Protein AF-A0A661JI11-F1 (afdb_monomer_lite)

Radius of gyration: 37.08 Å; chains: 1; bounding box: 83×80×95 Å

Foldseek 3Di:
DVVLLVLLLVVLVVVVVVCVVVVDPDLEAFEEEAQDQLVSLLSNLVSQQVVQVVDPQHDREQAAEAQVSLVVLVVDPDPVSVVSNVVCVVVVRYDPPNDPCVCVPDDDPDRHRYYYYYYNLVVHPPNVVQPVHHYPYLVCSCCPRQVLFCLVVVVVLCVVLVAAEDPVLSVLLRLQPSLCVVVVLDGPSVVNVLSVPQPCNPHNHSLSSSLSSQLSCVVSVAARASVDDPPDPDRPNVLRVVRCCVLVVVQQPDVVSLVLQVVQQVVLPVQDDWAPPDDPQQQPPQPGSVSSSVLVNCCSPPVDPVSSVRNSHHRSCCVVVVGSVDDHDDDPDPPPQDAAEDEDAPLVQVVVQVVVLLVVLQVVCVVVVHGSQAWWAEKEKEWAEWEDAADDPDPVRSVQVSLQLQQLRCFQVQVCCQPPPDSVVSHDPPGDHHYGYHSRDNDDDPRHYYHYDDPDFIWIKMKIWIGTHPDPGIRIHIYIYTDHCLRPSNLVLLVLVLVLVLLVVVCVVDPDNFFPKDFAFPPPVQLVVQPDSSSNSVSSVVRSPDPDNGIDGPVRDPPDDPPDPLVVLVRQLRVLVSVLSVCSNRRYNNNSCVPRVVSNVVSVVSSVVD

Structure (mmCIF, N/CA/C/O backbone):
data_AF-A0A661JI11-F1
#
_entry.id   AF-A0A661JI11-F1
#
loop_
_atom_site.group_PDB
_atom_site.id
_atom_site.type_symbol
_atom_site.label_atom_id
_atom_site.label_alt_id
_atom_site.label_comp_id
_atom_site.label_asym_id
_atom_site.label_entity_id
_atom_site.label_seq_id
_atom_site.pdbx_PDB_ins_code
_atom_site.Cartn_x
_atom_site.Cartn_y
_atom_site.Cartn_z
_atom_site.occupancy
_atom_site.B_iso_or_equiv
_atom_site.auth_seq_id
_atom_site.auth_comp_id
_atom_site.auth_asym_id
_atom_site.auth_atom_id
_atom_site.pdbx_PDB_model_num
ATOM 1 N N . MET A 1 1 ? -25.850 -10.342 22.902 1.00 86.94 1 MET A N 1
ATOM 2 C CA . MET A 1 1 ? -24.800 -10.979 22.079 1.00 86.94 1 MET A CA 1
ATOM 3 C C . MET A 1 1 ? -25.428 -11.696 20.879 1.00 86.94 1 MET A C 1
ATOM 5 O O . MET A 1 1 ? -25.032 -12.805 20.527 1.00 86.94 1 MET A O 1
ATOM 9 N N . ARG A 1 2 ? -26.397 -11.037 20.236 1.00 91.19 2 ARG A N 1
ATOM 10 C CA . ARG A 1 2 ? -27.219 -11.522 19.131 1.00 91.19 2 ARG A CA 1
ATOM 11 C C . ARG A 1 2 ? -26.407 -11.771 17.870 1.00 91.19 2 ARG A C 1
ATOM 13 O O . ARG A 1 2 ? -26.616 -12.793 17.225 1.00 91.19 2 ARG A O 1
ATOM 20 N N . PHE A 1 3 ? -25.472 -10.886 17.519 1.00 93.50 3 PHE A N 1
ATOM 21 C CA . PHE A 1 3 ? -24.659 -11.057 16.306 1.00 93.50 3 PHE A CA 1
ATOM 22 C C . PHE A 1 3 ? -23.781 -12.309 16.392 1.00 93.50 3 PHE A C 1
ATOM 24 O O . PHE A 1 3 ? -23.783 -13.146 15.483 1.00 93.50 3 PHE A O 1
ATOM 31 N N . PHE A 1 4 ? -23.105 -12.494 17.529 1.00 94.00 4 PHE A N 1
ATOM 32 C CA . PHE A 1 4 ? -22.335 -13.705 17.790 1.00 94.00 4 PHE A CA 1
ATOM 33 C C . PHE A 1 4 ? -23.224 -14.957 17.805 1.00 94.00 4 PHE A C 1
ATOM 35 O O . PHE A 1 4 ? -22.948 -15.910 17.076 1.00 94.00 4 PHE A O 1
ATOM 42 N N . ALA A 1 5 ? -24.319 -14.943 18.573 1.00 93.06 5 ALA A N 1
ATOM 43 C CA . ALA A 1 5 ? -25.232 -16.080 18.678 1.00 93.06 5 ALA A CA 1
ATOM 44 C C . ALA A 1 5 ? -25.822 -16.483 17.317 1.00 93.06 5 ALA A C 1
ATOM 46 O O . ALA A 1 5 ? -25.888 -17.669 16.989 1.00 93.06 5 ALA A O 1
ATOM 47 N N . GLN A 1 6 ? -26.199 -15.501 16.494 1.00 93.81 6 GLN A N 1
ATOM 48 C CA . GLN A 1 6 ? -26.669 -15.725 15.132 1.00 93.81 6 GLN A CA 1
ATOM 49 C C . GLN A 1 6 ? -25.580 -16.354 14.260 1.00 93.81 6 GLN A C 1
ATOM 51 O O . GLN A 1 6 ? -25.870 -17.309 13.547 1.00 93.81 6 GLN A O 1
ATOM 56 N N . THR A 1 7 ? -24.341 -15.869 14.327 1.00 93.94 7 THR A N 1
ATOM 57 C CA . THR A 1 7 ? -23.227 -16.395 13.518 1.00 93.94 7 THR A CA 1
ATOM 58 C C . THR A 1 7 ? -22.913 -17.846 13.875 1.00 93.94 7 THR A C 1
ATOM 60 O O . THR A 1 7 ? -22.804 -18.696 12.991 1.00 93.94 7 THR A O 1
ATOM 63 N N . VAL A 1 8 ? -22.864 -18.169 15.171 1.00 93.38 8 VAL A N 1
ATOM 64 C CA . VAL A 1 8 ? -22.667 -19.549 15.638 1.00 93.38 8 VAL A CA 1
ATOM 65 C C . VAL A 1 8 ? -23.819 -20.451 15.199 1.00 93.38 8 VAL A C 1
ATOM 67 O O . VAL A 1 8 ? -23.590 -21.547 14.689 1.00 93.38 8 VAL A O 1
ATOM 70 N N . PHE A 1 9 ? -25.063 -19.986 15.333 1.00 94.12 9 PHE A N 1
ATOM 71 C CA . PHE A 1 9 ? -26.224 -20.726 14.844 1.00 94.12 9 PHE A CA 1
ATOM 72 C C . PHE A 1 9 ? -26.146 -20.984 13.332 1.00 94.12 9 PHE A C 1
ATOM 74 O O . PHE A 1 9 ? -26.396 -22.104 12.893 1.00 94.12 9 PHE A O 1
ATOM 81 N N . GLN A 1 10 ? -25.757 -19.986 12.534 1.00 92.25 10 GLN A N 1
ATOM 82 C CA . GLN A 1 10 ? -25.606 -20.133 11.084 1.00 92.25 10 GLN A CA 1
ATOM 83 C C . GLN A 1 10 ? -24.525 -21.150 10.711 1.00 92.25 10 GLN A C 1
ATOM 85 O O . GLN A 1 10 ? -24.734 -21.952 9.798 1.00 92.25 10 GLN A O 1
ATOM 90 N N . HIS A 1 11 ? -23.409 -21.169 11.442 1.00 91.50 11 HIS A N 1
ATOM 91 C CA . HIS A 1 11 ? -22.375 -22.186 11.279 1.00 91.50 11 HIS A CA 1
ATOM 92 C C . HIS A 1 11 ? -22.928 -23.592 11.544 1.00 91.50 11 HIS A C 1
ATOM 94 O O . HIS A 1 11 ? -22.833 -24.468 10.682 1.00 91.50 11 HIS A O 1
ATOM 100 N N . ILE A 1 12 ? -23.568 -23.796 12.702 1.00 92.00 12 ILE A N 1
ATOM 101 C CA . ILE A 1 12 ? -24.164 -25.082 13.094 1.00 92.00 12 ILE A CA 1
ATOM 102 C C . ILE A 1 12 ? -25.201 -25.530 12.056 1.00 92.00 12 ILE A C 1
ATOM 104 O O . ILE A 1 12 ? -25.150 -26.666 11.583 1.00 92.00 12 ILE A O 1
ATOM 108 N N . ARG A 1 13 ? -26.089 -24.624 11.630 1.00 92.44 13 ARG A N 1
ATOM 109 C CA . ARG A 1 13 ? -27.098 -24.881 10.594 1.00 92.44 13 ARG A CA 1
ATOM 110 C C . ARG A 1 13 ? -26.464 -25.378 9.296 1.00 92.44 13 ARG A C 1
ATOM 112 O O . ARG A 1 13 ? -26.880 -26.403 8.765 1.00 92.44 13 ARG A O 1
ATOM 119 N N . ARG A 1 14 ? -25.417 -24.702 8.816 1.00 90.75 14 ARG A N 1
ATOM 120 C CA . ARG A 1 14 ? -24.713 -25.067 7.579 1.00 90.75 14 ARG A CA 1
ATOM 121 C C . ARG A 1 14 ? -24.064 -26.450 7.670 1.00 90.75 14 ARG A C 1
ATOM 123 O O . ARG A 1 14 ? -24.072 -27.189 6.688 1.00 90.75 14 ARG A O 1
ATOM 130 N N . GLN A 1 15 ? -23.512 -26.817 8.829 1.00 89.75 15 GLN A N 1
ATOM 131 C CA . GLN A 1 15 ? -22.962 -28.162 9.037 1.00 89.75 15 GLN A CA 1
ATOM 132 C C . GLN A 1 15 ? -24.063 -29.230 9.028 1.00 89.75 15 GLN A C 1
ATOM 134 O O . GLN A 1 15 ? -23.900 -30.259 8.376 1.00 89.75 15 GLN A O 1
ATOM 139 N N . ILE A 1 16 ? -25.213 -28.959 9.657 1.00 89.94 16 ILE A N 1
ATOM 140 C CA . ILE A 1 16 ? -26.386 -29.847 9.611 1.00 89.94 16 ILE A CA 1
ATOM 141 C C . ILE A 1 16 ? -26.854 -30.061 8.165 1.00 89.94 16 ILE A C 1
ATOM 143 O O . ILE A 1 16 ? -27.028 -31.198 7.727 1.00 89.94 16 ILE A O 1
ATOM 147 N N . GLU A 1 17 ? -27.019 -28.986 7.396 1.00 90.00 17 GLU A N 1
ATOM 148 C CA . GLU A 1 17 ? -27.453 -29.056 5.996 1.00 90.00 17 GLU A CA 1
ATOM 149 C C . GLU A 1 17 ? -26.465 -29.847 5.125 1.00 90.00 17 GLU A C 1
ATOM 151 O O . GLU A 1 17 ? -26.879 -30.710 4.347 1.00 90.00 17 GLU A O 1
ATOM 156 N N . ARG A 1 18 ? -25.155 -29.614 5.287 1.00 87.50 18 ARG A N 1
ATOM 157 C CA . ARG A 1 18 ? -24.101 -30.359 4.575 1.00 87.50 18 ARG A CA 1
ATOM 158 C C . ARG A 1 18 ? -24.137 -31.849 4.895 1.00 87.50 18 ARG A C 1
ATOM 160 O O . ARG A 1 18 ? -24.021 -32.662 3.978 1.00 87.50 18 ARG A O 1
ATOM 167 N N . HIS A 1 19 ? -24.327 -32.205 6.163 1.00 86.06 19 HIS A N 1
ATOM 168 C CA . HIS A 1 19 ? -24.430 -33.595 6.611 1.00 86.06 19 HIS A CA 1
ATOM 169 C C . HIS A 1 19 ? -25.614 -34.315 5.961 1.00 86.06 19 HIS A C 1
ATOM 171 O O . HIS A 1 19 ? -25.470 -35.404 5.403 1.00 86.06 19 HIS A O 1
ATOM 177 N N . ILE A 1 20 ? -26.778 -33.656 5.948 1.00 84.62 20 ILE A N 1
ATOM 178 C CA . ILE A 1 20 ? -27.998 -34.173 5.315 1.00 84.62 20 ILE A CA 1
ATOM 179 C C . ILE A 1 20 ? -27.796 -34.352 3.803 1.00 84.62 20 ILE A C 1
ATOM 181 O O . ILE A 1 20 ? -28.211 -35.368 3.243 1.00 84.62 20 ILE A O 1
ATOM 185 N N . GLN A 1 21 ? -27.150 -33.395 3.132 1.00 83.88 21 GLN A N 1
ATOM 186 C CA . GLN A 1 21 ? -26.896 -33.458 1.687 1.00 83.88 21 GLN A CA 1
ATOM 187 C C . GLN A 1 21 ? -25.919 -34.575 1.303 1.00 83.88 21 GLN A C 1
ATOM 189 O O . GLN A 1 21 ? -26.122 -35.245 0.290 1.00 83.88 21 GLN A O 1
ATOM 194 N N . ARG A 1 22 ? -24.877 -34.805 2.109 1.00 81.44 22 ARG A N 1
ATOM 195 C CA . ARG A 1 22 ? -23.843 -35.819 1.847 1.00 81.44 22 ARG A CA 1
ATOM 196 C C . ARG A 1 22 ? -24.293 -37.255 2.118 1.00 81.44 22 ARG A C 1
ATOM 198 O O . ARG A 1 22 ? -23.566 -38.176 1.755 1.00 81.44 22 ARG A O 1
ATOM 205 N N . LYS A 1 23 ? -25.484 -37.456 2.701 1.00 71.31 23 LYS A N 1
ATOM 206 C CA . LYS A 1 23 ? -25.991 -38.769 3.146 1.00 71.31 23 LYS A CA 1
ATOM 207 C C . LYS A 1 23 ? -24.965 -39.514 4.010 1.00 71.31 23 LYS A C 1
ATOM 209 O O . LYS A 1 23 ? -24.763 -40.717 3.844 1.00 71.31 23 LYS A O 1
ATOM 214 N N . GLU A 1 24 ? -24.285 -38.791 4.896 1.00 68.75 24 GLU A N 1
ATOM 215 C CA . GLU A 1 24 ? -23.331 -39.407 5.814 1.00 68.75 24 GLU A CA 1
ATOM 216 C C . GLU A 1 24 ? -24.044 -40.410 6.735 1.00 68.75 24 GLU A C 1
ATOM 218 O O . GLU A 1 24 ? -25.177 -40.198 7.159 1.00 68.75 24 GLU A O 1
ATOM 223 N N . ILE A 1 25 ? -23.376 -41.532 7.021 1.00 62.72 25 ILE A N 1
ATOM 224 C CA . ILE A 1 25 ? -23.967 -42.698 7.707 1.00 62.72 25 ILE A CA 1
ATOM 225 C C . ILE A 1 25 ? -24.258 -42.400 9.194 1.00 62.72 25 ILE A C 1
ATOM 227 O O . ILE A 1 25 ? -25.054 -43.092 9.826 1.00 62.72 25 ILE A O 1
ATOM 231 N N . SER A 1 26 ? -23.625 -41.373 9.771 1.00 73.62 26 SER A N 1
ATOM 232 C CA . SER A 1 26 ? -23.834 -41.001 11.173 1.00 73.62 26 SER A CA 1
ATOM 233 C C . SER A 1 26 ? -25.189 -40.318 11.373 1.00 73.62 26 SER A C 1
ATOM 235 O O . SER A 1 26 ? -25.428 -39.237 10.844 1.00 73.62 26 SER A O 1
ATOM 237 N N . ASN A 1 27 ? -26.041 -40.873 12.236 1.00 82.69 27 ASN A N 1
ATOM 238 C CA . ASN A 1 27 ? -27.285 -40.227 12.686 1.00 82.69 27 ASN A CA 1
ATOM 239 C C . ASN A 1 27 ? -27.051 -39.193 13.805 1.00 82.69 27 ASN A C 1
ATOM 241 O O . ASN A 1 27 ? -27.968 -38.859 14.556 1.00 82.69 27 ASN A O 1
ATOM 245 N N . LYS A 1 28 ? -25.818 -38.695 13.960 1.00 86.69 28 LYS A N 1
ATOM 246 C CA . LYS A 1 28 ? -25.446 -37.755 15.018 1.00 86.69 28 LYS A CA 1
ATOM 247 C C . LYS A 1 28 ? -24.407 -36.743 14.544 1.00 86.69 28 LYS A C 1
ATOM 249 O O . LYS A 1 28 ? -23.411 -37.129 13.933 1.00 86.69 28 LYS A O 1
ATOM 254 N N . LEU A 1 29 ? -24.621 -35.482 14.910 1.00 88.19 29 LEU A N 1
ATOM 255 C CA . LEU A 1 29 ? -23.663 -34.386 14.782 1.00 88.19 29 LEU A CA 1
ATOM 256 C C . LEU A 1 29 ? -23.322 -33.824 16.157 1.00 88.19 29 LEU A C 1
ATOM 258 O O . LEU A 1 29 ? -24.190 -33.683 17.019 1.00 88.19 29 LEU A O 1
ATOM 262 N N . LEU A 1 30 ? -22.048 -33.507 16.346 1.00 87.62 30 LEU A N 1
ATOM 263 C CA . LEU A 1 30 ? -21.478 -33.141 17.631 1.00 87.62 30 LEU A CA 1
ATOM 264 C C . LEU A 1 30 ? -20.785 -31.777 17.511 1.00 87.62 30 LEU A C 1
ATOM 266 O O . LEU A 1 30 ? -19.880 -31.621 16.693 1.00 87.62 30 LEU A O 1
ATOM 270 N N . PHE A 1 31 ? -21.195 -30.807 18.327 1.00 89.44 31 PHE A N 1
ATOM 271 C CA . PHE A 1 31 ? -20.658 -29.444 18.348 1.00 89.44 31 PHE A CA 1
ATOM 272 C C . PHE A 1 31 ? -20.126 -29.088 19.732 1.00 89.44 31 PHE A C 1
ATOM 274 O O . PHE A 1 31 ? -20.737 -29.435 20.747 1.00 89.44 31 PHE A O 1
ATOM 281 N N . MET A 1 32 ? -19.018 -28.350 19.771 1.00 88.81 32 MET A N 1
ATOM 282 C CA . MET A 1 32 ? -18.430 -27.841 21.008 1.00 88.81 32 MET A CA 1
ATOM 283 C C . MET A 1 32 ? -18.267 -26.336 20.969 1.00 88.81 32 MET A C 1
ATOM 285 O O . MET A 1 32 ? -17.710 -25.794 20.017 1.00 88.81 32 MET A O 1
ATOM 289 N N . LEU A 1 33 ? -18.684 -25.682 22.047 1.00 89.69 33 LEU A N 1
ATOM 290 C CA . LEU A 1 33 ? -18.448 -24.271 22.289 1.00 89.69 33 LEU A CA 1
ATOM 291 C C . LEU A 1 33 ? -17.600 -24.099 23.555 1.00 89.69 33 LEU A C 1
ATOM 293 O O . LEU A 1 33 ? -17.806 -24.827 24.537 1.00 89.69 33 LEU A O 1
ATOM 297 N N . PRO A 1 34 ? -16.680 -23.120 23.567 1.00 90.25 34 PRO A N 1
ATOM 298 C CA . PRO A 1 34 ? -15.966 -22.743 24.777 1.00 90.25 34 PRO A CA 1
ATOM 299 C C . PRO A 1 34 ? -16.927 -22.092 25.781 1.00 90.25 34 PRO A C 1
ATOM 301 O O . PRO A 1 34 ? -18.133 -21.958 25.547 1.00 90.25 34 PRO A O 1
ATOM 304 N N . SER A 1 35 ? -16.384 -21.663 26.909 1.00 90.44 35 SER A N 1
ATOM 305 C CA . SER A 1 35 ? -17.087 -20.832 27.870 1.00 90.44 35 SER A CA 1
ATOM 306 C C . SER A 1 35 ? -17.490 -19.518 27.221 1.00 90.44 35 SER A C 1
ATOM 308 O O . SER A 1 35 ? -16.653 -18.727 26.791 1.00 90.44 35 SER A O 1
ATOM 310 N N . ILE A 1 36 ? -18.798 -19.297 27.149 1.00 91.44 36 ILE A N 1
ATOM 311 C CA . ILE A 1 36 ? -19.408 -18.078 26.624 1.00 91.44 36 ILE A CA 1
ATOM 312 C C . ILE A 1 36 ? -20.373 -17.497 27.662 1.00 91.44 36 ILE A C 1
ATOM 314 O O . ILE A 1 36 ? -20.770 -18.199 28.593 1.00 91.44 36 ILE A O 1
ATOM 318 N N . PRO A 1 37 ? -20.774 -16.225 27.540 1.00 90.44 37 PRO A N 1
ATOM 319 C CA . PRO A 1 37 ? -21.754 -15.632 28.441 1.00 90.44 37 PRO A CA 1
ATOM 320 C C . PRO A 1 37 ? -23.125 -16.314 28.354 1.00 90.44 37 PRO A C 1
ATOM 322 O O . PRO A 1 37 ? -23.547 -16.759 27.283 1.00 90.44 37 PRO A O 1
ATOM 325 N N . VAL A 1 38 ? -23.847 -16.336 29.479 1.00 91.12 38 VAL A N 1
ATOM 326 C CA . VAL A 1 38 ? -25.182 -16.950 29.616 1.00 91.12 38 VAL A CA 1
ATOM 327 C C . VAL A 1 38 ? -26.180 -16.457 28.560 1.00 91.12 38 VAL A C 1
ATOM 329 O O . VAL A 1 38 ? -26.949 -17.248 28.017 1.00 91.12 38 VAL A O 1
ATOM 332 N N . THR A 1 39 ? -26.105 -15.172 28.199 1.00 89.50 39 THR A N 1
ATOM 333 C CA . THR A 1 39 ? -26.949 -14.543 27.174 1.00 89.50 39 THR A CA 1
ATOM 334 C C . THR A 1 39 ? -26.749 -15.191 25.805 1.00 89.50 39 THR A C 1
ATOM 336 O O . THR A 1 39 ? -27.721 -15.559 25.148 1.00 89.50 39 THR A O 1
ATOM 339 N N . ALA A 1 40 ? -25.493 -15.383 25.395 1.00 90.75 40 ALA A N 1
ATOM 340 C CA . ALA A 1 40 ? -25.144 -16.038 24.141 1.00 90.75 40 ALA A CA 1
ATOM 341 C C . ALA A 1 40 ? -25.520 -17.527 24.165 1.00 90.75 40 ALA A C 1
ATOM 343 O O . ALA A 1 40 ? -26.085 -18.028 23.196 1.00 90.75 40 ALA A O 1
ATOM 344 N N . ALA A 1 41 ? -25.259 -18.223 25.277 1.00 92.56 41 ALA A N 1
ATOM 345 C CA . ALA A 1 41 ? -25.608 -19.634 25.437 1.00 92.56 41 ALA A CA 1
ATOM 346 C C . ALA A 1 41 ? -27.121 -19.877 25.300 1.00 92.56 41 ALA A C 1
ATOM 348 O O . ALA A 1 41 ? -27.538 -20.757 24.543 1.00 92.56 41 ALA A O 1
ATOM 349 N N . ALA A 1 42 ? -27.937 -19.070 25.986 1.00 92.12 42 ALA A N 1
ATOM 350 C CA . ALA A 1 42 ? -29.391 -19.162 25.927 1.00 92.12 42 ALA A CA 1
ATOM 351 C C . ALA A 1 42 ? -29.922 -18.899 24.509 1.00 92.12 42 ALA A C 1
ATOM 353 O O . ALA A 1 42 ? -30.735 -19.664 23.987 1.00 92.12 42 ALA A O 1
ATOM 354 N N . GLU A 1 43 ? -29.421 -17.850 23.851 1.00 92.69 43 GLU A N 1
ATOM 355 C CA . GLU A 1 43 ? -29.852 -17.475 22.505 1.00 92.69 43 GLU A CA 1
ATOM 356 C C . GLU A 1 43 ? -29.478 -18.527 21.447 1.00 92.69 43 GLU A C 1
ATOM 358 O O . GLU A 1 43 ? -30.318 -18.893 20.621 1.00 92.69 43 GLU A O 1
ATOM 363 N N . ILE A 1 44 ? -28.252 -19.062 21.498 1.00 94.00 44 ILE A N 1
ATOM 364 C CA . ILE A 1 44 ? -27.806 -20.150 20.615 1.00 94.00 44 ILE A CA 1
ATOM 365 C C . ILE A 1 44 ? -28.692 -21.380 20.818 1.00 94.00 44 ILE A C 1
ATOM 367 O O . ILE A 1 44 ? -29.222 -21.921 19.846 1.00 94.00 44 ILE A O 1
ATOM 371 N N . GLY A 1 45 ? -28.904 -21.797 22.070 1.00 93.56 45 GLY A N 1
ATOM 372 C CA . GLY A 1 45 ? -29.727 -22.964 22.377 1.00 93.56 45 GLY A CA 1
ATOM 373 C C . GLY A 1 45 ? -31.160 -22.820 21.863 1.00 93.56 45 GLY A C 1
ATOM 374 O O . GLY A 1 45 ? -31.692 -23.739 21.240 1.00 93.56 45 GLY A O 1
ATOM 375 N N . ASN A 1 46 ? -31.757 -21.638 22.025 1.00 94.19 46 ASN A N 1
ATOM 376 C CA . ASN A 1 46 ? -33.107 -21.342 21.548 1.00 94.19 46 ASN A CA 1
ATOM 377 C C . ASN A 1 46 ? -33.235 -21.423 20.029 1.00 94.19 46 ASN A C 1
ATOM 379 O O . ASN A 1 46 ? -34.180 -22.033 19.528 1.00 94.19 46 ASN A O 1
ATOM 383 N N . LYS A 1 47 ? -32.272 -20.862 19.292 1.00 94.75 47 LYS A N 1
ATOM 384 C CA . LYS A 1 47 ? -32.260 -20.929 17.824 1.00 94.75 47 LYS A CA 1
ATOM 385 C C . LYS A 1 47 ? -32.108 -22.366 17.324 1.00 94.75 47 LYS A C 1
ATOM 387 O O . LYS A 1 47 ? -32.786 -22.750 16.375 1.00 94.75 47 LYS A O 1
ATOM 392 N N . ILE A 1 48 ? -31.273 -23.176 17.980 1.00 94.31 48 ILE A N 1
ATOM 393 C CA . ILE A 1 48 ? -31.077 -24.589 17.619 1.00 94.31 48 ILE A CA 1
ATOM 394 C C . ILE A 1 48 ? -32.342 -25.408 17.896 1.00 94.31 48 ILE A C 1
ATOM 396 O O . ILE A 1 48 ? -32.753 -26.183 17.034 1.00 94.31 48 ILE A O 1
ATOM 400 N N . VAL A 1 49 ? -32.983 -25.225 19.057 1.00 94.06 49 VAL A N 1
ATOM 401 C CA . VAL A 1 49 ? -34.257 -25.894 19.382 1.00 94.06 49 VAL A CA 1
ATOM 402 C C . VAL A 1 49 ? -35.342 -25.525 18.377 1.00 94.06 49 VAL A C 1
ATOM 404 O O . VAL A 1 49 ? -35.980 -26.427 17.837 1.00 94.06 49 VAL A O 1
ATOM 407 N N . GLY A 1 50 ? -35.510 -24.230 18.085 1.00 93.44 50 GLY A N 1
ATOM 408 C CA . GLY A 1 50 ? -36.472 -23.755 17.090 1.00 93.44 50 GLY A CA 1
ATOM 409 C C . GLY A 1 50 ? -36.238 -24.403 15.726 1.00 93.44 50 GLY A C 1
ATOM 410 O O . GLY A 1 50 ? -37.127 -25.062 15.194 1.00 93.44 50 GLY A O 1
ATOM 411 N N . TYR A 1 51 ? -35.002 -24.341 15.226 1.00 93.62 51 TYR A N 1
ATOM 412 C CA . TYR A 1 51 ? -34.636 -24.938 13.943 1.00 93.62 51 TYR A CA 1
ATOM 413 C C . TYR A 1 51 ? -34.900 -26.450 13.881 1.00 93.62 51 TYR A C 1
ATOM 415 O O . TYR A 1 51 ? -35.462 -26.932 12.901 1.00 93.62 51 TYR A O 1
ATOM 423 N N . CYS A 1 52 ? -34.544 -27.206 14.925 1.00 91.06 52 CYS A N 1
ATOM 424 C CA . CYS A 1 52 ? -34.795 -28.649 14.956 1.00 91.06 52 CYS A CA 1
ATOM 425 C C . CYS A 1 52 ? -36.294 -28.973 15.011 1.00 91.06 52 CYS A C 1
ATOM 427 O O . CYS A 1 52 ? -36.721 -29.941 14.393 1.00 91.06 52 CYS A O 1
ATOM 429 N N . SER A 1 53 ? -37.100 -28.159 15.702 1.00 90.25 53 SER A N 1
ATOM 430 C CA . SER A 1 53 ? -38.552 -28.371 15.790 1.00 90.25 53 SER A CA 1
ATOM 431 C C . SER A 1 53 ? -39.296 -28.129 14.472 1.00 90.25 53 SER A C 1
ATOM 433 O O . SER A 1 53 ? -40.349 -28.718 14.249 1.00 90.25 53 SER A O 1
ATOM 435 N N . GLU A 1 54 ? -38.734 -27.311 13.579 1.00 90.69 54 GLU A N 1
ATOM 436 C CA . GLU A 1 54 ? -39.308 -27.005 12.262 1.00 90.69 54 GLU A CA 1
ATOM 437 C C . GLU A 1 54 ? -38.967 -28.053 11.183 1.00 90.69 54 GLU A C 1
ATOM 439 O O . GLU A 1 54 ? -39.519 -28.003 10.084 1.00 90.69 54 GLU A O 1
ATOM 444 N N . HIS A 1 55 ? -38.074 -29.013 11.464 1.00 86.69 55 HIS A N 1
ATOM 445 C CA . HIS A 1 55 ? -37.565 -29.965 10.471 1.00 86.69 55 HIS A CA 1
ATOM 446 C C . HIS A 1 55 ? -37.828 -31.421 10.871 1.00 86.69 55 HIS A C 1
ATOM 448 O O . HIS A 1 55 ? -37.157 -31.967 11.739 1.00 86.69 55 HIS A O 1
ATOM 454 N N . GLU A 1 56 ? -38.707 -32.110 10.136 1.00 82.31 56 GLU A N 1
ATOM 455 C CA . GLU A 1 56 ? -39.132 -33.496 10.428 1.00 82.31 56 GLU A CA 1
ATOM 456 C C . GLU A 1 56 ? -37.993 -34.535 10.485 1.00 82.31 56 GLU A C 1
ATOM 458 O O . GLU A 1 56 ? -38.151 -35.604 11.070 1.00 82.31 56 GLU A O 1
ATOM 463 N N . ARG A 1 57 ? -36.840 -34.254 9.863 1.00 83.56 57 ARG A N 1
ATOM 464 C CA . ARG A 1 57 ? -35.670 -35.155 9.849 1.00 83.56 57 ARG A CA 1
ATOM 465 C C . ARG A 1 57 ? -34.741 -34.979 11.054 1.00 83.56 57 ARG A C 1
ATOM 467 O O . ARG A 1 57 ? -33.811 -35.775 11.211 1.00 83.56 57 ARG A O 1
ATOM 474 N N . LEU A 1 58 ? -34.940 -33.931 11.851 1.00 88.50 58 LEU A N 1
ATOM 475 C CA . LEU A 1 58 ? -34.112 -33.605 13.007 1.00 88.50 58 LEU A CA 1
ATOM 476 C C . LEU A 1 58 ? -34.809 -34.055 14.289 1.00 88.50 58 LEU A C 1
ATOM 478 O O . LEU A 1 58 ? -36.000 -33.834 14.486 1.00 88.50 58 LEU A O 1
ATOM 482 N N . LEU A 1 59 ? -34.046 -34.690 15.172 1.00 88.44 59 LEU A N 1
ATOM 483 C CA . LEU A 1 59 ? -34.509 -34.996 16.520 1.00 88.44 59 LEU A CA 1
ATOM 484 C C . LEU A 1 59 ? -34.362 -33.754 17.415 1.00 88.44 59 LEU A C 1
ATOM 486 O O . LEU A 1 59 ? -33.532 -32.886 17.117 1.00 88.44 59 LEU A O 1
ATOM 490 N N . PRO A 1 60 ? -35.108 -33.663 18.534 1.00 89.38 60 PRO A N 1
ATOM 491 C CA . PRO A 1 60 ? -34.878 -32.625 19.533 1.00 89.38 60 PRO A CA 1
ATOM 492 C C . PRO A 1 60 ? -33.395 -32.580 19.940 1.00 89.38 60 PRO A C 1
ATOM 494 O O . PRO A 1 60 ? -32.816 -33.630 20.239 1.00 89.38 60 PRO A O 1
ATOM 497 N N . PRO A 1 61 ? -32.756 -31.398 19.936 1.00 92.31 61 PRO A N 1
ATOM 498 C CA . PRO A 1 61 ? -31.320 -31.301 20.135 1.00 92.31 61 PRO A CA 1
ATOM 499 C C . PRO A 1 61 ? -30.952 -31.591 21.591 1.00 92.31 61 PRO A C 1
ATOM 501 O O . PRO A 1 61 ? -31.665 -31.221 22.526 1.00 92.31 61 PRO A O 1
ATOM 504 N N . LEU A 1 62 ? -29.790 -32.208 21.790 1.00 92.00 62 LEU A N 1
ATOM 505 C CA . LEU A 1 62 ? -29.215 -32.447 23.107 1.00 92.00 62 LEU A CA 1
ATOM 506 C C . LEU A 1 62 ? -28.216 -31.336 23.437 1.00 92.00 62 LEU A C 1
ATOM 508 O O . LEU A 1 62 ? -27.072 -31.366 22.990 1.00 92.00 62 LEU A O 1
ATOM 512 N N . ILE A 1 63 ? -28.643 -30.366 24.240 1.00 93.44 63 ILE A N 1
ATOM 513 C CA . ILE A 1 63 ? -27.799 -29.247 24.678 1.00 93.44 63 ILE A CA 1
ATOM 514 C C . ILE A 1 63 ? -27.329 -29.511 26.110 1.00 93.44 63 ILE A C 1
ATOM 516 O O . ILE A 1 63 ? -28.151 -29.793 26.989 1.00 93.44 63 ILE A O 1
ATOM 520 N N . ARG A 1 64 ? -26.015 -29.454 26.353 1.00 93.25 64 ARG A N 1
ATOM 521 C CA . ARG A 1 64 ? -25.415 -29.670 27.678 1.00 93.25 64 ARG A CA 1
ATOM 522 C C . ARG A 1 64 ? -24.372 -28.611 28.007 1.00 93.25 64 ARG A C 1
ATOM 524 O O . ARG A 1 64 ? -23.414 -28.417 27.266 1.00 93.25 64 ARG A O 1
ATOM 531 N N . ILE A 1 65 ? -24.562 -27.955 29.144 1.00 91.94 65 ILE A N 1
ATOM 532 C CA . ILE A 1 65 ? -23.702 -26.891 29.663 1.00 91.94 65 ILE A CA 1
ATOM 533 C C . ILE A 1 65 ? -22.912 -27.437 30.850 1.00 91.94 65 ILE A C 1
ATOM 535 O O . ILE A 1 65 ? -23.510 -27.997 31.772 1.00 91.94 65 ILE A O 1
ATOM 539 N N . ALA A 1 66 ? -21.588 -27.257 30.838 1.00 90.50 66 ALA A N 1
ATOM 540 C CA . ALA A 1 66 ? -20.710 -27.665 31.930 1.00 90.50 66 ALA A CA 1
ATOM 541 C C . ALA A 1 66 ? -21.211 -27.133 33.284 1.00 90.50 66 ALA A C 1
ATOM 543 O O . ALA A 1 66 ? -21.528 -25.950 33.425 1.00 90.50 66 ALA A O 1
ATOM 544 N N . SER A 1 67 ? -21.246 -28.001 34.300 1.00 88.38 67 SER A N 1
ATOM 545 C CA . SER A 1 67 ? -21.681 -27.612 35.649 1.00 88.38 67 SER A CA 1
ATOM 546 C C . SER A 1 67 ? -20.809 -26.503 36.257 1.00 88.38 67 SER A C 1
ATOM 548 O O . SER A 1 67 ? -21.336 -25.656 36.975 1.00 88.38 67 SER A O 1
ATOM 550 N N . GLU A 1 68 ? -19.510 -26.470 35.937 1.00 87.50 68 GLU A N 1
ATOM 551 C CA . GLU A 1 68 ? -18.588 -25.411 36.374 1.00 87.50 68 GLU A CA 1
ATOM 552 C C . GLU A 1 68 ? -18.949 -24.049 35.768 1.00 87.50 68 GLU A C 1
ATOM 554 O O . GLU A 1 68 ? -19.119 -23.076 36.498 1.00 87.50 68 GLU A O 1
ATOM 559 N N . LEU A 1 69 ? -19.180 -23.995 34.451 1.00 88.94 69 LEU A N 1
ATOM 560 C CA . LEU A 1 69 ? -19.607 -22.776 33.758 1.00 88.94 69 LEU A CA 1
ATOM 561 C C . LEU A 1 69 ? -20.954 -22.259 34.291 1.00 88.94 69 LEU A C 1
ATOM 563 O O . LEU A 1 69 ? -21.137 -21.061 34.498 1.00 88.94 69 LEU A O 1
ATOM 567 N N . PHE A 1 70 ? -21.892 -23.167 34.568 1.00 88.12 70 PHE A N 1
ATOM 568 C CA . PHE A 1 70 ? -23.176 -22.804 35.164 1.00 88.12 70 PHE A CA 1
ATOM 569 C C . PHE A 1 70 ? -23.018 -22.214 36.579 1.00 88.12 70 PHE A C 1
ATOM 571 O O . PHE A 1 70 ? -23.743 -21.287 36.946 1.00 88.12 70 PHE A O 1
ATOM 578 N N . ALA A 1 71 ? -22.079 -22.731 37.380 1.00 87.19 71 ALA A N 1
ATOM 579 C CA . ALA A 1 71 ? -21.779 -22.193 38.705 1.00 87.19 71 ALA A CA 1
ATOM 580 C C . ALA A 1 71 ? -21.169 -20.782 38.625 1.00 87.19 71 ALA A C 1
ATOM 582 O O . ALA A 1 71 ? -21.619 -19.897 39.350 1.00 87.19 71 ALA A O 1
ATOM 583 N N . GLU A 1 72 ? -20.241 -20.544 37.690 1.00 87.12 72 GLU A N 1
ATOM 584 C CA . GLU A 1 72 ? -19.655 -19.215 37.444 1.00 87.12 72 GLU A CA 1
ATOM 585 C C . GLU A 1 72 ? -20.728 -18.166 37.107 1.00 87.12 72 GLU A C 1
ATOM 587 O O . GLU A 1 72 ? -20.723 -17.053 37.641 1.00 87.12 72 GLU A O 1
ATOM 592 N N . TRP A 1 73 ? -21.703 -18.520 36.264 1.00 89.75 73 TRP A N 1
ATOM 593 C CA . TRP A 1 73 ? -22.811 -17.616 35.951 1.00 89.75 73 TRP A CA 1
ATOM 594 C C . TRP A 1 73 ? -23.691 -17.321 37.168 1.00 89.75 73 TRP A C 1
ATOM 596 O O . TRP A 1 73 ? -24.138 -16.190 37.332 1.00 89.75 73 TRP A O 1
ATOM 606 N N . LYS A 1 74 ? -23.923 -18.308 38.040 1.00 84.00 74 LYS A N 1
ATOM 607 C CA . LYS A 1 74 ? -24.742 -18.136 39.249 1.00 84.00 74 LYS A CA 1
ATOM 608 C C . LYS A 1 74 ? -24.112 -17.173 40.258 1.00 84.00 74 LYS A C 1
ATOM 610 O O . LYS A 1 74 ? -24.834 -16.462 40.954 1.00 84.00 74 LYS A O 1
ATOM 615 N N . ASP A 1 75 ? -22.786 -17.134 40.325 1.00 81.88 75 ASP A N 1
ATOM 616 C CA . ASP A 1 75 ? -22.060 -16.216 41.205 1.00 81.88 75 ASP A CA 1
ATOM 617 C C . ASP A 1 75 ? -22.085 -14.761 40.691 1.00 81.88 75 ASP A C 1
ATOM 619 O O . ASP A 1 75 ? -21.791 -13.818 41.436 1.00 81.88 75 ASP A O 1
ATOM 623 N N . THR A 1 76 ? -22.507 -14.553 39.440 1.00 77.56 76 THR A N 1
ATOM 624 C CA . THR A 1 76 ? -22.659 -13.229 38.832 1.00 77.56 76 THR A CA 1
ATOM 625 C C . THR A 1 76 ? -23.961 -12.570 39.309 1.00 77.56 76 THR A C 1
ATOM 627 O O . THR A 1 76 ? -25.060 -13.044 39.039 1.00 77.56 76 THR A O 1
ATOM 630 N N . ARG A 1 77 ? -23.858 -11.444 40.031 1.00 62.50 77 ARG A N 1
ATOM 631 C CA . ARG A 1 77 ? -25.002 -10.738 40.653 1.00 62.50 77 ARG A CA 1
ATOM 632 C C . ARG A 1 77 ? -25.764 -9.818 39.689 1.00 62.50 77 ARG A C 1
ATOM 634 O O . ARG A 1 77 ? -25.952 -8.640 39.988 1.00 62.50 77 ARG A O 1
ATOM 641 N N . ASP A 1 78 ? -26.197 -10.339 38.548 1.00 73.12 78 ASP A N 1
ATOM 642 C CA . ASP A 1 78 ? -26.989 -9.595 37.563 1.00 73.12 78 ASP A CA 1
ATOM 643 C C . ASP A 1 78 ? -28.409 -10.178 37.406 1.00 73.12 78 ASP A C 1
ATOM 645 O O . ASP A 1 78 ? -28.607 -11.388 37.330 1.00 73.12 78 ASP A O 1
ATOM 649 N N . ILE A 1 79 ? -29.418 -9.304 37.358 1.00 66.62 79 ILE A N 1
ATOM 650 C CA . ILE A 1 79 ? -30.840 -9.678 37.292 1.00 66.62 79 ILE A CA 1
ATOM 651 C C . ILE A 1 79 ? -31.184 -10.295 35.928 1.00 66.62 79 ILE A C 1
ATOM 653 O O . ILE A 1 79 ? -31.959 -11.252 35.869 1.00 66.62 79 ILE A O 1
ATOM 657 N N . ALA A 1 80 ? -30.610 -9.780 34.834 1.00 68.62 80 ALA A N 1
ATOM 658 C CA . ALA A 1 80 ? -30.858 -10.314 33.493 1.00 68.62 80 ALA A CA 1
ATOM 659 C C . ALA A 1 80 ? -30.274 -11.728 33.339 1.00 68.62 80 ALA A C 1
ATOM 661 O O . ALA A 1 80 ? -30.929 -12.620 32.793 1.00 68.62 80 ALA A O 1
ATOM 662 N N . THR A 1 81 ? -29.091 -11.942 33.918 1.00 77.25 81 THR A N 1
ATOM 663 C CA . THR A 1 81 ? -28.443 -13.252 34.051 1.00 77.25 81 THR A CA 1
ATOM 664 C C . THR A 1 81 ? -29.328 -14.256 34.804 1.00 77.25 81 THR A C 1
ATOM 666 O O . THR A 1 81 ? -29.493 -15.384 34.343 1.00 77.25 81 THR A O 1
ATOM 669 N N . SER A 1 82 ? -29.989 -13.850 35.895 1.00 78.75 82 SER A N 1
ATOM 670 C CA . SER A 1 82 ? -30.874 -14.734 36.676 1.00 78.75 82 SER A CA 1
ATOM 671 C C . SER A 1 82 ? -32.049 -15.301 35.872 1.00 78.75 82 SER A C 1
ATOM 673 O O . SER A 1 82 ? -32.309 -16.500 35.943 1.00 78.75 82 SER A O 1
ATOM 675 N N . LYS A 1 83 ? -32.724 -14.481 35.053 1.00 84.62 83 LYS A N 1
ATOM 676 C CA . LYS A 1 83 ? -33.856 -14.946 34.229 1.00 84.62 83 LYS A CA 1
ATOM 677 C C . LYS A 1 83 ? -33.424 -15.991 33.193 1.00 84.62 83 LYS A C 1
ATOM 679 O O . LYS A 1 83 ? -34.131 -16.963 32.949 1.00 84.62 83 LYS A O 1
ATOM 684 N N . GLN A 1 84 ? -32.258 -15.797 32.582 1.00 86.12 84 GLN A N 1
ATOM 685 C CA . GLN A 1 84 ? -31.719 -16.735 31.593 1.00 86.12 84 GLN A CA 1
ATOM 686 C C . GLN A 1 84 ? -31.217 -18.028 32.243 1.00 86.12 84 GLN A C 1
ATOM 688 O O . GLN A 1 84 ? -31.337 -19.099 31.653 1.00 86.12 84 GLN A O 1
ATOM 693 N N . LEU A 1 85 ? -30.699 -17.954 33.472 1.00 87.06 85 LEU A N 1
ATOM 694 C CA . LEU A 1 85 ? -30.342 -19.139 34.252 1.00 87.06 85 LEU A CA 1
ATOM 695 C C . LEU A 1 85 ? -31.566 -19.991 34.600 1.00 87.06 85 LEU A C 1
ATOM 697 O O . LEU A 1 85 ? -31.490 -21.216 34.499 1.00 87.06 85 LEU A O 1
ATOM 701 N N . GLU A 1 86 ? -32.685 -19.365 34.973 1.00 86.69 86 GLU A N 1
ATOM 702 C CA . GLU A 1 86 ? -33.959 -20.063 35.194 1.00 86.69 86 GLU A CA 1
ATOM 703 C C . GLU A 1 86 ? -34.431 -20.767 33.916 1.00 86.69 86 GLU A C 1
ATOM 705 O O . GLU A 1 86 ? -34.715 -21.962 33.947 1.00 86.69 86 GLU A O 1
ATOM 710 N N . GLU A 1 87 ? -34.396 -20.079 32.772 1.00 89.06 87 GLU A N 1
ATOM 711 C CA . GLU A 1 87 ? -34.752 -20.660 31.471 1.00 89.06 87 GLU A CA 1
ATOM 712 C C . GLU A 1 87 ? -33.882 -21.882 31.110 1.00 89.06 87 GLU A C 1
ATOM 714 O O . GLU A 1 87 ? -34.386 -22.905 30.640 1.00 89.06 87 GLU A O 1
ATOM 719 N N . ILE A 1 88 ? -32.570 -21.805 31.353 1.00 89.81 88 ILE A N 1
ATOM 720 C CA . ILE A 1 88 ? -31.627 -22.911 31.121 1.00 89.81 88 ILE A CA 1
ATOM 721 C C . ILE A 1 88 ? -31.956 -24.127 32.004 1.00 89.81 88 ILE A C 1
ATOM 723 O O . ILE A 1 88 ? -31.817 -25.272 31.556 1.00 89.81 88 ILE A O 1
ATOM 727 N N . LEU A 1 89 ? -32.385 -23.896 33.250 1.00 88.75 89 LEU A N 1
ATOM 728 C CA . LEU A 1 89 ? -32.801 -24.954 34.174 1.00 88.75 89 LEU A CA 1
ATOM 729 C C . LEU A 1 89 ? -34.126 -25.588 33.749 1.00 88.75 89 LEU A C 1
ATOM 731 O O . LEU A 1 89 ? -34.207 -26.813 33.695 1.00 88.75 89 LEU A O 1
ATOM 735 N N . GLU A 1 90 ? -35.130 -24.782 33.396 1.00 90.19 90 GLU A N 1
ATOM 736 C CA . GLU A 1 90 ? -36.431 -25.265 32.908 1.00 90.19 90 GLU A CA 1
ATOM 737 C C . GLU A 1 90 ? -36.285 -26.148 31.662 1.00 90.19 90 GLU A C 1
ATOM 739 O O . GLU A 1 90 ? -36.996 -27.140 31.506 1.00 90.19 90 GLU A O 1
ATOM 744 N N . LYS A 1 91 ? -35.317 -25.829 30.796 1.00 89.94 91 LYS A N 1
ATOM 745 C CA . LYS A 1 91 ? -35.017 -26.593 29.576 1.00 89.94 91 LYS A CA 1
ATOM 746 C C . LYS A 1 91 ? -34.122 -27.811 29.801 1.00 89.94 91 LYS A C 1
ATOM 748 O O . LYS A 1 91 ? -33.861 -28.555 28.854 1.00 89.94 91 LYS A O 1
ATOM 753 N N . GLY A 1 92 ? -33.640 -28.031 31.025 1.00 90.06 92 GLY A N 1
ATOM 754 C CA . GLY A 1 92 ? -32.793 -29.176 31.366 1.00 90.06 92 GLY A CA 1
ATOM 755 C C . GLY A 1 92 ? -31.460 -29.195 30.609 1.00 90.06 92 GLY A C 1
ATOM 756 O O . GLY A 1 92 ? -30.979 -30.264 30.223 1.00 90.06 92 GLY A O 1
ATOM 757 N N . TRP A 1 93 ? -30.880 -28.022 30.330 1.00 93.50 93 TRP A N 1
ATOM 758 C CA . TRP A 1 93 ? -29.616 -27.907 29.588 1.00 93.50 93 TRP A CA 1
ATOM 759 C C . TRP A 1 93 ? -28.373 -27.996 30.474 1.00 93.50 93 TRP A C 1
ATOM 761 O O . TRP A 1 93 ? -27.271 -28.200 29.968 1.00 93.50 93 TRP A O 1
ATOM 771 N N . ARG A 1 94 ? -28.515 -27.864 31.794 1.00 89.88 94 ARG A N 1
ATOM 772 C CA . ARG A 1 94 ? -27.405 -28.060 32.732 1.00 89.88 94 ARG A CA 1
ATOM 773 C C . ARG A 1 94 ? -26.931 -29.516 32.703 1.00 89.88 94 ARG A C 1
ATOM 775 O O . ARG A 1 94 ? -27.741 -30.437 32.763 1.00 89.88 94 ARG A O 1
ATOM 782 N N . ASP A 1 95 ? -25.618 -29.729 32.660 1.00 87.56 95 ASP A N 1
ATOM 783 C CA . ASP A 1 95 ? -25.060 -31.062 32.863 1.00 87.56 95 ASP A CA 1
ATOM 784 C C . ASP A 1 95 ? -25.128 -31.473 34.339 1.00 87.56 95 ASP A C 1
ATOM 786 O O . ASP A 1 95 ? -24.506 -30.853 35.201 1.00 87.56 95 ASP A O 1
ATOM 790 N N . GLU A 1 96 ? -25.855 -32.551 34.616 1.00 80.12 96 GLU A N 1
ATOM 791 C CA . GLU A 1 96 ? -25.970 -33.154 35.948 1.00 80.12 96 GLU A CA 1
ATOM 792 C C . GLU A 1 96 ? -24.950 -34.280 36.187 1.00 80.12 96 GLU A C 1
ATOM 794 O O . GLU A 1 96 ? -24.760 -34.707 37.324 1.00 80.12 96 GLU A O 1
ATOM 799 N N . ARG A 1 97 ? -24.289 -34.778 35.130 1.00 75.44 97 ARG A N 1
ATOM 800 C CA . ARG A 1 97 ? -23.384 -35.939 35.205 1.00 75.44 97 ARG A CA 1
ATOM 801 C C . ARG A 1 97 ? -21.948 -35.569 35.568 1.00 75.44 97 ARG A C 1
ATOM 803 O O . ARG A 1 97 ? -21.182 -36.455 35.939 1.00 75.44 97 ARG A O 1
ATOM 810 N N . GLY A 1 98 ? -21.579 -34.295 35.439 1.00 70.94 98 GLY A N 1
ATOM 811 C CA . GLY A 1 98 ? -20.229 -33.795 35.702 1.00 70.94 98 GLY A CA 1
ATOM 812 C C . GLY A 1 98 ? -19.197 -34.222 34.654 1.00 70.94 98 GLY A C 1
ATOM 813 O O . GLY A 1 98 ? -18.006 -34.035 34.872 1.00 70.94 98 GLY A O 1
ATOM 814 N N . ASN A 1 99 ? -19.631 -34.808 33.532 1.00 76.62 99 ASN A N 1
ATOM 815 C CA . ASN A 1 99 ? -18.753 -35.222 32.441 1.00 76.62 99 ASN A CA 1
ATOM 816 C C . ASN A 1 99 ? -19.447 -35.052 31.081 1.00 76.62 99 ASN A C 1
ATOM 818 O O . ASN A 1 99 ? -20.248 -35.895 30.656 1.00 76.62 99 ASN A O 1
ATOM 822 N N . LEU A 1 100 ? -19.066 -33.990 30.365 1.00 78.19 100 LEU A N 1
ATOM 823 C CA . LEU A 1 100 ? -19.580 -33.675 29.031 1.00 78.19 100 LEU A CA 1
ATOM 824 C C . LEU A 1 100 ? -19.204 -34.727 27.971 1.00 78.19 100 LEU A C 1
ATOM 826 O O . LEU A 1 100 ? -19.967 -34.950 27.032 1.00 78.19 100 LEU A O 1
ATOM 830 N N . THR A 1 101 ? -18.082 -35.436 28.131 1.00 71.06 101 THR A N 1
ATOM 831 C CA . THR A 1 101 ? -17.641 -36.461 27.166 1.00 71.06 101 THR A CA 1
ATOM 832 C C . THR A 1 101 ? -18.555 -37.687 27.162 1.00 71.06 101 THR A C 1
ATOM 834 O O . THR A 1 101 ? -18.673 -38.373 26.147 1.00 71.06 101 THR A O 1
ATOM 837 N N . SER A 1 102 ? -19.295 -37.926 28.253 1.00 76.88 102 SER A N 1
ATOM 838 C CA . SER A 1 102 ? -20.247 -39.040 28.349 1.00 76.88 102 SER A CA 1
ATOM 839 C C . SER A 1 102 ? -21.366 -38.961 27.302 1.00 76.88 102 SER A C 1
ATOM 841 O O . SER A 1 102 ? -21.855 -39.994 26.838 1.00 76.88 102 SER A O 1
ATOM 843 N N . TYR A 1 103 ? -21.721 -37.751 26.855 1.00 79.19 103 TYR A N 1
ATOM 844 C CA . TYR A 1 103 ? -22.740 -37.534 25.827 1.00 79.19 103 TYR A CA 1
ATOM 845 C C . TYR A 1 103 ? -22.269 -37.915 24.418 1.00 79.19 103 TYR A C 1
ATOM 847 O O . TYR A 1 103 ? -23.108 -38.117 23.533 1.00 79.19 103 TYR A O 1
ATOM 855 N N . ARG A 1 104 ? -20.960 -38.129 24.213 1.00 72.25 104 ARG A N 1
ATOM 856 C CA . ARG A 1 104 ? -20.408 -38.699 22.975 1.00 72.25 104 ARG A CA 1
ATOM 857 C C . ARG A 1 104 ? -21.004 -40.068 22.673 1.00 72.25 104 ARG A C 1
ATOM 859 O O . ARG A 1 104 ? -21.308 -40.350 21.521 1.00 72.25 104 ARG A O 1
ATOM 866 N N . ASN A 1 105 ? -21.247 -40.886 23.694 1.00 72.69 105 ASN A N 1
ATOM 867 C CA . ASN A 1 105 ? -21.747 -42.255 23.537 1.00 72.69 105 ASN A CA 1
ATOM 868 C C . ASN A 1 105 ? -23.279 -42.353 23.509 1.00 72.69 105 ASN A C 1
ATOM 870 O O . ASN A 1 105 ? -23.821 -43.451 23.582 1.00 72.69 105 ASN A O 1
ATOM 874 N N . THR A 1 106 ? -23.987 -41.226 23.386 1.00 77.50 106 THR A N 1
ATOM 875 C CA . THR A 1 106 ? -25.448 -41.239 23.245 1.00 77.50 106 THR A CA 1
ATOM 876 C C . THR A 1 106 ? -25.828 -41.982 21.961 1.00 77.50 106 THR A C 1
ATOM 878 O O . THR A 1 106 ? -25.404 -41.587 20.864 1.00 77.50 106 THR A O 1
ATOM 881 N N . THR A 1 107 ? -26.578 -43.075 22.111 1.00 70.06 107 THR A N 1
ATOM 882 C CA . THR A 1 107 ? -27.138 -43.874 21.017 1.00 70.06 107 THR A CA 1
ATOM 883 C C . THR A 1 107 ? -28.425 -43.234 20.511 1.00 70.06 107 THR A C 1
ATOM 885 O O . THR A 1 107 ? -29.209 -42.686 21.286 1.00 70.06 107 THR A O 1
ATOM 888 N N . VAL A 1 108 ? -28.619 -43.265 19.193 1.00 74.38 108 VAL A N 1
ATOM 889 C CA . VAL A 1 108 ? -29.818 -42.735 18.538 1.00 74.38 108 VAL A CA 1
ATOM 890 C C . VAL A 1 108 ? -30.656 -43.927 18.088 1.00 74.38 108 VAL A C 1
ATOM 892 O O . VAL A 1 108 ? -30.348 -44.548 17.076 1.00 74.38 108 VAL A O 1
ATOM 895 N N . ASP A 1 109 ? -31.696 -44.250 18.855 1.00 64.25 109 ASP A N 1
ATOM 896 C CA . ASP A 1 109 ? -32.585 -45.393 18.580 1.00 64.25 109 ASP A CA 1
ATOM 897 C C . ASP A 1 109 ? -33.720 -45.039 17.592 1.00 64.25 109 ASP A C 1
ATOM 899 O O . ASP A 1 109 ? -34.542 -45.882 17.238 1.00 64.25 109 ASP A O 1
ATOM 903 N N . GLN A 1 110 ? -33.785 -43.778 17.149 1.00 68.00 110 GLN A N 1
ATOM 904 C CA . GLN A 1 110 ? -34.835 -43.233 16.284 1.00 68.00 110 GLN A CA 1
ATOM 905 C C . GLN A 1 110 ? -34.312 -42.939 14.869 1.00 68.00 110 GLN A C 1
ATOM 907 O O . GLN A 1 110 ? -33.145 -42.599 14.680 1.00 68.00 110 GLN A O 1
ATOM 912 N N . ASN A 1 111 ? -35.196 -43.014 13.866 1.00 72.19 111 ASN A N 1
ATOM 913 C CA . ASN A 1 111 ? -34.897 -42.559 12.505 1.00 72.19 111 ASN A CA 1
ATOM 914 C C . ASN A 1 111 ? -34.880 -41.023 12.467 1.00 72.19 111 ASN A C 1
ATOM 916 O O . ASN A 1 111 ? -35.915 -40.393 12.268 1.00 72.19 111 ASN A O 1
ATOM 920 N N . GLY A 1 112 ? -33.708 -40.427 12.661 1.00 79.62 112 GLY A N 1
ATOM 921 C CA . GLY A 1 112 ? -33.507 -38.983 12.588 1.00 79.62 112 GLY A CA 1
ATOM 922 C C . GLY A 1 112 ? -32.082 -38.590 12.963 1.00 79.62 112 GLY A C 1
ATOM 923 O O . GLY A 1 112 ? -31.340 -39.382 13.542 1.00 79.62 112 GLY A O 1
ATOM 924 N N . LEU A 1 113 ? -31.692 -37.367 12.616 1.00 86.75 113 LEU A N 1
ATOM 925 C CA . LEU A 1 113 ? -30.381 -36.821 12.957 1.00 86.75 113 LEU A CA 1
ATOM 926 C C . LEU A 1 113 ? -30.441 -36.132 14.327 1.00 86.75 113 LEU A C 1
ATOM 928 O O . LEU A 1 113 ? -31.202 -35.181 14.506 1.00 86.75 113 LEU A O 1
ATOM 932 N N . LEU A 1 114 ? -29.626 -36.588 15.283 1.00 89.31 114 LEU A N 1
ATOM 933 C CA . LEU A 1 114 ? -29.463 -35.944 16.589 1.00 89.31 114 LEU A CA 1
ATOM 934 C C . LEU A 1 114 ? -28.348 -34.894 16.545 1.00 89.31 114 LEU A C 1
ATOM 936 O O . LEU A 1 114 ? -27.200 -35.208 16.229 1.00 89.31 114 LEU A O 1
ATOM 940 N N . VAL A 1 115 ? -28.668 -33.662 16.937 1.00 90.94 115 VAL A N 1
ATOM 941 C CA . VAL A 1 115 ? -27.689 -32.583 17.121 1.00 90.94 115 VAL A CA 1
ATOM 942 C C . VAL A 1 115 ? -27.324 -32.492 18.600 1.00 90.94 115 VAL A C 1
ATOM 944 O O . VAL A 1 115 ? -28.195 -32.258 19.436 1.00 90.94 115 VAL A O 1
ATOM 947 N N . VAL A 1 116 ? -26.046 -32.674 18.931 1.00 90.56 116 VAL A N 1
ATOM 948 C CA . VAL A 1 116 ? -25.522 -32.543 20.297 1.00 90.56 116 VAL A CA 1
ATOM 949 C C . VAL A 1 116 ? -24.637 -31.308 20.382 1.00 90.56 116 VAL A C 1
ATOM 951 O O . VAL A 1 116 ? -23.708 -31.159 19.591 1.00 90.56 116 VAL A O 1
ATOM 954 N N . VAL A 1 117 ? -24.903 -30.442 21.355 1.00 91.38 117 VAL A N 1
ATOM 955 C CA . VAL A 1 117 ? -24.167 -29.193 21.575 1.00 91.38 117 VAL A CA 1
ATOM 956 C C . VAL A 1 117 ? -23.648 -29.178 23.004 1.00 91.38 117 VAL A C 1
ATOM 958 O O . VAL A 1 117 ? -24.432 -29.199 23.955 1.00 91.38 117 VAL A O 1
ATOM 961 N N . LEU A 1 118 ? -22.328 -29.140 23.152 1.00 90.69 118 LEU A N 1
ATOM 962 C CA . LEU A 1 118 ? -21.646 -29.092 24.441 1.00 90.69 118 LEU A CA 1
ATOM 963 C C . LEU A 1 118 ? -21.048 -27.697 24.648 1.00 90.69 118 LEU A C 1
ATOM 965 O O . LEU A 1 118 ? -20.292 -27.225 23.802 1.00 90.69 118 LEU A O 1
ATOM 969 N N . LEU A 1 119 ? -21.378 -27.039 25.759 1.00 90.25 119 LEU A N 1
ATOM 970 C CA . LEU A 1 119 ? -20.898 -25.695 26.095 1.00 90.25 119 LEU A CA 1
ATOM 971 C C . LEU A 1 119 ? -20.004 -25.720 27.337 1.00 90.25 119 LEU A C 1
ATOM 973 O O . LEU A 1 119 ? -20.327 -26.390 28.321 1.00 90.25 119 LEU A O 1
ATOM 977 N N . GLY A 1 120 ? -18.924 -24.935 27.312 1.00 86.81 120 GLY A N 1
ATOM 978 C CA . GLY A 1 120 ? -17.958 -24.852 28.412 1.00 86.81 120 GLY A CA 1
ATOM 979 C C . GLY A 1 120 ? -16.962 -26.008 28.428 1.00 86.81 120 GLY A C 1
ATOM 980 O O . GLY A 1 120 ? -16.560 -26.464 29.495 1.00 86.81 120 GLY A O 1
ATOM 981 N N . VAL A 1 121 ? -16.594 -26.529 27.253 1.00 83.81 121 VAL A N 1
ATOM 982 C CA . VAL A 1 121 ? -15.672 -27.677 27.141 1.00 83.81 121 VAL A CA 1
ATOM 983 C C . VAL A 1 121 ? -14.260 -27.373 27.653 1.00 83.81 121 VAL A C 1
ATOM 985 O O . VAL A 1 121 ? -13.549 -28.278 28.072 1.00 83.81 121 VAL A O 1
ATOM 988 N N . ASP A 1 122 ? -13.874 -26.100 27.668 1.00 83.31 122 ASP A N 1
ATOM 989 C CA . ASP A 1 122 ? -12.626 -25.570 28.225 1.00 83.31 122 ASP A CA 1
ATOM 990 C C . ASP A 1 122 ? -12.583 -25.587 29.764 1.00 83.31 122 ASP A C 1
ATOM 992 O O . ASP A 1 122 ? -11.519 -25.402 30.350 1.00 83.31 122 ASP A O 1
ATOM 996 N N . LYS A 1 123 ? -13.723 -25.839 30.418 1.00 80.38 123 LYS A N 1
ATOM 997 C CA . LYS A 1 123 ? -13.855 -25.972 31.878 1.00 80.38 123 LYS A CA 1
ATOM 998 C C . LYS A 1 123 ? -13.884 -27.425 32.340 1.00 80.38 123 LYS A C 1
ATOM 1000 O O . LYS A 1 123 ? -14.168 -27.696 33.493 1.00 80.38 123 LYS A O 1
ATOM 1005 N N . VAL A 1 124 ? -13.651 -28.390 31.451 1.00 74.50 124 VAL A N 1
ATOM 1006 C CA . VAL A 1 124 ? -13.696 -29.814 31.803 1.00 74.50 124 VAL A CA 1
ATOM 1007 C C . VAL A 1 124 ? -12.353 -30.461 31.476 1.00 74.50 124 VAL A C 1
ATOM 1009 O O . VAL A 1 124 ? -11.783 -30.249 30.409 1.00 74.50 124 VAL A O 1
ATOM 1012 N N . THR A 1 125 ? -11.836 -31.271 32.399 1.00 58.59 125 THR A N 1
ATOM 1013 C CA . THR A 1 125 ? -10.491 -31.873 32.344 1.00 58.59 125 THR A CA 1
ATOM 1014 C C . THR A 1 125 ? -10.289 -32.916 31.232 1.00 58.59 125 THR A C 1
ATOM 1016 O O . THR A 1 125 ? -9.146 -33.192 30.873 1.00 58.59 125 THR A O 1
ATOM 1019 N N . ASP A 1 126 ? -11.363 -33.445 30.632 1.00 59.84 126 ASP A N 1
ATOM 1020 C CA . ASP A 1 126 ? -11.337 -34.521 29.617 1.00 59.84 126 ASP A CA 1
ATOM 1021 C C . ASP A 1 126 ? -11.396 -34.025 28.145 1.00 59.84 126 ASP A C 1
ATOM 1023 O O . ASP A 1 126 ? -11.741 -34.783 27.227 1.00 59.84 126 ASP A O 1
ATOM 1027 N N . ALA A 1 127 ? -11.053 -32.757 27.883 1.00 54.78 127 ALA A N 1
ATOM 1028 C CA . ALA A 1 127 ? -11.180 -32.124 26.559 1.00 54.78 127 ALA A CA 1
ATOM 1029 C C . ALA A 1 127 ? -10.337 -32.778 25.438 1.00 54.78 127 ALA A C 1
ATOM 1031 O O . ALA A 1 127 ? -10.671 -32.669 24.258 1.00 54.78 127 ALA A O 1
ATOM 1032 N N . SER A 1 128 ? -9.267 -33.503 25.782 1.00 51.84 128 SER A N 1
ATOM 1033 C CA . SER A 1 128 ? -8.362 -34.170 24.830 1.00 51.84 128 SER A CA 1
ATOM 1034 C C . SER A 1 128 ? -8.993 -35.349 24.071 1.00 51.84 128 SER A C 1
ATOM 1036 O O . SER A 1 128 ? -8.442 -35.795 23.066 1.00 51.84 128 SER A O 1
ATOM 1038 N N . SER A 1 129 ? -10.159 -35.841 24.507 1.00 55.34 129 SER A N 1
ATOM 1039 C CA . SER A 1 129 ? -10.873 -36.978 23.902 1.00 55.34 129 SER A CA 1
ATOM 1040 C C . SER A 1 129 ? -11.913 -36.599 22.828 1.00 55.34 129 SER A C 1
ATOM 1042 O O . SER A 1 129 ? -12.616 -37.484 22.331 1.00 55.34 129 SER A O 1
ATOM 1044 N N . LEU A 1 130 ? -12.007 -35.311 22.464 1.00 58.31 130 LEU A N 1
ATOM 1045 C CA . LEU A 1 130 ? -13.109 -34.716 21.689 1.00 58.31 130 LEU A CA 1
ATOM 1046 C C . LEU A 1 130 ? -12.728 -34.270 20.257 1.00 58.31 130 LEU A C 1
ATOM 1048 O O . LEU A 1 130 ? -13.379 -33.406 19.679 1.00 58.31 130 LEU A O 1
ATOM 1052 N N . ALA A 1 131 ? -11.678 -34.847 19.667 1.00 57.00 131 ALA A N 1
ATOM 1053 C CA . ALA A 1 131 ? -11.171 -34.450 18.343 1.00 57.00 131 ALA A CA 1
ATOM 1054 C C . ALA A 1 131 ? -12.136 -34.722 17.163 1.00 57.00 131 ALA A C 1
ATOM 1056 O O . ALA A 1 131 ? -11.919 -34.223 16.063 1.00 57.00 131 ALA A O 1
ATOM 1057 N N . ASP A 1 132 ? -13.180 -35.529 17.367 1.00 64.50 132 ASP A N 1
ATOM 1058 C CA . ASP A 1 132 ? -14.216 -35.862 16.380 1.00 64.50 132 ASP A CA 1
ATOM 1059 C C . ASP A 1 132 ? -15.404 -34.879 16.363 1.00 64.50 132 ASP A C 1
ATOM 1061 O O . ASP A 1 132 ? -16.372 -35.094 15.634 1.00 64.50 132 ASP A O 1
ATOM 1065 N N . PHE A 1 133 ? -15.350 -33.805 17.152 1.00 71.69 133 PHE A N 1
ATOM 1066 C CA . PHE A 1 133 ? -16.406 -32.798 17.245 1.00 71.69 133 PHE A CA 1
ATOM 1067 C C . PHE A 1 133 ? -16.138 -31.617 16.306 1.00 71.69 133 PHE A C 1
ATOM 1069 O O . PHE A 1 133 ? -14.999 -31.216 16.071 1.00 71.69 133 PHE A O 1
ATOM 1076 N N . HIS A 1 134 ? -17.207 -30.981 15.830 1.00 77.12 134 HIS A N 1
ATOM 1077 C CA . HIS A 1 134 ? -17.095 -29.669 15.206 1.00 77.12 134 HIS A CA 1
ATOM 1078 C C . HIS A 1 134 ? -16.781 -28.621 16.280 1.00 77.12 134 HIS A C 1
ATOM 1080 O O . HIS A 1 134 ? -17.588 -28.367 17.180 1.00 77.12 134 HIS A O 1
ATOM 1086 N N . HIS A 1 135 ? -15.598 -28.017 16.183 1.00 78.56 135 HIS A N 1
ATOM 1087 C CA . HIS A 1 135 ? -15.167 -26.941 17.067 1.00 78.56 135 HIS A CA 1
ATOM 1088 C C . HIS A 1 135 ? -15.814 -25.619 16.638 1.00 78.56 135 HIS A C 1
ATOM 1090 O O . HIS A 1 135 ? -15.570 -25.123 15.541 1.00 78.56 135 HIS A O 1
ATOM 1096 N N . CYS A 1 136 ? -16.633 -25.039 17.511 1.00 83.19 136 CYS A N 1
ATOM 1097 C CA . CYS A 1 136 ? -17.222 -23.711 17.356 1.00 83.19 136 CYS A CA 1
ATOM 1098 C C . CYS A 1 136 ? -16.569 -22.744 18.355 1.00 83.19 136 CYS A C 1
ATOM 1100 O O . CYS A 1 136 ? -17.245 -22.127 19.180 1.00 83.19 136 CYS A O 1
ATOM 1102 N N . ASP A 1 137 ? -15.236 -22.658 18.323 1.00 83.12 137 ASP A N 1
ATOM 1103 C CA . ASP A 1 137 ? -14.486 -21.706 19.142 1.00 83.12 137 ASP A CA 1
ATOM 1104 C C . ASP A 1 137 ? -14.466 -20.298 18.528 1.00 83.12 137 ASP A C 1
ATOM 1106 O O . ASP A 1 137 ? -14.804 -20.087 17.360 1.00 83.12 137 ASP A O 1
ATOM 1110 N N . LEU A 1 138 ? -14.087 -19.303 19.339 1.00 86.25 138 LEU A N 1
ATOM 1111 C CA . LEU A 1 138 ? -14.087 -17.899 18.914 1.00 86.25 138 LEU A CA 1
ATOM 1112 C C . LEU A 1 138 ? -13.180 -17.669 17.697 1.00 86.25 138 LEU A C 1
ATOM 1114 O O . LEU A 1 138 ? -13.495 -16.849 16.837 1.00 86.25 138 LEU A O 1
ATOM 1118 N N . ARG A 1 139 ? -12.079 -18.422 17.605 1.00 86.00 139 ARG A N 1
ATOM 1119 C CA . ARG A 1 139 ? -11.130 -18.337 16.497 1.00 86.00 139 ARG A CA 1
ATOM 1120 C C . ARG A 1 139 ? -11.747 -18.845 15.197 1.00 86.00 139 ARG A C 1
ATOM 1122 O O . ARG A 1 139 ? -11.681 -18.153 14.190 1.00 86.00 139 ARG A O 1
ATOM 1129 N N . THR A 1 140 ? -12.396 -20.002 15.229 1.00 85.94 140 THR A N 1
ATOM 1130 C CA . THR A 1 140 ? -13.081 -20.606 14.082 1.00 85.94 140 THR A CA 1
ATOM 1131 C C . THR A 1 140 ? -14.175 -19.680 13.570 1.00 85.94 140 THR A C 1
ATOM 1133 O O . THR A 1 140 ? -14.278 -19.460 12.366 1.00 85.94 140 THR A O 1
ATOM 1136 N N . ILE A 1 141 ? -14.953 -19.072 14.469 1.00 89.31 141 ILE A N 1
ATOM 1137 C CA . ILE A 1 141 ? -15.977 -18.097 14.081 1.00 89.31 141 ILE A CA 1
ATOM 1138 C C . ILE A 1 141 ? -15.345 -16.857 13.430 1.00 89.31 141 ILE A C 1
ATOM 1140 O O . ILE A 1 141 ? -15.818 -16.422 12.382 1.00 89.31 141 ILE A O 1
ATOM 1144 N N . TRP A 1 142 ? -14.260 -16.321 13.992 1.00 91.12 142 TRP A N 1
ATOM 1145 C CA . TRP A 1 142 ? -13.567 -15.154 13.434 1.00 91.12 142 TRP A CA 1
ATOM 1146 C C . TRP A 1 142 ? -12.925 -15.417 12.063 1.00 91.12 142 TRP A C 1
ATOM 1148 O O . TRP A 1 142 ? -13.118 -14.646 11.124 1.00 91.12 142 TRP A O 1
ATOM 1158 N N . GLU A 1 143 ? -12.182 -16.515 11.934 1.00 89.56 143 GLU A N 1
ATOM 1159 C CA . GLU A 1 143 ? -11.418 -16.846 10.726 1.00 89.56 143 GLU A CA 1
ATOM 1160 C C . GLU A 1 143 ? -12.316 -17.420 9.622 1.00 89.56 143 GLU A C 1
ATOM 1162 O O . GLU A 1 143 ? -12.207 -17.030 8.463 1.00 89.56 143 GLU A O 1
ATOM 1167 N N . THR A 1 144 ? -13.216 -18.348 9.966 1.00 85.25 144 THR A N 1
ATOM 1168 C CA . THR A 1 144 ? -13.963 -19.139 8.971 1.00 85.25 144 THR A CA 1
ATOM 1169 C C . THR A 1 144 ? -15.318 -18.537 8.626 1.00 85.25 144 THR A C 1
ATOM 1171 O O . THR A 1 144 ? -15.721 -18.581 7.466 1.00 85.25 144 THR A O 1
ATOM 1174 N N . GLU A 1 145 ? -16.051 -18.010 9.610 1.00 88.12 145 GLU A N 1
ATOM 1175 C CA . GLU A 1 145 ? -17.415 -17.511 9.376 1.00 88.12 145 GLU A CA 1
ATOM 1176 C C . GLU A 1 145 ? -17.458 -16.009 9.117 1.00 88.12 145 GLU A C 1
ATOM 1178 O O . GLU A 1 145 ? -18.233 -15.566 8.274 1.00 88.12 145 GLU A O 1
ATOM 1183 N N . LEU A 1 146 ? -16.614 -15.236 9.801 1.00 89.94 146 LEU A N 1
ATOM 1184 C CA . LEU A 1 146 ? -16.518 -13.788 9.615 1.00 89.94 146 LEU A CA 1
ATOM 1185 C C . LEU A 1 146 ? -15.453 -13.382 8.591 1.00 89.94 146 LEU A C 1
ATOM 1187 O O . LEU A 1 146 ? -15.460 -12.244 8.133 1.00 89.94 146 LEU A O 1
ATOM 1191 N N . GLY A 1 147 ? -14.538 -14.284 8.217 1.00 90.75 147 GLY A N 1
ATOM 1192 C CA . GLY A 1 147 ? -13.498 -13.993 7.227 1.00 90.75 147 GLY A CA 1
ATOM 1193 C C . GLY A 1 147 ? -12.626 -12.794 7.609 1.00 90.75 147 GLY A C 1
ATOM 1194 O O . GLY A 1 147 ? -12.259 -12.009 6.739 1.00 90.75 147 GLY A O 1
ATOM 1195 N N . HIS A 1 148 ? -12.340 -12.624 8.904 1.00 91.81 148 HIS A N 1
ATOM 1196 C CA . HIS A 1 148 ? -11.647 -11.454 9.459 1.00 91.81 148 HIS A CA 1
ATOM 1197 C C . HIS A 1 148 ? -12.355 -10.103 9.238 1.00 91.81 148 HIS A C 1
ATOM 1199 O O . HIS A 1 148 ? -11.710 -9.053 9.208 1.00 91.81 148 HIS A O 1
ATOM 1205 N N . SER A 1 149 ? -13.682 -10.110 9.094 1.00 94.94 149 SER A N 1
ATOM 1206 C CA . SER A 1 149 ? -14.473 -8.915 8.818 1.00 94.94 149 SER A CA 1
ATOM 1207 C C . SER A 1 149 ? -15.751 -8.851 9.654 1.00 94.94 149 SER A C 1
ATOM 1209 O O . SER A 1 149 ? -16.446 -9.845 9.856 1.00 94.94 149 SER A O 1
ATOM 1211 N N . PHE A 1 150 ? -16.091 -7.653 10.126 1.00 96.44 150 PHE A N 1
ATOM 1212 C CA . PHE A 1 150 ? -17.348 -7.375 10.826 1.00 96.44 150 PHE A CA 1
ATOM 1213 C C . PHE A 1 150 ? -18.424 -6.761 9.928 1.00 96.44 150 PHE A C 1
ATOM 1215 O O . PHE A 1 150 ? -19.496 -6.420 10.422 1.00 96.44 150 PHE A O 1
ATOM 1222 N N . GLU A 1 151 ? -18.177 -6.625 8.625 1.00 96.38 151 GLU A N 1
ATOM 1223 C CA . GLU A 1 151 ? -19.076 -5.923 7.698 1.00 96.38 151 GLU A CA 1
ATOM 1224 C C . GLU A 1 151 ? -20.513 -6.460 7.736 1.00 96.38 151 GLU A C 1
ATOM 1226 O O . GLU A 1 151 ? -21.460 -5.678 7.780 1.00 96.38 151 GLU A O 1
ATOM 1231 N N . GLU A 1 152 ? -20.691 -7.780 7.811 1.00 93.94 152 GLU A N 1
ATOM 1232 C CA . GLU A 1 152 ? -22.024 -8.392 7.885 1.00 93.94 152 GLU A CA 1
ATOM 1233 C C . GLU A 1 152 ? -22.771 -8.001 9.169 1.00 93.94 152 GLU A C 1
ATOM 1235 O O . GLU A 1 152 ? -23.963 -7.695 9.147 1.00 93.94 152 GLU A O 1
ATOM 1240 N N . TRP A 1 153 ? -22.067 -7.952 10.303 1.00 96.56 153 TRP A N 1
ATOM 1241 C CA . TRP A 1 153 ? -22.664 -7.521 11.568 1.00 96.56 153 TRP A CA 1
ATOM 1242 C C . TRP A 1 153 ? -23.022 -6.040 11.535 1.00 96.56 153 TRP A C 1
ATOM 1244 O O . TRP A 1 153 ? -24.081 -5.654 12.025 1.00 96.56 153 TRP A O 1
ATOM 1254 N N . VAL A 1 154 ? -22.168 -5.221 10.923 1.00 96.50 154 VAL A N 1
ATOM 1255 C CA . VAL A 1 154 ? -22.385 -3.780 10.772 1.00 96.50 154 VAL A CA 1
ATOM 1256 C C . VAL A 1 154 ? -23.608 -3.501 9.903 1.00 96.50 154 VAL A C 1
ATOM 1258 O O . VAL A 1 154 ? -24.456 -2.707 10.302 1.00 96.50 154 VAL A O 1
ATOM 1261 N N . ARG A 1 155 ? -23.761 -4.191 8.764 1.00 95.75 155 ARG A N 1
ATOM 1262 C CA . ARG A 1 155 ? -24.947 -4.056 7.899 1.00 95.75 155 ARG A CA 1
ATOM 1263 C C . ARG A 1 155 ? -26.229 -4.332 8.663 1.00 95.75 155 ARG A C 1
ATOM 1265 O O . ARG A 1 155 ? -27.168 -3.543 8.585 1.00 95.75 155 ARG A O 1
ATOM 1272 N N . VAL A 1 156 ? -26.262 -5.431 9.415 1.00 94.62 156 VAL A N 1
ATOM 1273 C CA . VAL A 1 156 ? -27.434 -5.796 10.217 1.00 94.62 156 VAL A CA 1
ATOM 1274 C C . VAL A 1 156 ? -27.672 -4.767 11.324 1.00 94.62 156 VAL A C 1
ATOM 1276 O O . VAL A 1 156 ? -28.810 -4.359 11.512 1.00 94.62 156 VAL A O 1
ATOM 1279 N N . ALA A 1 157 ? -26.628 -4.289 12.008 1.00 94.88 157 ALA A N 1
ATOM 1280 C CA . ALA A 1 157 ? -26.757 -3.277 13.059 1.00 94.88 157 ALA A CA 1
ATOM 1281 C C . ALA A 1 157 ? -27.335 -1.950 12.537 1.00 94.88 157 ALA A C 1
ATOM 1283 O O . ALA A 1 157 ? -28.272 -1.415 13.126 1.00 94.88 157 ALA A O 1
ATOM 1284 N N . LEU A 1 158 ? -26.817 -1.443 11.414 1.00 94.31 158 LEU A N 1
ATOM 1285 C CA . LEU A 1 158 ? -27.292 -0.203 10.794 1.00 94.31 158 LEU A CA 1
ATOM 1286 C C . LEU A 1 158 ? -28.716 -0.356 10.239 1.00 94.31 158 LEU A C 1
ATOM 1288 O O . LEU A 1 158 ? -29.542 0.540 10.402 1.00 94.31 158 LEU A O 1
ATOM 1292 N N . THR A 1 159 ? -29.025 -1.512 9.641 1.00 93.44 159 THR A N 1
ATOM 1293 C CA . THR A 1 159 ? -30.365 -1.816 9.114 1.00 93.44 159 THR A CA 1
ATOM 1294 C C . THR A 1 159 ? -31.399 -1.928 10.234 1.00 93.44 159 THR A C 1
ATOM 1296 O O . THR A 1 159 ? -32.461 -1.317 10.141 1.00 93.44 159 THR A O 1
ATOM 1299 N N . ASP A 1 160 ? -31.091 -2.655 11.314 1.00 92.69 160 ASP A N 1
ATOM 1300 C CA . ASP A 1 160 ? -31.975 -2.796 12.480 1.00 92.69 160 ASP A CA 1
ATOM 1301 C C . ASP A 1 160 ? -32.226 -1.433 13.154 1.00 92.69 160 ASP A C 1
ATOM 1303 O O . ASP A 1 160 ? -33.323 -1.182 13.657 1.00 92.69 160 ASP A O 1
ATOM 1307 N N . ALA A 1 161 ? -31.243 -0.528 13.116 1.00 91.25 161 ALA A N 1
ATOM 1308 C CA . ALA A 1 161 ? -31.366 0.846 13.601 1.00 91.25 161 ALA A CA 1
ATOM 1309 C C . ALA A 1 161 ? -32.057 1.807 12.611 1.00 91.25 161 ALA A C 1
ATOM 1311 O O . ALA A 1 161 ? -32.290 2.961 12.958 1.00 91.25 161 ALA A O 1
ATOM 1312 N N . SER A 1 162 ? -32.426 1.349 11.407 1.00 91.88 162 SER A N 1
ATOM 1313 C CA . SER A 1 162 ? -33.014 2.174 10.335 1.00 91.88 162 SER A CA 1
ATOM 1314 C C . SER A 1 162 ? -32.143 3.364 9.898 1.00 91.88 162 SER A C 1
ATOM 1316 O O . SER A 1 162 ? -32.667 4.396 9.482 1.00 91.88 162 SER A O 1
ATOM 1318 N N . VAL A 1 163 ? -30.816 3.218 9.960 1.00 92.44 163 VAL A N 1
ATOM 1319 C CA . VAL A 1 163 ? -29.850 4.238 9.523 1.00 92.44 163 VAL A CA 1
ATOM 1320 C C . VAL A 1 163 ? -29.592 4.097 8.021 1.00 92.44 163 VAL A C 1
ATOM 1322 O O . VAL A 1 163 ? -29.334 2.997 7.533 1.00 92.44 163 VAL A O 1
ATOM 1325 N N . GLY A 1 164 ? -29.633 5.202 7.271 1.00 88.94 164 GLY A N 1
ATOM 1326 C CA . GLY A 1 164 ? -29.219 5.214 5.864 1.00 88.94 164 GLY A CA 1
ATOM 1327 C C . GLY A 1 164 ? -27.694 5.222 5.739 1.00 88.94 164 GLY A C 1
ATOM 1328 O O . GLY A 1 164 ? -27.051 6.132 6.257 1.00 88.94 164 GLY A O 1
ATOM 1329 N N . PHE A 1 165 ? -27.106 4.238 5.053 1.00 92.06 165 PHE A N 1
ATOM 1330 C CA . PHE A 1 165 ? -25.650 4.110 4.916 1.00 92.06 165 PHE A CA 1
ATOM 1331 C C . PHE A 1 165 ? -25.204 3.781 3.485 1.00 92.06 165 PHE A C 1
ATOM 1333 O O . PHE A 1 165 ? -25.961 3.222 2.691 1.00 92.06 165 PHE A O 1
ATOM 1340 N N . GLU A 1 166 ? -23.951 4.124 3.181 1.00 92.56 166 GLU A N 1
ATOM 1341 C CA . GLU A 1 166 ? -23.244 3.740 1.956 1.00 92.56 166 GLU A CA 1
ATOM 1342 C C . GLU A 1 166 ? -22.288 2.569 2.240 1.00 92.56 166 GLU A C 1
ATOM 1344 O O . GLU A 1 166 ? -21.956 2.281 3.390 1.00 92.56 166 GLU A O 1
ATOM 1349 N N . GLU A 1 167 ? -21.811 1.895 1.193 1.00 92.38 167 GLU A N 1
ATOM 1350 C CA . GLU A 1 167 ? -20.856 0.783 1.331 1.00 92.38 167 GLU A CA 1
ATOM 1351 C C . GLU A 1 167 ? -19.558 1.197 2.041 1.00 92.38 167 GLU A C 1
ATOM 1353 O O . GLU A 1 167 ? -19.053 0.461 2.891 1.00 92.38 167 GLU A O 1
ATOM 1358 N N . ASP A 1 168 ? -19.077 2.415 1.778 1.00 92.56 168 ASP A N 1
ATOM 1359 C CA . ASP A 1 168 ? -17.894 2.977 2.434 1.00 92.56 168 ASP A CA 1
ATOM 1360 C C . ASP A 1 168 ? -18.065 3.043 3.963 1.00 92.56 168 ASP A C 1
ATOM 1362 O O . ASP A 1 168 ? -17.115 2.781 4.698 1.00 92.56 168 ASP A O 1
ATOM 1366 N N . THR A 1 169 ? -19.278 3.307 4.468 1.00 94.25 169 THR A N 1
ATOM 1367 C CA . THR A 1 169 ? -19.564 3.327 5.915 1.00 94.25 169 THR A CA 1
ATOM 1368 C C . THR A 1 169 ? -19.345 1.959 6.552 1.00 94.25 169 THR A C 1
ATOM 1370 O O . THR A 1 169 ? -18.783 1.846 7.644 1.00 94.25 169 THR A O 1
ATOM 1373 N N . VAL A 1 170 ? -19.749 0.893 5.864 1.00 95.81 170 VAL A N 1
ATOM 1374 C CA . VAL A 1 170 ? -19.560 -0.479 6.343 1.00 95.81 170 VAL A CA 1
ATOM 1375 C C . VAL A 1 170 ? -18.067 -0.823 6.381 1.00 95.81 170 VAL A C 1
ATOM 1377 O O . VAL A 1 170 ? -17.579 -1.362 7.381 1.00 95.81 170 VAL A O 1
ATOM 1380 N N . GLU A 1 171 ? -17.317 -0.427 5.348 1.00 94.75 171 GLU A N 1
ATOM 1381 C CA . GLU A 1 171 ? -15.860 -0.579 5.312 1.00 94.75 171 GLU A CA 1
ATOM 1382 C C . GLU A 1 171 ? -15.178 0.218 6.441 1.00 94.75 171 GLU A C 1
ATOM 1384 O O . GLU A 1 171 ? -14.265 -0.275 7.107 1.00 94.75 171 GLU A O 1
ATOM 1389 N N . HIS A 1 172 ? -15.628 1.444 6.706 1.00 95.19 172 HIS A N 1
ATOM 1390 C CA . HIS A 1 172 ? -15.109 2.308 7.764 1.00 95.19 172 HIS A CA 1
ATOM 1391 C C . HIS A 1 172 ? -15.287 1.713 9.162 1.00 95.19 172 HIS A C 1
ATOM 1393 O O . HIS A 1 172 ? -14.328 1.687 9.941 1.00 95.19 172 HIS A O 1
ATOM 1399 N N . PHE A 1 173 ? -16.468 1.172 9.469 1.00 96.38 173 PHE A N 1
ATOM 1400 C CA . PHE A 1 173 ? -16.694 0.430 10.710 1.00 96.38 173 PHE A CA 1
ATOM 1401 C C . PHE A 1 173 ? -15.729 -0.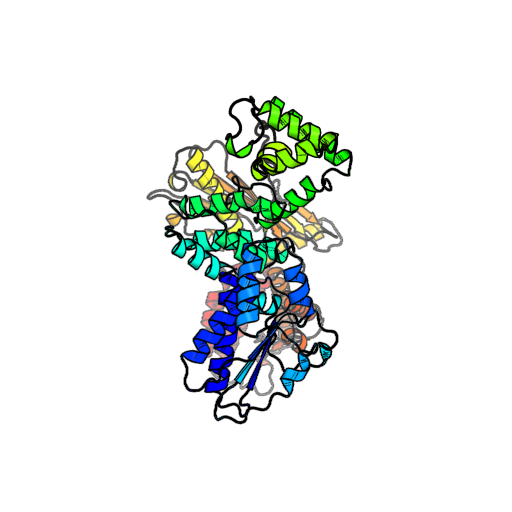751 10.824 1.00 96.38 173 PHE A C 1
ATOM 1403 O O . PHE A 1 173 ? -15.074 -0.921 11.854 1.00 96.38 173 PHE A O 1
ATOM 1410 N N . ASN A 1 174 ? -15.588 -1.543 9.760 1.00 95.81 174 ASN A N 1
ATOM 1411 C CA . ASN A 1 174 ? -14.691 -2.695 9.746 1.00 95.81 174 ASN A CA 1
ATOM 1412 C C . ASN A 1 174 ? -13.223 -2.282 9.987 1.00 95.81 174 ASN A C 1
ATOM 1414 O O . ASN A 1 174 ? -12.532 -2.870 10.821 1.00 95.81 174 ASN A O 1
ATOM 1418 N N . ARG A 1 175 ? -12.772 -1.187 9.357 1.00 94.44 175 ARG A N 1
ATOM 1419 C CA . ARG A 1 175 ? -11.440 -0.583 9.559 1.00 94.44 175 ARG A CA 1
ATOM 1420 C C . ARG A 1 175 ? -11.187 -0.114 10.998 1.00 94.44 175 ARG A C 1
ATOM 1422 O O . ARG A 1 175 ? -10.023 0.020 11.379 1.00 94.44 175 ARG A O 1
ATOM 1429 N N . ILE A 1 176 ? -12.232 0.146 11.786 1.00 95.69 176 ILE A N 1
ATOM 1430 C CA . ILE A 1 176 ? -12.131 0.482 13.215 1.00 95.69 176 ILE A CA 1
ATOM 1431 C C . ILE A 1 176 ? -12.153 -0.778 14.083 1.00 95.69 176 ILE A C 1
ATOM 1433 O O . ILE A 1 176 ? -11.320 -0.906 14.980 1.00 95.69 176 ILE A O 1
ATOM 1437 N N . LEU A 1 177 ? -13.090 -1.696 13.829 1.00 96.12 177 LEU A N 1
ATOM 1438 C CA . LEU A 1 177 ? -13.366 -2.849 14.690 1.00 96.12 177 LEU A CA 1
ATOM 1439 C C . LEU A 1 177 ? -12.315 -3.960 14.563 1.00 96.12 177 LEU A C 1
ATOM 1441 O O . LEU A 1 177 ? -11.871 -4.483 15.586 1.00 96.12 177 LEU A O 1
ATOM 1445 N N . SER A 1 178 ? -11.874 -4.301 13.348 1.00 94.19 178 SER A N 1
ATOM 1446 C CA . SER A 1 178 ? -10.911 -5.394 13.131 1.00 94.19 178 SER A CA 1
ATOM 1447 C C . SER A 1 178 ? -9.578 -5.173 13.856 1.00 94.19 178 SER A C 1
ATOM 1449 O O . SER A 1 178 ? -9.146 -6.083 14.572 1.00 94.19 178 SER A O 1
ATOM 1451 N N . PRO A 1 179 ? -8.968 -3.966 13.830 1.00 93.19 179 PRO A N 1
ATOM 1452 C CA . PRO A 1 179 ? -7.759 -3.698 14.606 1.00 93.19 179 PRO A CA 1
ATOM 1453 C C . PRO A 1 179 ? -7.905 -3.915 16.116 1.00 93.19 179 PRO A C 1
ATOM 1455 O O . PRO A 1 179 ? -6.907 -4.189 16.777 1.00 93.19 179 PRO A O 1
ATOM 1458 N N . LEU A 1 180 ? -9.108 -3.787 16.691 1.00 94.19 180 LEU A N 1
ATOM 1459 C CA . LEU A 1 180 ? -9.312 -4.027 18.124 1.00 94.19 180 LEU A CA 1
ATOM 1460 C C . LEU A 1 180 ? -9.109 -5.505 18.468 1.00 94.19 180 LEU A C 1
ATOM 1462 O O . LEU A 1 180 ? -8.480 -5.817 19.479 1.00 94.19 180 LEU A O 1
ATOM 1466 N N . VAL A 1 181 ? -9.592 -6.404 17.609 1.00 92.56 181 VAL A N 1
ATOM 1467 C CA . VAL A 1 181 ? -9.454 -7.855 17.795 1.00 92.56 181 VAL A CA 1
ATOM 1468 C C . VAL A 1 181 ? -8.045 -8.323 17.461 1.00 92.56 181 VAL A C 1
ATOM 1470 O O . VAL A 1 181 ? -7.427 -9.029 18.253 1.00 92.56 181 VAL A O 1
ATOM 1473 N N . GLU A 1 182 ? -7.488 -7.866 16.339 1.00 89.19 182 GLU A N 1
ATOM 1474 C CA . GLU A 1 182 ? -6.129 -8.224 15.902 1.00 89.19 182 GLU A CA 1
ATOM 1475 C C . GLU A 1 182 ? -5.050 -7.860 16.930 1.00 89.19 182 GLU A C 1
ATOM 1477 O O . GLU A 1 182 ? -4.001 -8.499 16.998 1.00 89.19 182 GLU A O 1
ATOM 1482 N N . ARG A 1 183 ? -5.307 -6.836 17.748 1.00 87.25 183 ARG A N 1
ATOM 1483 C CA . ARG A 1 183 ? -4.383 -6.338 18.777 1.00 87.25 183 ARG A CA 1
ATOM 1484 C C . ARG A 1 183 ? -4.703 -6.838 20.180 1.00 87.25 183 ARG A C 1
ATOM 1486 O O . ARG A 1 183 ? -4.056 -6.404 21.130 1.00 87.25 183 ARG A O 1
ATOM 1493 N N . GLY A 1 184 ? -5.701 -7.709 20.321 1.00 88.75 184 GLY A N 1
ATOM 1494 C CA . GLY A 1 184 ? -6.114 -8.271 21.606 1.00 88.75 184 GLY A CA 1
ATOM 1495 C C . GLY A 1 184 ? -6.749 -7.261 22.568 1.00 88.75 184 GLY A C 1
ATOM 1496 O O . GLY A 1 184 ? -6.728 -7.486 23.774 1.00 88.75 184 GLY A O 1
ATOM 1497 N N . LEU A 1 185 ? -7.288 -6.145 22.063 1.00 90.25 185 LEU A N 1
ATOM 1498 C CA . LEU A 1 185 ? -8.023 -5.159 22.870 1.00 90.25 185 LEU A CA 1
ATOM 1499 C C . LEU A 1 185 ? -9.488 -5.541 23.063 1.00 90.25 185 LEU A C 1
ATOM 1501 O O . LEU A 1 185 ? -10.115 -5.110 24.029 1.00 90.25 185 LEU A O 1
ATOM 1505 N N . ALA A 1 186 ? -10.027 -6.315 22.124 1.00 92.50 186 ALA A N 1
ATOM 1506 C CA . ALA A 1 186 ? -11.376 -6.837 22.169 1.00 92.50 186 ALA A CA 1
ATOM 1507 C C . ALA A 1 186 ? -11.413 -8.287 21.675 1.00 92.50 186 ALA A C 1
ATOM 1509 O O . ALA A 1 186 ? -10.575 -8.700 20.876 1.00 92.50 186 ALA A O 1
ATOM 1510 N N . ASP A 1 187 ? -12.424 -9.037 22.093 1.00 91.50 187 ASP A N 1
ATOM 1511 C CA . ASP A 1 187 ? -12.831 -10.280 21.437 1.00 91.50 187 ASP A CA 1
ATOM 1512 C C . ASP A 1 187 ? -14.136 -10.091 20.636 1.00 91.50 187 ASP A C 1
ATOM 1514 O O . ASP A 1 187 ? -14.829 -9.073 20.743 1.00 91.50 187 ASP A O 1
ATOM 1518 N N . ILE A 1 188 ? -14.502 -11.089 19.825 1.00 93.50 188 ILE A N 1
ATOM 1519 C CA . ILE A 1 188 ? -15.717 -11.039 18.995 1.00 93.50 188 ILE A CA 1
ATOM 1520 C C . ILE A 1 188 ? -17.017 -10.941 19.816 1.00 93.50 188 ILE A C 1
ATOM 1522 O O . ILE A 1 188 ? -18.015 -10.414 19.321 1.00 93.50 188 ILE A O 1
ATOM 1526 N N . LEU A 1 189 ? -17.030 -11.399 21.074 1.00 92.38 189 LEU A N 1
ATOM 1527 C CA . LEU A 1 189 ? -18.187 -11.270 21.967 1.00 92.38 189 LEU A CA 1
ATOM 1528 C C . LEU A 1 189 ? -18.349 -9.813 22.407 1.00 92.38 189 LEU A C 1
ATOM 1530 O O . LEU A 1 189 ? -19.464 -9.281 22.429 1.00 92.38 189 LEU A O 1
ATOM 1534 N N . GLN A 1 190 ? -17.242 -9.143 22.717 1.00 93.25 190 GLN A N 1
ATOM 1535 C CA . GLN A 1 190 ? -17.227 -7.734 23.075 1.00 93.25 190 GLN A CA 1
ATOM 1536 C C . GLN A 1 190 ? -17.589 -6.845 21.881 1.00 93.25 190 GLN A C 1
ATOM 1538 O O . GLN A 1 190 ? -18.308 -5.867 22.085 1.00 93.25 190 GLN A O 1
ATOM 1543 N N . ILE A 1 191 ? -17.187 -7.201 20.652 1.00 95.25 191 ILE A N 1
ATOM 1544 C CA . ILE A 1 191 ? -17.639 -6.504 19.434 1.00 95.25 191 ILE A CA 1
ATOM 1545 C C . ILE A 1 191 ? -19.142 -6.708 19.194 1.00 95.25 191 ILE A C 1
ATOM 1547 O O . ILE A 1 191 ? -19.852 -5.729 18.969 1.00 95.25 191 ILE A O 1
ATOM 1551 N N . SER A 1 192 ? -19.666 -7.935 19.327 1.00 94.75 192 SER A N 1
ATOM 1552 C CA . SER A 1 192 ? -21.120 -8.181 19.251 1.00 94.75 192 SER A CA 1
ATOM 1553 C C . SER A 1 192 ? -21.871 -7.342 20.283 1.00 94.75 192 SER A C 1
ATOM 1555 O O . SER A 1 192 ? -22.887 -6.732 19.970 1.00 94.75 192 SER A O 1
ATOM 1557 N N . THR A 1 193 ? -21.357 -7.283 21.513 1.00 93.62 193 THR A N 1
ATOM 1558 C CA . THR A 1 193 ? -21.965 -6.485 22.583 1.00 93.62 193 THR A CA 1
ATOM 1559 C C . THR A 1 193 ? -21.879 -4.993 22.281 1.00 93.62 193 THR A C 1
ATOM 1561 O O . THR A 1 193 ? -22.822 -4.269 22.574 1.00 93.62 193 THR A O 1
ATOM 1564 N N . LEU A 1 194 ? -20.777 -4.516 21.694 1.00 94.81 194 LEU A N 1
ATOM 1565 C CA . LEU A 1 194 ? -20.653 -3.131 21.252 1.00 94.81 194 LEU A CA 1
ATOM 1566 C C . LEU A 1 194 ? -21.765 -2.765 20.287 1.00 94.81 194 LEU A C 1
ATOM 1568 O O . LEU A 1 194 ? -22.537 -1.873 20.620 1.00 94.81 194 LEU A O 1
ATOM 1572 N N . LEU A 1 195 ? -21.884 -3.483 19.173 1.00 94.81 195 LEU A N 1
ATOM 1573 C CA . LEU A 1 195 ? -22.864 -3.181 18.129 1.00 94.81 195 LEU A CA 1
ATOM 1574 C C . LEU A 1 195 ? -24.311 -3.178 18.645 1.00 94.81 195 LEU A C 1
ATOM 1576 O O . LEU A 1 195 ? -25.123 -2.410 18.152 1.00 94.81 195 LEU A O 1
ATOM 1580 N N . GLU A 1 196 ? -24.630 -3.982 19.662 1.00 91.62 196 GLU A N 1
ATOM 1581 C CA . GLU A 1 196 ? -25.963 -3.999 20.291 1.00 91.62 196 GLU A CA 1
ATOM 1582 C C . GLU A 1 196 ? -26.227 -2.834 21.244 1.00 91.62 196 GLU A C 1
ATOM 1584 O O . GLU A 1 196 ? -27.377 -2.491 21.498 1.00 91.62 196 GLU A O 1
ATOM 1589 N N . THR A 1 197 ? -25.170 -2.275 21.826 1.00 91.31 197 THR A N 1
ATOM 1590 C CA . THR A 1 197 ? -25.265 -1.191 22.818 1.00 91.31 197 THR A CA 1
ATOM 1591 C C . THR A 1 197 ? -24.971 0.184 22.231 1.00 91.31 197 THR A C 1
ATOM 1593 O O . THR A 1 197 ? -25.121 1.176 22.940 1.00 91.31 197 THR A O 1
ATOM 1596 N N . LEU A 1 198 ? -24.522 0.250 20.973 1.00 92.44 198 LEU A N 1
ATOM 1597 C CA . LEU A 1 198 ? -24.381 1.512 20.262 1.00 92.44 198 LEU A CA 1
ATOM 1598 C C . LEU A 1 198 ? -25.761 2.152 20.134 1.00 92.44 198 LEU A C 1
ATOM 1600 O O . LEU A 1 198 ? -26.693 1.541 19.611 1.00 92.44 198 LEU A O 1
ATOM 1604 N N . ASP A 1 199 ? -25.873 3.395 20.585 1.00 89.81 199 ASP A N 1
ATOM 1605 C CA . ASP A 1 199 ? -27.084 4.182 20.400 1.00 89.81 199 ASP A CA 1
ATOM 1606 C C . ASP A 1 199 ? -27.138 4.707 18.961 1.00 89.81 199 ASP A C 1
ATOM 1608 O O . ASP A 1 199 ? -26.846 5.862 18.682 1.00 89.81 199 ASP A O 1
ATOM 1612 N N . LEU A 1 200 ? -27.436 3.819 18.014 1.00 91.44 200 LEU A N 1
ATOM 1613 C CA . LEU A 1 200 ? -27.560 4.167 16.596 1.00 91.44 200 LEU A CA 1
ATOM 1614 C C . LEU A 1 200 ? -28.906 4.830 16.277 1.00 91.44 200 LEU A C 1
ATOM 1616 O O . LEU A 1 200 ? -29.078 5.344 15.179 1.00 91.44 200 LEU A O 1
ATOM 1620 N N . GLN A 1 201 ? -29.855 4.852 17.220 1.00 86.12 201 GLN A N 1
ATOM 1621 C CA . GLN A 1 201 ? -31.174 5.458 17.007 1.00 86.12 201 GLN A CA 1
ATOM 1622 C C . GLN A 1 201 ? -31.105 6.980 16.852 1.00 86.12 201 GLN A C 1
ATOM 1624 O O . GLN A 1 201 ? -32.010 7.579 16.274 1.00 86.12 201 GLN A O 1
ATOM 1629 N N . VAL A 1 202 ? -30.043 7.604 17.368 1.00 87.00 202 VAL A N 1
ATOM 1630 C CA . VAL A 1 202 ? -29.796 9.043 17.218 1.00 87.00 202 VAL A CA 1
ATOM 1631 C C . VAL A 1 202 ? -29.051 9.400 15.926 1.00 87.00 202 VAL A C 1
ATOM 1633 O O . VAL A 1 202 ? -28.938 10.585 15.619 1.00 87.00 202 VAL A O 1
ATOM 1636 N N . ALA A 1 203 ? -28.559 8.414 15.165 1.00 90.19 203 ALA A N 1
ATOM 1637 C CA . ALA A 1 203 ? -27.848 8.644 13.910 1.00 90.19 203 ALA A CA 1
ATOM 1638 C C . ALA A 1 203 ? -28.830 8.933 12.766 1.00 90.19 203 ALA A C 1
ATOM 1640 O O . ALA A 1 203 ? -29.770 8.167 12.547 1.00 90.19 203 ALA A O 1
ATOM 1641 N N . GLN A 1 204 ? -28.608 10.009 12.005 1.00 85.44 204 GLN A N 1
ATOM 1642 C CA . GLN A 1 204 ? -29.412 10.299 10.813 1.00 85.44 204 GLN A CA 1
ATOM 1643 C C . GLN A 1 204 ? -28.868 9.582 9.576 1.00 85.44 204 GLN A C 1
ATOM 1645 O O . GLN A 1 204 ? -29.641 9.154 8.716 1.00 85.44 204 GLN A O 1
ATOM 1650 N N . ASP A 1 205 ? -27.547 9.440 9.492 1.00 89.69 205 ASP A N 1
ATOM 1651 C CA . ASP A 1 205 ? -26.852 8.809 8.378 1.00 89.69 205 ASP A CA 1
ATOM 1652 C C . ASP A 1 205 ? -25.629 7.986 8.830 1.00 89.69 205 ASP A C 1
ATOM 1654 O O . ASP A 1 205 ? -25.301 7.875 10.016 1.00 89.69 205 ASP A O 1
ATOM 1658 N N . GLY A 1 206 ? -24.946 7.374 7.859 1.00 90.50 206 GLY A N 1
ATOM 1659 C CA . GLY A 1 206 ? -23.745 6.580 8.100 1.00 90.50 206 GLY A CA 1
ATOM 1660 C C . GLY A 1 206 ? -22.589 7.355 8.744 1.00 90.50 206 GLY A C 1
ATOM 1661 O O . GLY A 1 206 ? -21.814 6.760 9.490 1.00 90.50 206 GLY A O 1
ATOM 1662 N N . ARG A 1 207 ? -22.477 8.672 8.524 1.00 90.62 207 ARG A N 1
ATOM 1663 C CA . ARG A 1 207 ? -21.408 9.492 9.121 1.00 90.62 207 ARG A CA 1
ATOM 1664 C C . ARG A 1 207 ? -21.668 9.741 10.597 1.00 90.62 207 ARG A C 1
ATOM 1666 O O . ARG A 1 207 ? -20.736 9.650 11.395 1.00 90.62 207 ARG A O 1
ATOM 1673 N N . ASP A 1 208 ? -22.920 9.992 10.966 1.00 91.62 208 ASP A N 1
ATOM 1674 C CA . ASP A 1 208 ? -23.312 10.077 12.373 1.00 91.62 208 ASP A CA 1
ATOM 1675 C C . ASP A 1 208 ? -23.020 8.752 13.091 1.00 91.62 208 ASP A C 1
ATOM 1677 O O . ASP A 1 208 ? -22.465 8.736 14.191 1.00 91.62 208 ASP A O 1
ATOM 1681 N N . ALA A 1 209 ? -23.317 7.621 12.443 1.00 93.94 209 ALA A N 1
ATOM 1682 C CA . ALA A 1 209 ? -23.020 6.298 12.985 1.00 93.94 209 ALA A CA 1
ATOM 1683 C C . ALA A 1 209 ? -21.506 6.060 13.179 1.00 93.94 209 ALA A C 1
ATOM 1685 O O . ALA A 1 209 ? -21.096 5.499 14.200 1.00 93.94 209 ALA A O 1
ATOM 1686 N N . GLU A 1 210 ? -20.664 6.504 12.238 1.00 94.50 210 GLU A N 1
ATOM 1687 C CA . GLU A 1 210 ? -19.198 6.443 12.356 1.00 94.50 210 GLU A CA 1
ATOM 1688 C C . GLU A 1 210 ? -18.681 7.257 13.555 1.00 94.50 210 GLU A C 1
ATOM 1690 O O . GLU A 1 210 ? -17.836 6.774 14.315 1.00 94.50 210 GLU A O 1
ATOM 1695 N N . ASP A 1 211 ? -19.198 8.470 13.761 1.00 92.56 211 ASP A N 1
ATOM 1696 C CA . ASP A 1 211 ? -18.828 9.330 14.892 1.00 92.56 211 ASP A CA 1
ATOM 1697 C C . ASP A 1 211 ? -19.261 8.718 16.236 1.00 92.56 211 ASP A C 1
ATOM 1699 O O . ASP A 1 211 ? -18.471 8.663 17.186 1.00 92.56 211 ASP A O 1
ATOM 1703 N N . ILE A 1 212 ? -20.468 8.147 16.304 1.00 94.06 212 ILE A N 1
ATOM 1704 C CA . ILE A 1 212 ? -20.956 7.412 17.481 1.00 94.06 212 ILE A CA 1
ATOM 1705 C C . ILE A 1 212 ? -20.035 6.229 17.807 1.00 94.06 212 ILE A C 1
ATOM 1707 O O . ILE A 1 212 ? -19.671 6.030 18.973 1.00 94.06 212 ILE A O 1
ATOM 1711 N N . LEU A 1 213 ? -19.603 5.462 16.800 1.00 95.50 213 LEU A N 1
ATOM 1712 C CA . LEU A 1 213 ? -18.649 4.369 16.992 1.00 95.50 213 LEU A CA 1
ATOM 1713 C C . LEU A 1 213 ? -17.317 4.881 17.557 1.00 95.50 213 LEU A C 1
ATOM 1715 O O . LEU A 1 213 ? -16.846 4.351 18.566 1.00 95.50 213 LEU A O 1
ATOM 1719 N N . LEU A 1 214 ? -16.721 5.908 16.943 1.00 94.50 214 LEU A N 1
ATOM 1720 C CA . LEU A 1 214 ? -15.421 6.470 17.339 1.00 94.50 214 LEU A CA 1
ATOM 1721 C C . LEU A 1 214 ? -15.413 7.012 18.777 1.00 94.50 214 LEU A C 1
ATOM 1723 O O . LEU A 1 214 ? -14.375 6.972 19.444 1.00 94.50 214 LEU A O 1
ATOM 1727 N N . ARG A 1 215 ? -16.562 7.477 19.276 1.00 92.06 215 ARG A N 1
ATOM 1728 C CA . ARG A 1 215 ? -16.748 7.936 20.665 1.00 92.06 215 ARG A CA 1
ATOM 1729 C C . ARG A 1 215 ? -16.989 6.793 21.653 1.00 92.06 215 ARG A C 1
ATOM 1731 O O . ARG A 1 215 ? -16.665 6.913 22.833 1.00 92.06 215 ARG A O 1
ATOM 1738 N N . SER A 1 216 ? -17.508 5.662 21.185 1.00 92.69 216 SER A N 1
ATOM 1739 C CA . SER A 1 216 ? -17.921 4.531 22.030 1.00 92.69 216 SER A CA 1
ATOM 1740 C C . SER A 1 216 ? -16.790 3.552 22.382 1.00 92.69 216 SER A C 1
ATOM 1742 O O . SER A 1 216 ? -17.000 2.577 23.110 1.00 92.69 216 SER A O 1
ATOM 1744 N N . LEU A 1 217 ? -15.563 3.807 21.915 1.00 93.62 217 LEU A N 1
ATOM 1745 C CA . LEU A 1 217 ? -14.400 2.932 22.124 1.00 93.62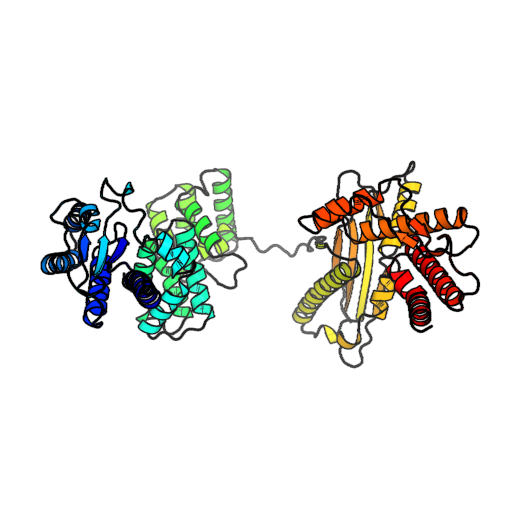 217 LEU A CA 1
ATOM 1746 C C . LEU A 1 217 ? -13.866 2.938 23.568 1.00 93.62 217 LEU A C 1
ATOM 1748 O O . LEU A 1 217 ? -13.080 2.061 23.936 1.00 93.62 217 LEU A O 1
ATOM 1752 N N . GLY A 1 218 ? -14.364 3.848 24.415 1.00 90.31 218 GLY A N 1
ATOM 1753 C CA . GLY A 1 218 ? -14.077 3.920 25.854 1.00 90.31 218 GLY A CA 1
ATOM 1754 C C . GLY A 1 218 ? -14.235 2.598 26.602 1.00 90.31 218 GLY A C 1
ATOM 1755 O O . GLY A 1 218 ? -13.470 2.300 27.520 1.00 90.31 218 GLY A O 1
ATOM 1756 N N . ARG A 1 219 ? -15.169 1.748 26.164 1.00 89.19 219 ARG A N 1
ATOM 1757 C CA . ARG A 1 219 ? -15.401 0.416 26.746 1.00 89.19 219 ARG A CA 1
ATOM 1758 C C . ARG A 1 219 ? -14.199 -0.533 26.655 1.00 89.19 219 ARG A C 1
ATOM 1760 O O . ARG A 1 219 ? -14.131 -1.482 27.427 1.00 89.19 219 ARG A O 1
ATOM 1767 N N . PHE A 1 220 ? -13.273 -0.284 25.727 1.00 91.31 220 PHE A N 1
ATOM 1768 C CA . PHE A 1 220 ? -12.036 -1.054 25.552 1.00 91.31 220 PHE A CA 1
ATOM 1769 C C . PHE A 1 220 ? -10.833 -0.378 26.229 1.00 91.31 220 PHE A C 1
ATOM 1771 O O . PHE A 1 220 ? -9.685 -0.721 25.959 1.00 91.31 220 PHE A O 1
ATOM 1778 N N . GLY A 1 221 ? -11.073 0.626 27.080 1.00 89.19 221 GLY A N 1
ATOM 1779 C CA . GLY A 1 221 ? -10.018 1.413 27.721 1.00 89.19 221 GLY A CA 1
ATOM 1780 C C . GLY A 1 221 ? -9.313 2.400 26.784 1.00 89.19 221 GLY A C 1
ATOM 1781 O O . GLY A 1 221 ? -8.243 2.906 27.134 1.00 89.19 221 GLY A O 1
ATOM 1782 N N . LEU A 1 222 ? -9.896 2.668 25.613 1.00 93.69 222 LEU A N 1
ATOM 1783 C CA . LEU A 1 222 ? -9.392 3.606 24.612 1.00 93.69 222 LEU A CA 1
ATOM 1784 C C . LEU A 1 222 ? -10.022 5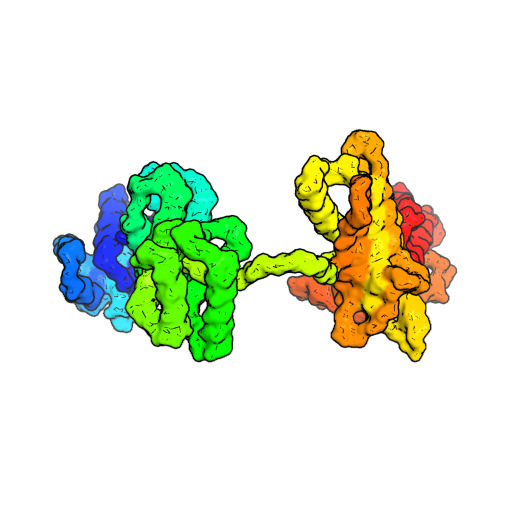.002 24.769 1.00 93.69 222 LEU A C 1
ATOM 1786 O O . LEU A 1 222 ? -11.093 5.121 25.356 1.00 93.69 222 LEU A O 1
ATOM 1790 N N . PRO A 1 223 ? -9.377 6.069 24.269 1.00 94.50 223 PRO A N 1
ATOM 1791 C CA . PRO A 1 223 ? -9.970 7.401 24.259 1.00 94.50 223 PRO A CA 1
ATOM 1792 C C . PRO A 1 223 ? -11.038 7.567 23.166 1.00 94.50 223 PRO A C 1
ATOM 1794 O O . PRO A 1 223 ? -11.231 6.677 22.336 1.00 94.50 223 PRO A O 1
ATOM 1797 N N . SER A 1 224 ? -11.685 8.735 23.129 1.00 93.88 224 SER A N 1
ATOM 1798 C CA . SER A 1 224 ? -12.479 9.154 21.968 1.00 93.88 224 SER A CA 1
ATOM 1799 C C . SER A 1 224 ? -11.572 9.421 20.759 1.00 93.88 224 SER A C 1
ATOM 1801 O O . SER A 1 224 ? -10.455 9.929 20.903 1.00 93.88 224 SER A O 1
ATOM 1803 N N . PHE A 1 225 ? -12.055 9.088 19.560 1.00 94.69 225 PHE A N 1
ATOM 1804 C CA . PHE A 1 225 ? -11.384 9.375 18.286 1.00 94.69 225 PHE A CA 1
ATOM 1805 C C . PHE A 1 225 ? -12.287 10.147 17.313 1.00 94.69 225 PHE A C 1
ATOM 1807 O O . PHE A 1 225 ? -12.147 9.992 16.101 1.00 94.69 225 PHE A O 1
ATOM 1814 N N . ALA A 1 226 ? -13.215 10.962 17.819 1.00 91.00 226 ALA A N 1
ATOM 1815 C CA . ALA A 1 226 ? -14.154 11.745 17.008 1.00 91.00 226 ALA A CA 1
ATOM 1816 C C . ALA A 1 226 ? -13.469 12.607 15.922 1.00 91.00 226 ALA A C 1
ATOM 1818 O O . ALA A 1 226 ? -14.025 12.833 14.853 1.00 91.00 226 ALA A O 1
ATOM 1819 N N . GLY A 1 227 ? -12.225 13.048 16.145 1.00 89.38 227 GLY A N 1
ATOM 1820 C CA . GLY A 1 227 ? -11.445 13.800 15.160 1.00 89.38 227 GLY A CA 1
ATOM 1821 C C . GLY A 1 227 ? -10.831 12.951 14.036 1.00 89.38 227 GLY A C 1
ATOM 1822 O O . GLY A 1 227 ? -10.157 13.498 13.154 1.00 89.38 227 GLY A O 1
ATOM 1823 N N . TYR A 1 228 ? -10.992 11.622 14.060 1.00 93.00 228 TYR A N 1
ATOM 1824 C CA . TYR A 1 228 ? -10.415 10.719 13.065 1.00 93.00 228 TYR A CA 1
ATOM 1825 C C . TYR A 1 228 ? -11.081 10.904 11.702 1.00 93.00 228 TYR A C 1
ATOM 1827 O O . TYR A 1 228 ? -12.294 11.017 11.579 1.00 93.00 228 TYR A O 1
ATOM 1835 N N . ARG A 1 229 ? -10.264 10.914 10.645 1.00 89.69 229 ARG A N 1
ATOM 1836 C CA . ARG A 1 229 ? -10.740 11.021 9.263 1.00 89.69 229 ARG A CA 1
ATOM 1837 C C . ARG A 1 229 ? -10.271 9.821 8.461 1.00 89.69 229 ARG A C 1
ATOM 1839 O O . ARG A 1 229 ? -9.063 9.609 8.335 1.00 89.69 229 ARG A O 1
ATOM 1846 N N . PHE A 1 230 ? -11.207 9.113 7.835 1.00 85.88 230 PHE A N 1
ATOM 1847 C CA . PHE A 1 230 ? -10.923 7.940 7.000 1.00 85.88 230 PHE A CA 1
ATOM 1848 C C . PHE A 1 230 ? -10.106 8.260 5.736 1.00 85.88 230 PHE A C 1
ATOM 1850 O O . PHE A 1 230 ? -9.454 7.381 5.184 1.00 85.88 230 PHE A O 1
ATOM 1857 N N . SER A 1 231 ? -10.037 9.533 5.326 1.00 79.75 231 SER A N 1
ATOM 1858 C CA . SER A 1 231 ? -9.146 10.008 4.256 1.00 79.75 231 SER A CA 1
ATOM 1859 C C . SER A 1 231 ? -7.678 10.176 4.691 1.00 79.75 231 SER A C 1
ATOM 1861 O O . SER A 1 231 ? -6.836 10.620 3.903 1.00 79.75 231 SER A O 1
ATOM 1863 N N . SER A 1 232 ? -7.352 9.929 5.964 1.00 73.75 232 SER A N 1
ATOM 1864 C CA . SER A 1 232 ? -5.989 10.042 6.481 1.00 73.75 232 SER A CA 1
ATOM 1865 C C . SER A 1 232 ? -5.080 8.980 5.864 1.00 73.75 232 SER A C 1
ATOM 1867 O O . SER A 1 232 ? -5.458 7.829 5.688 1.00 73.75 232 SER A O 1
ATOM 1869 N N . ARG A 1 233 ? -3.814 9.336 5.608 1.00 72.00 233 ARG A N 1
ATOM 1870 C CA . ARG A 1 233 ? -2.792 8.368 5.161 1.00 72.00 233 ARG A CA 1
ATOM 1871 C C . ARG A 1 233 ? -2.468 7.298 6.211 1.00 72.00 233 ARG A C 1
ATOM 1873 O O . ARG A 1 233 ? -1.738 6.363 5.902 1.00 72.00 233 ARG A O 1
ATOM 1880 N N . ARG A 1 234 ? -2.893 7.488 7.463 1.00 80.88 234 ARG A N 1
ATOM 1881 C CA . ARG A 1 234 ? -2.590 6.588 8.580 1.00 80.88 234 ARG A CA 1
ATOM 1882 C C . ARG A 1 234 ? -3.787 5.692 8.866 1.00 80.88 234 ARG A C 1
ATOM 1884 O O . ARG A 1 234 ? -4.904 6.187 9.017 1.00 80.88 234 ARG A O 1
ATOM 1891 N N . SER A 1 235 ? -3.520 4.398 9.022 1.00 89.75 235 SER A N 1
ATOM 1892 C CA . SER A 1 235 ? -4.523 3.437 9.472 1.00 89.75 235 SER A CA 1
ATOM 1893 C C . SER A 1 235 ? -4.991 3.760 10.891 1.00 89.75 235 SER A C 1
ATOM 1895 O O . SER A 1 235 ? -4.225 4.281 11.712 1.00 89.75 235 SER A O 1
ATOM 1897 N N . PHE A 1 236 ? -6.250 3.431 11.184 1.00 93.38 236 PHE A N 1
ATOM 1898 C CA . PHE A 1 236 ? -6.834 3.599 12.513 1.00 93.38 236 PHE A CA 1
ATOM 1899 C C . PHE A 1 236 ? -6.020 2.864 13.587 1.00 93.38 236 PHE A C 1
ATOM 1901 O O . PHE A 1 236 ? -5.731 3.426 14.642 1.00 93.38 236 PHE A O 1
ATOM 1908 N N . GLY A 1 237 ? -5.512 1.668 13.269 1.00 92.38 237 GLY A N 1
ATOM 1909 C CA . GLY A 1 237 ? -4.596 0.936 14.140 1.00 92.38 237 GLY A CA 1
ATOM 1910 C C . GLY A 1 237 ? -3.431 1.800 14.649 1.00 92.38 237 GLY A C 1
ATOM 1911 O O . GLY A 1 237 ? -3.176 1.861 15.848 1.00 92.38 237 GLY A O 1
ATOM 1912 N N . GLN A 1 238 ? -2.765 2.591 13.808 1.00 92.19 238 GLN A N 1
ATOM 1913 C CA . GLN A 1 238 ? -1.656 3.417 14.303 1.00 92.19 238 GLN A CA 1
ATOM 1914 C C . GLN A 1 238 ? -2.092 4.480 15.335 1.00 92.19 238 GLN A C 1
ATOM 1916 O O . GLN A 1 238 ? -1.278 4.943 16.129 1.00 92.19 238 GLN A O 1
ATOM 1921 N N . TYR A 1 239 ? -3.354 4.913 15.327 1.00 94.62 239 TYR A N 1
ATOM 1922 C CA . TYR A 1 239 ? -3.892 5.782 16.379 1.00 94.62 239 TYR A CA 1
ATOM 1923 C C . TYR A 1 239 ? -4.135 5.014 17.681 1.00 94.62 239 TYR A C 1
ATOM 1925 O O . TYR A 1 239 ? -3.820 5.538 18.745 1.00 94.62 239 TYR A O 1
ATOM 1933 N N . VAL A 1 240 ? -4.623 3.775 17.596 1.00 94.12 240 VAL A N 1
ATOM 1934 C CA . VAL A 1 240 ? -4.833 2.889 18.751 1.00 94.12 240 VAL A CA 1
ATOM 1935 C C . VAL A 1 240 ? -3.516 2.590 19.478 1.00 94.12 240 VAL A C 1
ATOM 1937 O O . VAL A 1 240 ? -3.445 2.701 20.696 1.00 94.12 240 VAL A O 1
ATOM 1940 N N . GLU A 1 241 ? -2.454 2.269 18.737 1.00 93.62 241 GLU A N 1
ATOM 1941 C CA . GLU A 1 241 ? -1.106 2.025 19.288 1.00 93.62 241 GLU A CA 1
ATOM 1942 C C . GLU A 1 241 ? -0.561 3.249 20.032 1.00 93.62 241 GLU A C 1
ATOM 1944 O O . GLU A 1 241 ? -0.131 3.151 21.182 1.00 93.62 241 GLU A O 1
ATOM 1949 N N . ASP A 1 242 ? -0.624 4.416 19.385 1.00 94.12 242 ASP A N 1
ATOM 1950 C CA . ASP A 1 242 ? -0.160 5.667 19.976 1.00 94.12 242 ASP A CA 1
ATOM 1951 C C . ASP A 1 242 ? -0.985 6.032 21.219 1.00 94.12 242 ASP A C 1
ATOM 1953 O O . ASP A 1 242 ? -0.422 6.535 22.190 1.00 94.12 242 ASP A O 1
ATOM 1957 N N . ALA A 1 243 ? -2.296 5.762 21.218 1.00 95.19 243 ALA A N 1
ATOM 1958 C CA . ALA A 1 243 ? -3.162 5.988 22.372 1.00 95.19 243 ALA A CA 1
ATOM 1959 C C . ALA A 1 243 ? -2.778 5.080 23.544 1.00 95.19 243 ALA A C 1
ATOM 1961 O O . ALA A 1 243 ? -2.619 5.567 24.662 1.00 95.19 243 ALA A O 1
ATOM 1962 N N . ILE A 1 244 ? -2.568 3.784 23.300 1.00 93.69 244 ILE A N 1
ATOM 1963 C CA . ILE A 1 244 ? -2.131 2.839 24.337 1.00 93.69 244 ILE A CA 1
ATOM 1964 C C . ILE A 1 244 ? -0.807 3.299 24.937 1.00 93.69 244 ILE A C 1
ATOM 1966 O O . ILE A 1 244 ? -0.732 3.464 26.150 1.00 93.69 244 ILE A O 1
ATOM 1970 N N . SER A 1 245 ? 0.193 3.582 24.096 1.00 94.38 245 SER A N 1
ATOM 1971 C CA . SER A 1 245 ? 1.516 4.040 24.537 1.00 94.38 245 SER A CA 1
ATOM 1972 C C . SER A 1 245 ? 1.460 5.367 25.301 1.00 94.38 245 SER A C 1
ATOM 1974 O O . SER A 1 245 ? 2.199 5.568 26.267 1.00 94.38 245 SER A O 1
ATOM 1976 N N . PHE A 1 246 ? 0.569 6.276 24.894 1.00 95.69 246 PHE A N 1
ATOM 1977 C CA . PHE A 1 246 ? 0.336 7.533 25.592 1.00 95.69 246 PHE A CA 1
ATOM 1978 C C . PHE A 1 246 ? -0.265 7.283 26.979 1.00 95.69 246 PHE A C 1
ATOM 1980 O O . PHE A 1 246 ? 0.326 7.710 27.964 1.00 95.69 246 PHE A O 1
ATOM 1987 N N . PHE A 1 247 ? -1.384 6.553 27.078 1.00 93.88 247 PHE A N 1
ATOM 1988 C CA . PHE A 1 247 ? -2.132 6.367 28.328 1.00 93.88 247 PHE A CA 1
ATOM 1989 C C . PHE A 1 247 ? -1.501 5.357 29.306 1.00 93.88 247 PHE A C 1
ATOM 1991 O O . PHE A 1 247 ? -1.712 5.475 30.520 1.00 93.88 247 PHE A O 1
ATOM 1998 N N . SER A 1 248 ? -0.705 4.393 28.828 1.00 91.75 248 SER A N 1
ATOM 1999 C CA . SER A 1 248 ? 0.139 3.528 29.673 1.00 91.75 248 SER A CA 1
ATOM 2000 C C . SER A 1 248 ? 1.324 4.286 30.285 1.00 91.75 248 SER A C 1
ATOM 2002 O O . SER A 1 248 ? 1.874 3.857 31.306 1.00 91.75 248 SER A O 1
ATOM 2004 N N . TYR A 1 249 ? 1.628 5.467 29.730 1.00 93.06 249 TYR A N 1
ATOM 2005 C CA . TYR A 1 249 ? 2.786 6.313 30.011 1.00 93.06 249 TYR A CA 1
ATOM 2006 C C . TYR A 1 249 ? 4.107 5.816 29.402 1.00 93.06 249 TYR A C 1
ATOM 2008 O O . TYR A 1 249 ? 5.157 6.409 29.654 1.00 93.06 249 TYR A O 1
ATOM 2016 N N . ASP A 1 250 ? 4.074 4.779 28.558 1.00 91.50 250 ASP A N 1
ATOM 2017 C CA . ASP A 1 250 ? 5.270 4.233 27.900 1.00 91.50 250 ASP A CA 1
ATOM 2018 C C . ASP A 1 250 ? 5.960 5.279 27.014 1.00 91.50 250 ASP A C 1
ATOM 2020 O O . ASP A 1 250 ? 7.189 5.374 26.996 1.00 91.50 250 ASP A O 1
ATOM 2024 N N . ALA A 1 251 ? 5.178 6.141 26.352 1.00 89.19 251 ALA A N 1
ATOM 2025 C CA . ALA A 1 251 ? 5.678 7.234 25.514 1.00 89.19 251 ALA A CA 1
ATOM 2026 C C . ALA A 1 251 ? 6.530 8.274 26.277 1.00 89.19 251 ALA A C 1
ATOM 2028 O O . ALA A 1 251 ? 7.256 9.057 25.658 1.00 89.19 251 ALA A O 1
ATOM 2029 N N . PHE A 1 252 ? 6.441 8.297 27.611 1.00 93.12 252 PHE A N 1
ATOM 2030 C CA . PHE A 1 252 ? 7.011 9.327 28.484 1.00 93.12 252 PHE A CA 1
ATOM 2031 C C . PHE A 1 252 ? 7.919 8.764 29.586 1.00 93.12 252 PHE A C 1
ATOM 2033 O O . PHE A 1 252 ? 8.304 9.493 30.505 1.00 93.12 252 PHE A O 1
ATOM 2040 N N . LEU A 1 253 ? 8.311 7.489 29.498 1.00 89.88 253 LEU A N 1
ATOM 2041 C CA . LEU A 1 253 ? 9.283 6.897 30.425 1.00 89.88 253 LEU A CA 1
ATOM 2042 C C . LEU A 1 253 ? 10.641 7.610 30.340 1.00 89.88 253 LEU A C 1
ATOM 2044 O O . LEU A 1 253 ? 11.247 7.926 31.368 1.00 89.88 253 LEU A O 1
ATOM 2048 N N . GLU A 1 254 ? 11.085 7.940 29.125 1.00 90.69 254 GLU A N 1
ATOM 2049 C CA . GLU A 1 254 ? 12.320 8.688 28.891 1.00 90.69 254 GLU A CA 1
ATOM 2050 C C . GLU A 1 254 ? 12.150 10.193 29.144 1.00 90.69 254 GLU A C 1
ATOM 2052 O O . GLU A 1 254 ? 11.300 10.857 28.542 1.00 90.69 254 GLU A O 1
ATOM 2057 N N . ASP A 1 255 ? 13.046 10.779 29.945 1.00 90.06 255 ASP A N 1
ATOM 2058 C CA . ASP A 1 255 ? 13.019 12.218 30.251 1.00 90.06 255 ASP A CA 1
ATOM 2059 C C . ASP A 1 255 ? 13.138 13.096 28.996 1.00 90.06 255 ASP A C 1
ATOM 2061 O O . ASP A 1 255 ? 12.452 14.106 28.841 1.00 90.06 255 ASP A O 1
ATOM 2065 N N . ARG A 1 256 ? 13.943 12.653 28.024 1.00 91.44 256 ARG A N 1
ATOM 2066 C CA . ARG A 1 256 ? 14.089 13.331 26.732 1.00 91.44 256 ARG A CA 1
ATOM 2067 C C . ARG A 1 256 ? 12.763 13.415 25.971 1.00 91.44 256 ARG A C 1
ATOM 2069 O O . ARG A 1 256 ? 12.503 14.433 25.323 1.00 91.44 256 ARG A O 1
ATOM 2076 N N . ALA A 1 257 ? 11.950 12.360 26.018 1.00 90.50 257 ALA A N 1
ATOM 2077 C CA . ALA A 1 257 ? 10.652 12.320 25.357 1.00 90.50 257 ALA A CA 1
ATOM 2078 C C . ALA A 1 257 ? 9.658 13.267 26.045 1.00 90.50 257 ALA A C 1
ATOM 2080 O O . ALA A 1 257 ? 9.027 14.073 25.354 1.00 90.50 257 ALA A O 1
ATOM 2081 N N . ARG A 1 258 ? 9.617 13.274 27.387 1.00 92.81 258 ARG A N 1
ATOM 2082 C CA . ARG A 1 258 ? 8.819 14.227 28.185 1.00 92.81 258 ARG A CA 1
ATOM 2083 C C . ARG A 1 258 ? 9.160 15.672 27.863 1.00 92.81 258 ARG A C 1
ATOM 2085 O O . ARG A 1 258 ? 8.302 16.432 27.422 1.00 92.81 258 ARG A O 1
ATOM 2092 N N . GLN A 1 259 ? 10.437 16.039 27.974 1.00 93.31 259 GLN A N 1
ATOM 2093 C CA . GLN A 1 259 ? 10.884 17.404 27.692 1.00 93.31 259 GLN A CA 1
ATOM 2094 C C . GLN A 1 259 ? 10.558 17.837 26.258 1.00 93.31 259 GLN A C 1
ATOM 2096 O O . GLN A 1 259 ? 10.252 19.004 26.008 1.00 93.31 259 GLN A O 1
ATOM 2101 N N . LYS A 1 260 ? 10.625 16.917 25.288 1.00 93.69 260 LYS A N 1
ATOM 2102 C CA 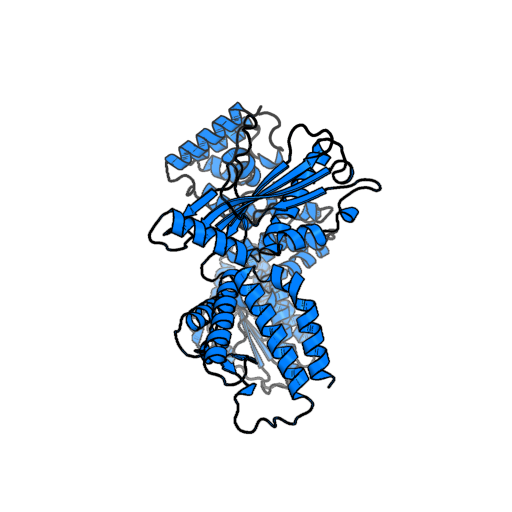. LYS A 1 260 ? 10.257 17.202 23.897 1.00 93.69 260 LYS A CA 1
ATOM 2103 C C . LYS A 1 260 ? 8.757 17.467 23.751 1.00 93.69 260 LYS A C 1
ATOM 2105 O O . LYS A 1 260 ? 8.394 18.397 23.029 1.00 93.69 260 LYS A O 1
ATOM 2110 N N . ALA A 1 261 ? 7.908 16.680 24.407 1.00 93.69 261 ALA A N 1
ATOM 2111 C CA . ALA A 1 261 ? 6.463 16.874 24.388 1.00 93.69 261 ALA A CA 1
ATOM 2112 C C . ALA A 1 261 ? 6.075 18.215 25.028 1.00 93.69 261 ALA A C 1
ATOM 2114 O O . ALA A 1 261 ? 5.414 19.022 24.378 1.00 93.69 261 ALA A O 1
ATOM 2115 N N . LEU A 1 262 ? 6.609 18.527 26.212 1.00 95.12 262 LEU A N 1
ATOM 2116 C CA . LEU A 1 262 ? 6.365 19.798 26.908 1.00 95.12 262 LEU A CA 1
ATOM 2117 C C . LEU A 1 262 ? 6.833 21.009 26.095 1.00 95.12 262 LEU A C 1
ATOM 2119 O O . LEU A 1 262 ? 6.095 21.978 25.941 1.00 95.12 262 LEU A O 1
ATOM 2123 N N . LYS A 1 263 ? 8.014 20.930 25.464 1.00 94.44 263 LYS A N 1
ATOM 2124 C CA . LYS A 1 263 ? 8.484 21.964 24.522 1.00 94.44 263 LYS A CA 1
ATOM 2125 C C . LYS A 1 263 ? 7.570 22.123 23.310 1.00 94.44 263 LYS A C 1
ATOM 2127 O O . LYS A 1 263 ? 7.503 23.208 22.742 1.00 94.44 263 LYS A O 1
ATOM 2132 N N . THR A 1 264 ? 6.920 21.051 22.867 1.00 94.38 264 THR A N 1
ATOM 2133 C CA . THR A 1 264 ? 5.988 21.111 21.735 1.00 94.38 264 THR A CA 1
ATOM 2134 C C . THR A 1 264 ? 4.679 21.774 22.152 1.00 94.38 264 THR A C 1
ATOM 2136 O O . THR A 1 264 ? 4.201 22.642 21.428 1.00 94.38 264 THR A O 1
ATOM 2139 N N . ILE A 1 265 ? 4.170 21.462 23.348 1.00 94.38 265 ILE A N 1
ATOM 2140 C CA . ILE A 1 265 ? 3.001 22.131 23.933 1.00 94.38 265 ILE A CA 1
ATOM 2141 C C . ILE A 1 265 ? 3.285 23.621 24.167 1.00 94.38 265 ILE A C 1
ATOM 2143 O O . ILE A 1 265 ? 2.471 24.456 23.794 1.00 94.38 265 ILE A O 1
ATOM 2147 N N . ALA A 1 266 ? 4.452 23.981 24.710 1.00 92.88 266 ALA A N 1
ATOM 2148 C CA . ALA A 1 266 ? 4.833 25.384 24.891 1.00 92.88 266 ALA A CA 1
ATOM 2149 C C . ALA A 1 266 ? 4.814 26.155 23.560 1.00 92.88 266 ALA A C 1
ATOM 2151 O O . ALA A 1 266 ? 4.191 27.207 23.463 1.00 92.88 266 ALA A O 1
ATOM 2152 N N . LYS A 1 267 ? 5.392 25.576 22.498 1.00 92.00 267 LYS A N 1
ATOM 2153 C CA . LYS A 1 267 ? 5.346 26.165 21.150 1.00 92.00 267 LYS A CA 1
ATOM 2154 C C . LYS A 1 267 ? 3.934 26.285 20.592 1.00 92.00 267 LYS A C 1
ATOM 2156 O O . LYS A 1 267 ? 3.667 27.235 19.867 1.00 92.00 267 LYS A O 1
ATOM 2161 N N . PHE A 1 268 ? 3.071 25.311 20.871 1.00 92.06 268 PHE A N 1
ATOM 2162 C CA . PHE A 1 268 ? 1.670 25.351 20.461 1.00 92.06 268 PHE A CA 1
ATOM 2163 C C . PHE A 1 268 ? 0.957 26.558 21.081 1.00 92.06 268 PHE A C 1
ATOM 2165 O O . PHE A 1 268 ? 0.343 27.325 20.346 1.00 92.06 268 PHE A O 1
ATOM 2172 N N . ILE A 1 269 ? 1.129 26.775 22.390 1.00 91.00 269 ILE A N 1
ATOM 2173 C CA . ILE A 1 269 ? 0.553 27.915 23.125 1.00 91.00 269 ILE A CA 1
ATOM 2174 C C . ILE A 1 269 ? 1.110 29.249 22.613 1.00 91.00 269 ILE A C 1
ATOM 2176 O O . ILE A 1 269 ? 0.360 30.193 22.423 1.00 91.00 269 ILE A O 1
ATOM 2180 N N . GLU A 1 270 ? 2.415 29.333 22.337 1.00 90.19 270 GLU A N 1
ATOM 2181 C CA . GLU A 1 270 ? 3.041 30.558 21.808 1.00 90.19 270 GLU A CA 1
ATOM 2182 C C . GLU A 1 270 ? 2.470 31.008 20.450 1.00 90.19 270 GLU A C 1
ATOM 2184 O O . GLU A 1 270 ? 2.566 32.183 20.111 1.00 90.19 270 GLU A O 1
ATOM 2189 N N . HIS A 1 271 ? 1.927 30.082 19.654 1.00 87.00 271 HIS A N 1
ATOM 2190 C CA . HIS A 1 271 ? 1.487 30.337 18.276 1.00 87.00 271 HIS A CA 1
ATOM 2191 C C . HIS A 1 271 ? -0.029 30.194 18.083 1.00 87.00 271 HIS A C 1
ATOM 2193 O O . HIS A 1 271 ? -0.496 30.287 16.947 1.00 87.00 271 HIS A O 1
ATOM 2199 N N . THR A 1 272 ? -0.784 29.931 19.151 1.00 85.19 272 THR A N 1
ATOM 2200 C CA . THR A 1 272 ? -2.227 29.680 19.084 1.00 85.19 272 THR A CA 1
ATOM 2201 C C . THR A 1 272 ? -2.922 30.425 20.215 1.00 85.19 272 THR A C 1
ATOM 2203 O O . THR A 1 272 ? -2.640 30.169 21.382 1.00 85.19 272 THR A O 1
ATOM 2206 N N . GLU A 1 273 ? -3.840 31.328 19.874 1.00 83.69 273 GLU A N 1
ATOM 2207 C CA . GLU A 1 273 ? -4.708 31.982 20.857 1.00 83.69 273 GLU A CA 1
ATOM 2208 C C . GLU A 1 273 ? -5.728 30.960 21.376 1.00 83.69 273 GLU A C 1
ATOM 2210 O O . GLU A 1 273 ? -6.554 30.465 20.612 1.00 83.69 273 GLU A O 1
ATOM 2215 N N . LEU A 1 274 ? -5.615 30.594 22.656 1.00 81.75 274 LEU A N 1
ATOM 2216 C CA . LEU A 1 274 ? -6.535 29.668 23.322 1.00 81.75 274 LEU A CA 1
ATOM 2217 C C . LEU A 1 274 ? -7.873 30.383 23.599 1.00 81.75 274 LEU A C 1
ATOM 2219 O O . LEU A 1 274 ? -7.873 31.562 23.957 1.00 81.75 274 LEU A O 1
ATOM 2223 N N . GLY A 1 275 ? -8.999 29.698 23.362 1.00 71.94 275 GLY A N 1
ATOM 2224 C CA . GLY A 1 275 ? -10.345 30.241 23.584 1.00 71.94 275 GLY A CA 1
ATOM 2225 C C . GLY A 1 275 ? -11.428 29.578 22.726 1.00 71.94 275 GLY A C 1
ATOM 2226 O O . GLY A 1 275 ? -12.493 29.248 23.239 1.00 71.94 275 GLY A O 1
ATOM 2227 N N . GLU A 1 276 ? -11.138 29.339 21.443 1.00 76.38 276 GLU A N 1
ATOM 2228 C CA . GLU A 1 276 ? -12.023 28.643 20.485 1.00 76.38 276 GLU A CA 1
ATOM 2229 C C . GLU A 1 276 ? -11.221 27.720 19.540 1.00 76.38 276 GLU A C 1
ATOM 2231 O O . GLU A 1 276 ? -11.483 27.605 18.342 1.00 76.38 276 GLU A O 1
ATOM 2236 N N . VAL A 1 277 ? -10.166 27.081 20.048 1.00 84.00 277 VAL A N 1
ATOM 2237 C CA . VAL A 1 277 ? -9.256 26.257 19.233 1.00 84.00 277 VAL A CA 1
ATOM 2238 C C . VAL A 1 277 ? -9.816 24.857 19.004 1.00 84.00 277 VAL A C 1
ATOM 2240 O O . VAL A 1 277 ? -9.558 24.242 17.953 1.00 84.00 277 VAL A O 1
ATOM 2243 N N . PHE A 1 278 ? -10.533 24.336 19.997 1.00 87.25 278 PHE A N 1
ATOM 2244 C CA . PHE A 1 278 ? -11.089 22.991 20.015 1.00 87.25 278 PHE A CA 1
ATOM 2245 C C . PHE A 1 278 ? -12.607 23.044 20.165 1.00 87.25 278 PHE A C 1
ATOM 2247 O O . PHE A 1 278 ? -13.127 23.790 20.993 1.00 87.25 278 PHE A O 1
ATOM 2254 N N . ASP A 1 279 ? -13.304 22.199 19.405 1.00 85.56 279 ASP A N 1
ATOM 2255 C CA . ASP A 1 279 ? -14.725 21.957 19.640 1.00 85.56 279 ASP A CA 1
ATOM 2256 C C . ASP A 1 279 ? -14.914 21.407 21.062 1.00 85.56 279 ASP A C 1
ATOM 2258 O O . ASP A 1 279 ? -14.104 20.603 21.536 1.00 85.56 279 ASP A O 1
ATOM 2262 N N . GLU A 1 280 ? -15.986 21.821 21.741 1.00 85.06 280 GLU A N 1
ATOM 2263 C CA . GLU A 1 280 ? -16.261 21.449 23.137 1.00 85.06 280 GLU A CA 1
ATOM 2264 C C . GLU A 1 280 ? -16.206 19.926 23.336 1.00 85.06 280 GLU A C 1
ATOM 2266 O O . GLU A 1 280 ? -15.462 19.430 24.185 1.00 85.06 280 GLU A O 1
ATOM 2271 N N . ASN A 1 281 ? -16.842 19.182 22.428 1.00 84.50 281 ASN A N 1
ATOM 2272 C CA . ASN A 1 281 ? -16.869 17.717 22.404 1.00 84.50 281 ASN A CA 1
ATOM 2273 C C . ASN A 1 281 ? -15.479 17.051 22.338 1.00 84.50 281 ASN A C 1
ATOM 2275 O O . ASN A 1 281 ? -15.343 15.882 22.692 1.00 84.50 281 ASN A O 1
ATOM 2279 N N . TYR A 1 282 ? -14.437 17.745 21.869 1.00 89.50 282 TYR A N 1
ATOM 2280 C CA . TYR A 1 282 ? -13.075 17.197 21.805 1.00 89.50 282 TYR A CA 1
ATOM 2281 C C . TYR A 1 282 ? -12.293 17.389 23.098 1.00 89.50 282 TYR A C 1
ATOM 2283 O O . TYR A 1 282 ? -11.334 16.651 23.334 1.00 89.50 282 TYR A O 1
ATOM 2291 N N . ARG A 1 283 ? -12.682 18.364 23.924 1.00 90.62 283 ARG A N 1
ATOM 2292 C CA . ARG A 1 283 ? -11.995 18.706 25.174 1.00 90.62 283 ARG A CA 1
ATOM 2293 C C . ARG A 1 283 ? -12.797 18.388 26.428 1.00 90.62 283 ARG A C 1
ATOM 2295 O O . ARG A 1 283 ? -12.251 18.512 27.519 1.00 90.62 283 ARG A O 1
ATOM 2302 N N . GLU A 1 284 ? -14.050 17.955 26.328 1.00 87.06 284 GLU A N 1
ATOM 2303 C CA . GLU A 1 284 ? -14.787 17.476 27.499 1.00 87.06 284 GLU A CA 1
ATOM 2304 C C . GLU A 1 284 ? -14.008 16.357 28.225 1.00 87.06 284 GLU A C 1
ATOM 2306 O O . GLU A 1 284 ? -13.465 15.452 27.583 1.00 87.06 284 GLU A O 1
ATOM 2311 N N . PRO A 1 285 ? -13.901 16.402 29.570 1.00 91.12 285 PRO A N 1
ATOM 2312 C CA . PRO A 1 285 ? -14.687 17.203 30.515 1.00 91.12 285 PRO A CA 1
ATOM 2313 C C . PRO A 1 285 ? -14.020 18.521 30.969 1.00 91.12 285 PRO A C 1
ATOM 2315 O O . PRO A 1 285 ? -14.365 19.032 32.034 1.00 91.12 285 PRO A O 1
ATOM 2318 N N . PHE A 1 286 ? -13.016 19.037 30.257 1.00 92.75 286 PHE A N 1
ATOM 2319 C CA . PHE A 1 286 ? -12.361 20.303 30.610 1.00 92.75 286 PHE A CA 1
ATOM 2320 C C . PHE A 1 286 ? -13.230 21.495 30.200 1.00 92.75 286 PHE A C 1
ATOM 2322 O O . PHE A 1 286 ? -13.776 21.504 29.097 1.00 92.75 286 PHE A O 1
ATOM 2329 N N . ALA A 1 287 ? -13.344 22.508 31.064 1.00 89.56 287 ALA A N 1
ATOM 2330 C CA . ALA A 1 287 ? -14.251 23.638 30.866 1.00 89.56 287 ALA A CA 1
ATOM 2331 C C . ALA A 1 287 ? -13.739 24.658 29.837 1.00 89.56 287 ALA A C 1
ATOM 2333 O O . ALA A 1 287 ? -14.552 25.327 29.198 1.00 89.56 287 ALA A O 1
ATOM 2334 N N . SER A 1 288 ? -12.420 24.745 29.629 1.00 91.69 288 SER A N 1
ATOM 2335 C CA . SER A 1 288 ? -11.802 25.623 28.629 1.00 91.69 288 SER A CA 1
ATOM 2336 C C . SER A 1 288 ? -10.594 24.984 27.936 1.00 91.69 288 SER A C 1
ATOM 2338 O O . SER A 1 288 ? -10.061 23.966 28.391 1.00 91.69 288 SER A O 1
ATOM 2340 N N . ASP A 1 289 ? -10.148 25.598 26.836 1.00 91.44 289 ASP A N 1
ATOM 2341 C CA . ASP A 1 289 ? -8.943 25.194 26.102 1.00 91.44 289 ASP A CA 1
ATOM 2342 C C . ASP A 1 289 ? -7.688 25.271 26.988 1.00 91.44 289 ASP A C 1
ATOM 2344 O O . ASP A 1 289 ? -6.817 24.403 26.924 1.00 91.44 289 ASP A O 1
ATOM 2348 N N . GLU A 1 290 ? -7.601 26.280 27.856 1.00 92.38 290 GLU A N 1
ATOM 2349 C CA . GLU A 1 290 ? -6.496 26.450 28.801 1.00 92.38 290 GLU A CA 1
ATOM 2350 C C . GLU A 1 290 ? -6.473 25.327 29.836 1.00 92.38 290 GLU A C 1
ATOM 2352 O O . GLU A 1 290 ? -5.411 24.754 30.083 1.00 92.38 290 GLU A O 1
ATOM 2357 N N . GLU A 1 291 ? -7.629 24.975 30.415 1.00 93.75 291 GLU A N 1
ATOM 2358 C CA . GLU A 1 291 ? -7.720 23.882 31.391 1.00 93.75 291 GLU A CA 1
ATOM 2359 C C . GLU A 1 291 ? -7.331 22.543 30.749 1.00 93.75 291 GLU A C 1
ATOM 2361 O O . GLU A 1 291 ? -6.616 21.743 31.357 1.00 93.75 291 GLU A O 1
ATOM 2366 N N . PHE A 1 292 ? -7.747 22.320 29.500 1.00 95.19 292 PHE A N 1
ATOM 2367 C CA . PHE A 1 292 ? -7.403 21.125 28.736 1.00 95.19 292 PHE A CA 1
ATOM 2368 C C . PHE A 1 292 ? -5.896 21.013 28.472 1.00 95.19 292 PHE A C 1
ATOM 2370 O O . PHE A 1 292 ? -5.286 19.976 28.751 1.00 95.19 292 PHE A O 1
ATOM 2377 N N . ILE A 1 293 ? -5.270 22.083 27.974 1.00 94.81 293 ILE A N 1
ATOM 2378 C CA . ILE A 1 293 ? -3.831 22.103 27.682 1.00 94.81 293 ILE A CA 1
ATOM 2379 C C . ILE A 1 293 ? -2.999 21.993 28.963 1.00 94.81 293 ILE A C 1
ATOM 2381 O O . ILE A 1 293 ? -1.982 21.294 28.977 1.00 94.81 293 ILE A O 1
ATOM 2385 N N . GLU A 1 294 ? -3.422 22.639 30.047 1.00 93.69 294 GLU A N 1
ATOM 2386 C CA . GLU A 1 294 ? -2.740 22.544 31.337 1.00 93.69 294 GLU A CA 1
ATOM 2387 C C . GLU A 1 294 ? -2.883 21.146 31.953 1.00 93.69 294 GLU A C 1
ATOM 2389 O O . GLU A 1 294 ? -1.906 20.581 32.449 1.00 93.69 294 GLU A O 1
ATOM 2394 N N . GLY A 1 295 ? -4.058 20.523 31.826 1.00 93.75 295 GLY A N 1
ATOM 2395 C CA . GLY A 1 295 ? -4.254 19.112 32.151 1.00 93.75 295 GLY A CA 1
ATOM 2396 C C . GLY A 1 295 ? -3.289 18.216 31.370 1.00 93.75 295 GLY A C 1
ATOM 2397 O O . GLY A 1 295 ? -2.578 17.400 31.954 1.00 93.75 295 GLY A O 1
ATOM 2398 N N . LEU A 1 296 ? -3.179 18.408 30.054 1.00 95.50 296 LEU A N 1
ATOM 2399 C CA . LEU A 1 296 ? -2.257 17.632 29.224 1.00 95.50 296 LEU A CA 1
ATOM 2400 C C . LEU A 1 296 ? -0.793 17.759 29.683 1.00 95.50 296 LEU A C 1
ATOM 2402 O O . LEU A 1 296 ? -0.087 16.750 29.736 1.00 95.50 296 LEU A O 1
ATOM 2406 N N . LYS A 1 297 ? -0.336 18.963 30.049 1.00 95.06 297 LYS A N 1
ATOM 2407 C CA . LYS A 1 297 ? 1.016 19.164 30.601 1.00 95.06 297 LYS A CA 1
ATOM 2408 C C . LYS A 1 297 ? 1.211 18.419 31.914 1.00 95.06 297 LYS A C 1
ATOM 2410 O O . LYS A 1 297 ? 2.153 17.639 32.018 1.00 95.06 297 LYS A O 1
ATOM 2415 N N . ARG A 1 298 ? 0.292 18.595 32.870 1.00 93.38 298 ARG A N 1
ATOM 2416 C CA . ARG A 1 298 ? 0.345 17.927 34.179 1.00 93.38 298 ARG A CA 1
ATOM 2417 C C . ARG A 1 298 ? 0.382 16.411 34.057 1.00 93.38 298 ARG A C 1
ATOM 2419 O O . ARG A 1 298 ? 1.107 15.749 34.791 1.00 93.38 298 ARG A O 1
ATOM 2426 N N . TYR A 1 299 ? -0.363 15.846 33.107 1.00 95.62 299 TYR A N 1
ATOM 2427 C CA . TYR A 1 299 ? -0.298 14.414 32.840 1.00 95.62 299 TYR A CA 1
ATOM 2428 C C . TYR A 1 299 ? 1.105 13.970 32.403 1.00 95.62 299 TYR A C 1
ATOM 2430 O O . TYR A 1 299 ? 1.605 12.973 32.915 1.00 95.62 299 TYR A O 1
ATOM 2438 N N . ILE A 1 300 ? 1.740 14.711 31.489 1.00 94.50 300 ILE A N 1
ATOM 2439 C CA . ILE A 1 300 ? 3.071 14.403 30.934 1.00 94.50 300 ILE A CA 1
ATOM 2440 C C . ILE A 1 300 ? 4.206 14.664 31.939 1.00 94.50 300 ILE A C 1
ATOM 2442 O O . ILE A 1 300 ? 5.262 14.041 31.833 1.00 94.50 300 ILE A O 1
ATOM 2446 N N . GLU A 1 301 ? 4.021 15.588 32.881 1.00 92.81 301 GLU A N 1
ATOM 2447 C CA . GLU A 1 301 ? 4.999 15.890 33.933 1.00 92.81 301 GLU A CA 1
ATOM 2448 C C . GLU A 1 301 ? 4.898 14.906 35.101 1.00 92.81 301 GLU A C 1
ATOM 2450 O O . GLU A 1 301 ? 5.880 14.237 35.431 1.00 92.81 301 GLU A O 1
ATOM 2455 N N . ASP A 1 302 ? 3.702 14.763 35.675 1.00 88.94 302 ASP A N 1
ATOM 2456 C CA . ASP A 1 302 ? 3.512 14.145 36.991 1.00 88.94 302 ASP A CA 1
ATOM 2457 C C . ASP A 1 302 ? 2.877 12.749 36.939 1.00 88.94 302 ASP A C 1
ATOM 2459 O O . ASP A 1 302 ? 2.699 12.107 37.977 1.00 88.94 302 ASP A O 1
ATOM 2463 N N . ARG A 1 303 ? 2.508 12.254 35.748 1.00 90.12 303 ARG A N 1
ATOM 2464 C CA . ARG A 1 303 ? 1.729 11.013 35.573 1.00 90.12 303 ARG A CA 1
ATOM 2465 C C . ARG A 1 303 ? 0.423 11.029 36.387 1.00 90.12 303 ARG A C 1
ATOM 2467 O O . ARG A 1 303 ? -0.003 10.003 36.921 1.00 90.12 303 ARG A O 1
ATOM 2474 N N . ASP A 1 304 ? -0.220 12.194 36.477 1.00 89.56 304 ASP A N 1
ATOM 2475 C CA . ASP A 1 304 ? -1.447 12.389 37.257 1.00 89.56 304 ASP A CA 1
ATOM 2476 C C . ASP A 1 304 ? -2.579 11.482 36.738 1.00 89.56 304 ASP A C 1
ATOM 2478 O O . ASP A 1 304 ? -3.060 11.612 35.608 1.00 89.56 304 ASP A O 1
ATOM 2482 N N . THR A 1 305 ? -3.006 10.530 37.572 1.00 89.56 305 THR A N 1
ATOM 2483 C CA . THR A 1 305 ? -4.011 9.522 37.215 1.00 89.56 305 THR A CA 1
ATOM 2484 C C . THR A 1 305 ? -5.418 10.099 37.104 1.00 89.56 305 THR A C 1
ATOM 2486 O O . THR A 1 305 ? -6.196 9.617 36.284 1.00 89.56 305 THR A O 1
ATOM 2489 N N . SER A 1 306 ? -5.747 11.147 37.865 1.00 92.00 306 SER A N 1
ATOM 2490 C CA . SER A 1 306 ? -7.048 11.824 37.788 1.00 92.00 306 SER A CA 1
ATOM 2491 C C . SER A 1 306 ? -7.194 12.544 36.450 1.00 92.00 306 SER A C 1
ATOM 2493 O O . SER A 1 306 ? -8.199 12.406 35.749 1.00 92.00 306 SER A O 1
ATOM 2495 N N . ILE A 1 307 ? -6.136 13.247 36.043 1.00 93.19 307 ILE A N 1
ATOM 2496 C CA . ILE A 1 307 ? -6.083 13.919 34.747 1.00 93.19 307 ILE A CA 1
ATOM 2497 C C . ILE A 1 307 ? -6.057 12.909 33.601 1.00 93.19 307 ILE A C 1
ATOM 2499 O O . ILE A 1 307 ? -6.722 13.129 32.591 1.00 93.19 307 ILE A O 1
ATOM 2503 N N . ARG A 1 308 ? -5.370 11.772 33.762 1.00 92.88 308 ARG A N 1
ATOM 2504 C CA . ARG A 1 308 ? -5.382 10.689 32.771 1.00 92.88 308 ARG A CA 1
ATOM 2505 C C . ARG A 1 308 ? -6.801 10.227 32.437 1.00 92.88 308 ARG A C 1
ATOM 2507 O O . ARG A 1 308 ? -7.123 10.088 31.261 1.00 92.88 308 ARG A O 1
ATOM 2514 N N . GLU A 1 309 ? -7.647 9.999 33.442 1.00 91.81 309 GLU A N 1
ATOM 2515 C CA . GLU A 1 309 ? -9.030 9.562 33.202 1.00 91.81 309 GLU A CA 1
ATOM 2516 C C . GLU A 1 309 ? -9.896 10.668 32.574 1.00 91.81 309 GLU A C 1
ATOM 2518 O O . GLU A 1 309 ? -10.778 10.359 31.775 1.00 91.81 309 GLU A O 1
ATOM 2523 N N . LYS A 1 310 ? -9.621 11.952 32.857 1.00 93.69 310 LYS A N 1
ATOM 2524 C CA . LYS A 1 310 ? -10.247 13.067 32.124 1.00 93.69 310 LYS A CA 1
ATOM 2525 C C . LYS A 1 310 ? -9.816 13.083 30.654 1.00 93.69 310 LYS A C 1
ATOM 2527 O O . LYS A 1 310 ? -10.671 13.099 29.779 1.00 93.69 310 LYS A O 1
ATOM 2532 N N . LEU A 1 311 ? -8.511 13.000 30.380 1.00 94.00 311 LEU A N 1
ATOM 2533 C CA . LEU A 1 311 ? -7.946 13.002 29.022 1.00 94.00 311 LEU A CA 1
ATOM 2534 C C . LEU A 1 311 ? -8.417 11.814 28.173 1.00 94.00 311 LEU A C 1
ATOM 2536 O O . LEU A 1 311 ? -8.497 11.939 26.957 1.00 94.00 311 LEU A O 1
ATOM 2540 N N . ARG A 1 312 ? -8.754 10.674 28.791 1.00 92.00 312 ARG A N 1
ATOM 2541 C CA . ARG A 1 312 ? -9.368 9.533 28.090 1.00 92.00 312 ARG A CA 1
ATOM 2542 C C . ARG A 1 312 ? -10.748 9.843 27.516 1.00 92.00 312 ARG A C 1
ATOM 2544 O O . ARG A 1 312 ? -11.179 9.155 26.604 1.00 92.00 312 ARG A O 1
ATOM 2551 N N . ARG A 1 313 ? -11.460 10.841 28.032 1.00 91.75 313 ARG A N 1
ATOM 2552 C CA . ARG A 1 313 ? -12.759 11.249 27.477 1.00 91.75 313 ARG A CA 1
ATOM 2553 C C . ARG A 1 313 ? -12.615 12.256 26.334 1.00 91.75 313 ARG A C 1
ATOM 2555 O O . ARG A 1 313 ? -13.540 12.396 25.546 1.00 91.75 313 ARG A O 1
ATOM 2562 N N . CYS A 1 314 ? -11.450 12.888 26.217 1.00 94.19 314 CYS A N 1
ATOM 2563 C CA . CYS A 1 314 ? -11.130 13.825 25.149 1.00 94.19 314 CYS A CA 1
ATOM 2564 C C . CYS A 1 314 ? -10.786 13.103 23.835 1.00 94.19 314 CYS A C 1
ATOM 2566 O O . CYS A 1 314 ? -10.440 11.917 23.820 1.00 94.19 314 CYS A O 1
ATOM 2568 N N . ASP A 1 315 ? -10.820 13.844 22.726 1.00 95.19 315 ASP A N 1
ATOM 2569 C CA . ASP A 1 315 ? -10.423 13.343 21.410 1.00 95.19 315 ASP A CA 1
ATOM 2570 C C . ASP A 1 315 ? -8.896 13.195 21.299 1.00 95.19 315 ASP A C 1
ATOM 2572 O O . ASP A 1 315 ? -8.127 14.165 21.303 1.00 95.19 315 ASP A O 1
ATOM 2576 N N . PHE A 1 316 ? -8.430 11.957 21.149 1.00 96.06 316 PHE A N 1
ATOM 2577 C CA . PHE A 1 316 ? -7.001 11.673 21.070 1.00 96.06 316 PHE A CA 1
ATOM 2578 C C . PHE A 1 316 ? -6.375 12.097 19.740 1.00 96.06 316 PHE A C 1
ATOM 2580 O O . PHE A 1 316 ? -5.173 12.379 19.687 1.00 96.06 316 PHE A O 1
ATOM 2587 N N . VAL A 1 317 ? -7.158 12.186 18.662 1.00 94.56 317 VAL A N 1
ATOM 2588 C CA . VAL A 1 317 ? -6.652 12.666 17.367 1.00 94.56 317 VAL A CA 1
ATOM 2589 C C . VAL A 1 317 ? -6.175 14.111 17.497 1.00 94.56 317 VAL A C 1
ATOM 2591 O O . VAL A 1 317 ? -5.069 14.438 17.058 1.00 94.56 317 VAL A O 1
ATOM 2594 N N . THR A 1 318 ? -6.937 14.944 18.198 1.00 93.69 318 THR A N 1
ATOM 2595 C CA . THR A 1 318 ? -6.591 16.323 18.542 1.00 93.69 318 THR A CA 1
ATOM 2596 C C . THR A 1 318 ? -5.338 16.394 19.413 1.00 93.69 318 THR A C 1
ATOM 2598 O O . THR A 1 318 ? -4.390 17.103 19.055 1.00 93.69 318 THR A O 1
ATOM 2601 N N . ILE A 1 319 ? -5.269 15.607 20.495 1.00 95.06 319 ILE A N 1
ATOM 2602 C CA . ILE A 1 319 ? -4.081 15.534 21.368 1.00 95.06 319 ILE A CA 1
ATOM 2603 C C . ILE A 1 319 ? -2.830 15.195 20.549 1.00 95.06 319 ILE A C 1
ATOM 2605 O O . ILE A 1 319 ? -1.813 15.890 20.613 1.00 95.06 319 ILE A O 1
ATOM 2609 N N . ARG A 1 320 ? -2.900 14.141 19.738 1.00 94.19 320 ARG A N 1
ATOM 2610 C CA . ARG A 1 320 ? -1.765 13.622 18.977 1.00 94.19 320 ARG A CA 1
ATOM 2611 C C . ARG A 1 320 ? -1.345 14.557 17.847 1.00 94.19 320 ARG A C 1
ATOM 2613 O O . ARG A 1 320 ? -0.167 14.900 17.740 1.00 94.19 320 ARG A O 1
ATOM 2620 N N . ASP A 1 321 ? -2.271 14.892 16.956 1.00 92.44 321 ASP A N 1
ATOM 2621 C CA . ASP A 1 321 ? -1.940 15.484 15.661 1.00 92.44 321 ASP A CA 1
ATOM 2622 C C . ASP A 1 321 ? -1.952 17.012 15.685 1.00 92.44 321 ASP A C 1
ATOM 2624 O O . ASP A 1 321 ? -1.098 17.614 15.029 1.00 92.44 321 ASP A O 1
ATOM 2628 N N . ARG A 1 322 ? -2.843 17.645 16.465 1.00 90.94 322 ARG A N 1
ATOM 2629 C CA . ARG A 1 322 ? -2.875 19.112 16.590 1.00 90.94 322 ARG A CA 1
ATOM 2630 C C . ARG A 1 322 ? -1.883 19.618 17.634 1.00 90.94 322 ARG A C 1
ATOM 2632 O O . ARG A 1 322 ? -1.171 20.577 17.348 1.00 90.94 322 ARG A O 1
ATOM 2639 N N . ILE A 1 323 ? -1.794 18.962 18.795 1.00 93.56 323 ILE A N 1
ATOM 2640 C CA . ILE A 1 323 ? -0.984 19.450 19.924 1.00 93.56 323 ILE A CA 1
ATOM 2641 C C . ILE A 1 323 ? 0.419 18.821 19.933 1.00 93.56 323 ILE A C 1
ATOM 2643 O O . ILE A 1 323 ? 1.416 19.505 19.704 1.00 93.56 323 ILE A O 1
ATOM 2647 N N . LEU A 1 324 ? 0.541 17.508 20.150 1.00 93.19 324 LEU A N 1
ATOM 2648 C CA . LEU A 1 324 ? 1.841 16.848 20.372 1.00 93.19 324 LEU A CA 1
ATOM 2649 C C . LEU A 1 324 ? 2.726 16.752 19.122 1.00 93.19 324 LEU A C 1
ATOM 2651 O O . LEU A 1 324 ? 3.935 16.526 19.221 1.00 93.19 324 LEU A O 1
ATOM 2655 N N . LYS A 1 325 ? 2.145 16.936 17.937 1.00 91.50 325 LYS A N 1
ATOM 2656 C CA . LYS A 1 325 ? 2.865 17.031 16.660 1.00 91.50 325 LYS A CA 1
ATOM 2657 C C . LYS A 1 325 ? 2.875 18.439 16.081 1.00 91.50 325 LYS A C 1
ATOM 2659 O O . LYS A 1 325 ? 3.267 18.594 14.918 1.00 91.50 325 LYS A O 1
ATOM 2664 N N . PHE A 1 326 ? 2.501 19.446 16.871 1.00 91.94 326 PHE A N 1
ATOM 2665 C CA . PHE A 1 326 ? 2.479 20.828 16.426 1.00 91.94 326 PHE A CA 1
ATOM 2666 C C . PHE A 1 326 ? 3.817 21.250 15.809 1.00 91.94 326 PHE A C 1
ATOM 2668 O O . PHE A 1 326 ? 4.910 20.950 16.307 1.00 91.94 326 PHE A O 1
ATOM 2675 N N . ARG A 1 327 ? 3.728 21.973 14.695 1.00 85.19 327 ARG A N 1
ATOM 2676 C CA . ARG A 1 327 ? 4.868 22.598 14.033 1.00 85.19 327 ARG A CA 1
ATOM 2677 C C . ARG A 1 327 ? 4.509 24.047 13.778 1.00 85.19 327 ARG A C 1
ATOM 2679 O O . ARG A 1 327 ? 3.621 24.308 12.974 1.00 85.19 327 ARG A O 1
ATOM 2686 N N . ALA A 1 328 ? 5.241 24.952 14.424 1.00 81.12 328 ALA A N 1
ATOM 2687 C CA . ALA A 1 328 ? 5.113 26.379 14.174 1.00 81.12 328 ALA A CA 1
ATOM 2688 C C . ALA A 1 328 ? 5.203 26.662 12.660 1.00 81.12 328 ALA A C 1
ATOM 2690 O O . ALA A 1 328 ? 6.069 26.065 11.994 1.00 81.12 328 ALA A O 1
ATOM 2691 N N . PRO A 1 329 ? 4.344 27.546 12.120 1.00 71.38 329 PRO A N 1
ATOM 2692 C CA . PRO A 1 329 ? 4.464 28.026 10.752 1.00 71.38 329 PRO A CA 1
ATOM 2693 C C . PRO A 1 329 ? 5.885 28.555 10.550 1.00 71.38 329 PRO A C 1
ATOM 2695 O O . PRO A 1 329 ? 6.322 29.487 11.217 1.00 71.38 329 PRO A O 1
ATOM 2698 N N . ARG A 1 330 ? 6.661 27.900 9.687 1.00 57.72 330 ARG A N 1
ATOM 2699 C CA . ARG A 1 330 ? 7.985 28.399 9.314 1.00 57.72 330 ARG A CA 1
ATOM 2700 C C . ARG A 1 330 ? 7.800 29.345 8.143 1.00 57.72 330 ARG A C 1
ATOM 2702 O O . ARG A 1 330 ? 7.074 28.990 7.214 1.00 57.72 330 ARG A O 1
ATOM 2709 N N . GLU A 1 331 ? 8.523 30.465 8.145 1.00 50.12 331 GLU A N 1
ATOM 2710 C CA . GLU A 1 331 ? 8.796 31.196 6.905 1.00 50.12 331 GLU A CA 1
ATOM 2711 C C . GLU A 1 331 ? 9.192 30.179 5.825 1.00 50.12 331 GLU A C 1
ATOM 2713 O O . GLU A 1 331 ? 9.944 29.237 6.135 1.00 50.12 331 GLU A O 1
ATOM 2718 N N . PRO A 1 332 ? 8.660 30.296 4.596 1.00 42.09 332 PRO A N 1
ATOM 2719 C CA . PRO A 1 332 ? 8.902 29.332 3.540 1.00 42.09 332 PRO A CA 1
ATOM 2720 C C . PRO A 1 332 ? 10.389 29.340 3.194 1.00 42.09 332 PRO A C 1
ATOM 2722 O O . PRO A 1 332 ? 10.860 30.070 2.328 1.00 42.09 332 PRO A O 1
ATOM 2725 N N . LYS A 1 333 ? 11.158 28.492 3.879 1.00 46.56 333 LYS A N 1
ATOM 2726 C CA . LYS A 1 333 ? 12.502 28.146 3.441 1.00 46.56 333 LYS A CA 1
ATOM 2727 C C . LYS A 1 333 ? 12.356 27.574 2.034 1.00 46.56 333 LYS A C 1
ATOM 2729 O O . LYS A 1 333 ? 11.438 26.768 1.834 1.00 46.56 333 LYS A O 1
ATOM 2734 N N . PRO A 1 334 ? 13.235 27.939 1.083 1.00 48.09 334 PRO A N 1
ATOM 2735 C CA . PRO A 1 334 ? 13.236 27.305 -0.225 1.00 48.09 334 PRO A CA 1
ATOM 2736 C C . PRO A 1 334 ? 13.229 25.797 0.012 1.00 48.09 334 PRO A C 1
ATOM 2738 O O . PRO A 1 334 ? 14.068 25.281 0.761 1.00 48.09 334 PRO A O 1
ATOM 2741 N N . LYS A 1 335 ? 12.197 25.113 -0.504 1.00 49.44 335 LYS A N 1
ATOM 2742 C CA . LYS A 1 335 ? 12.069 23.660 -0.369 1.00 49.44 335 LYS A CA 1
ATOM 2743 C C . LYS A 1 335 ? 13.412 23.086 -0.799 1.00 49.44 335 LYS A C 1
ATOM 2745 O O . LYS A 1 335 ? 13.820 23.312 -1.933 1.00 49.44 335 LYS A O 1
ATOM 2750 N N . LYS A 1 336 ? 14.113 22.388 0.104 1.00 49.50 336 LYS A N 1
ATOM 2751 C CA . LYS A 1 336 ? 15.289 21.613 -0.299 1.00 49.50 336 LYS A CA 1
ATOM 2752 C C . LYS A 1 336 ? 14.826 20.720 -1.442 1.00 49.50 336 LYS A C 1
ATOM 2754 O O . LYS A 1 336 ? 13.912 19.919 -1.236 1.00 49.50 336 LYS A O 1
ATOM 2759 N N . GLU A 1 337 ? 15.406 20.903 -2.622 1.00 58.88 337 GLU A N 1
ATOM 2760 C CA . GLU A 1 337 ? 15.171 20.009 -3.746 1.00 58.88 337 GLU A CA 1
ATOM 2761 C C . GLU A 1 337 ? 15.566 18.608 -3.285 1.00 58.88 337 GLU A C 1
ATOM 2763 O O . GLU A 1 337 ? 16.722 18.328 -2.972 1.00 58.88 337 GLU A O 1
ATOM 2768 N N . THR A 1 338 ? 14.562 17.757 -3.103 1.00 74.25 338 THR A N 1
ATOM 2769 C CA . THR A 1 338 ? 14.768 16.372 -2.696 1.00 74.25 338 THR A CA 1
ATOM 2770 C C . THR A 1 338 ? 14.819 15.554 -3.970 1.00 74.25 338 THR A C 1
ATOM 2772 O O . THR A 1 338 ? 13.870 15.555 -4.749 1.00 74.25 338 THR A O 1
ATOM 2775 N N . VAL A 1 339 ? 15.950 14.893 -4.204 1.00 88.81 339 VAL A N 1
ATOM 2776 C CA . VAL A 1 339 ? 16.107 13.998 -5.351 1.00 88.81 339 VAL A CA 1
ATOM 2777 C C . VAL A 1 339 ? 15.254 12.756 -5.099 1.00 88.81 339 VAL A C 1
ATOM 2779 O O . VAL A 1 339 ? 15.499 12.013 -4.143 1.00 88.81 339 VAL A O 1
ATOM 2782 N N . LYS A 1 340 ? 14.234 12.526 -5.930 1.00 93.00 340 LYS A N 1
ATOM 2783 C CA . LYS A 1 340 ? 13.361 11.348 -5.820 1.00 93.00 340 LYS A CA 1
ATOM 2784 C C . LYS A 1 340 ? 13.993 10.169 -6.558 1.00 93.00 340 LYS A C 1
ATOM 2786 O O . LYS A 1 340 ? 14.238 10.247 -7.758 1.00 93.00 340 LYS A O 1
ATOM 2791 N N . LYS A 1 341 ? 14.245 9.065 -5.854 1.00 95.00 341 LYS A N 1
ATOM 2792 C CA . LYS A 1 341 ? 14.759 7.835 -6.473 1.00 95.00 341 LYS A CA 1
ATOM 2793 C C . LYS A 1 341 ? 13.648 7.105 -7.228 1.00 95.00 341 LYS A C 1
ATOM 2795 O O . LYS A 1 341 ? 12.553 6.951 -6.691 1.00 95.00 341 LYS A O 1
ATOM 2800 N N . LEU A 1 342 ? 13.946 6.650 -8.440 1.00 96.25 342 LEU A N 1
ATOM 2801 C CA . LEU A 1 342 ? 13.049 5.912 -9.326 1.00 96.25 342 LEU A CA 1
ATOM 2802 C C . LEU A 1 342 ? 13.711 4.589 -9.744 1.00 96.25 342 LEU A C 1
ATOM 2804 O O . LEU A 1 342 ? 14.934 4.513 -9.857 1.00 96.25 342 LEU A O 1
ATOM 2808 N N . THR A 1 343 ? 12.897 3.555 -9.943 1.00 92.88 343 THR A N 1
ATOM 2809 C CA . THR A 1 343 ? 13.303 2.221 -10.424 1.00 92.88 343 THR A CA 1
ATOM 2810 C C . THR A 1 343 ? 12.400 1.873 -11.604 1.00 92.88 343 THR A C 1
ATOM 2812 O O . THR A 1 343 ? 11.255 2.318 -11.606 1.00 92.88 343 THR A O 1
ATOM 2815 N N . GLY A 1 344 ? 12.904 1.124 -12.580 1.00 92.25 344 GLY A N 1
ATOM 2816 C CA . GLY A 1 344 ? 12.192 0.804 -13.818 1.00 92.25 344 GLY A CA 1
ATOM 2817 C C . GLY A 1 344 ? 13.074 1.055 -15.036 1.00 92.25 344 GLY A C 1
ATOM 2818 O O . GLY A 1 344 ? 14.247 1.410 -14.887 1.00 92.25 344 GLY A O 1
ATOM 2819 N N . GLY A 1 345 ? 12.507 0.895 -16.230 1.00 92.50 345 GLY A N 1
ATOM 2820 C CA . GLY A 1 345 ? 13.231 1.160 -17.475 1.00 92.50 345 GLY A CA 1
ATOM 2821 C C . GLY A 1 345 ? 13.480 2.650 -17.723 1.00 92.50 345 GLY A C 1
ATOM 2822 O O . GLY A 1 345 ? 12.793 3.495 -17.146 1.00 92.50 345 GLY A O 1
ATOM 2823 N N . PRO A 1 346 ? 14.411 3.020 -18.619 1.00 94.19 346 PRO A N 1
ATOM 2824 C CA . PRO A 1 346 ? 14.767 4.419 -18.841 1.00 94.19 346 PRO A CA 1
ATOM 2825 C C . PRO A 1 346 ? 13.582 5.260 -19.332 1.00 94.19 346 PRO A C 1
ATOM 2827 O O . PRO A 1 346 ? 13.376 6.366 -18.837 1.00 94.19 346 PRO A O 1
ATOM 2830 N N . ILE A 1 347 ? 12.745 4.728 -20.231 1.00 94.50 347 ILE A N 1
ATOM 2831 C CA . ILE A 1 347 ? 11.528 5.422 -20.687 1.00 94.50 347 ILE A CA 1
ATOM 2832 C C . ILE A 1 347 ? 10.529 5.590 -19.538 1.00 94.50 347 ILE A C 1
ATOM 2834 O O . ILE A 1 347 ? 10.038 6.690 -19.297 1.00 94.50 347 ILE A O 1
ATOM 2838 N N . GLU A 1 348 ? 10.256 4.517 -18.797 1.00 95.06 348 GLU A N 1
ATOM 2839 C CA . GLU A 1 348 ? 9.321 4.520 -17.668 1.00 95.06 348 GLU A CA 1
ATOM 2840 C C . GLU A 1 348 ? 9.735 5.532 -16.595 1.00 95.06 348 GLU A C 1
ATOM 2842 O O . GLU A 1 348 ? 8.916 6.315 -16.108 1.00 95.06 348 GLU A O 1
ATOM 2847 N N . VAL A 1 349 ? 11.020 5.557 -16.250 1.00 96.44 349 VAL A N 1
ATOM 2848 C CA . VAL A 1 349 ? 11.582 6.442 -15.232 1.00 96.44 349 VAL A CA 1
ATOM 2849 C C . VAL A 1 349 ? 11.497 7.902 -15.664 1.00 96.44 349 VAL A C 1
ATOM 2851 O O . VAL A 1 349 ? 11.123 8.757 -14.856 1.00 96.44 349 VAL A O 1
ATOM 2854 N N . VAL A 1 350 ? 11.773 8.199 -16.934 1.00 96.31 350 VAL A N 1
ATOM 2855 C CA . VAL A 1 350 ? 11.667 9.560 -17.467 1.00 96.31 350 VAL A CA 1
ATOM 2856 C C . VAL A 1 350 ? 10.213 10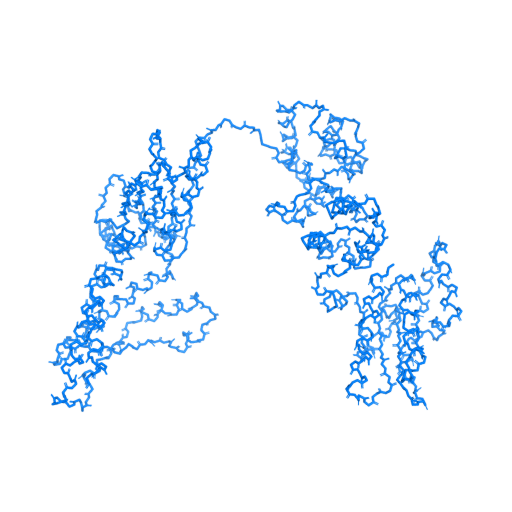.018 -17.531 1.00 96.31 350 VAL A C 1
ATOM 2858 O O . VAL A 1 350 ? 9.908 11.109 -17.049 1.00 96.31 350 VAL A O 1
ATOM 2861 N N . LEU A 1 351 ? 9.299 9.182 -18.032 1.00 96.00 351 LEU A N 1
ATOM 2862 C CA . LEU A 1 351 ? 7.865 9.488 -18.069 1.00 96.00 351 LEU A CA 1
ATOM 2863 C C . LEU A 1 351 ? 7.285 9.654 -16.661 1.00 96.00 351 LEU A C 1
ATOM 2865 O O . LEU A 1 351 ? 6.492 10.562 -16.419 1.00 96.00 351 LEU A O 1
ATOM 2869 N N . THR A 1 352 ? 7.730 8.844 -15.701 1.00 96.94 352 THR A N 1
ATOM 2870 C CA . THR A 1 352 ? 7.366 8.990 -14.287 1.00 96.94 352 THR A CA 1
ATOM 2871 C C . THR A 1 352 ? 7.883 10.309 -13.720 1.00 96.94 352 THR A C 1
ATOM 2873 O O . THR A 1 352 ? 7.164 10.998 -12.990 1.00 96.94 352 THR A O 1
ATOM 2876 N N . GLY A 1 353 ? 9.122 10.687 -14.043 1.00 96.62 353 GLY A N 1
ATOM 2877 C CA . GLY A 1 353 ? 9.683 11.991 -13.697 1.00 96.62 353 GLY A CA 1
ATOM 2878 C C . GLY A 1 353 ? 8.838 13.130 -14.265 1.00 96.62 353 GLY A C 1
ATOM 2879 O O . GLY A 1 353 ? 8.411 14.012 -13.520 1.00 96.62 353 GLY A O 1
ATOM 2880 N N . LEU A 1 354 ? 8.512 13.059 -15.555 1.00 96.19 354 LEU A N 1
ATOM 2881 C CA . LEU A 1 354 ? 7.698 14.045 -16.258 1.00 96.19 354 LEU A CA 1
ATOM 2882 C C . LEU A 1 354 ? 6.297 14.182 -15.655 1.00 96.19 354 LEU A C 1
ATOM 2884 O O . LEU A 1 354 ? 5.884 15.291 -15.324 1.00 96.19 354 LEU A O 1
ATOM 2888 N N . LEU A 1 355 ? 5.595 13.071 -15.435 1.00 95.56 355 LEU A N 1
ATOM 2889 C CA . LEU A 1 355 ? 4.249 13.063 -14.862 1.00 95.56 355 LEU A CA 1
ATOM 2890 C C . LEU A 1 355 ? 4.220 13.676 -13.456 1.00 95.56 355 LEU A C 1
ATOM 2892 O O . LEU A 1 355 ? 3.324 14.458 -13.135 1.00 95.56 355 LEU A O 1
ATOM 2896 N N . ASN A 1 356 ? 5.214 13.359 -12.619 1.00 94.88 356 ASN A N 1
ATOM 2897 C CA . ASN A 1 356 ? 5.329 13.948 -11.284 1.00 94.88 356 ASN A CA 1
ATOM 2898 C C . ASN A 1 356 ? 5.518 15.471 -11.358 1.00 94.88 356 ASN A C 1
ATOM 2900 O O . ASN A 1 356 ? 4.885 16.200 -10.595 1.00 94.88 356 ASN A O 1
ATOM 2904 N N . THR A 1 357 ? 6.357 15.954 -12.276 1.00 95.56 357 THR A N 1
ATOM 2905 C CA . THR A 1 357 ? 6.606 17.392 -12.450 1.00 95.56 357 THR A CA 1
ATOM 2906 C C . THR A 1 357 ? 5.384 18.102 -13.040 1.00 95.56 357 THR A C 1
ATOM 2908 O O . THR A 1 357 ? 5.013 19.166 -12.550 1.00 95.56 357 THR A O 1
ATOM 2911 N N . LEU A 1 358 ? 4.679 17.488 -13.999 1.00 94.44 358 LEU A N 1
ATOM 2912 C CA . LEU A 1 358 ? 3.414 17.996 -14.552 1.00 94.44 358 LEU A CA 1
ATOM 2913 C C . LEU A 1 358 ? 2.324 18.111 -13.479 1.00 94.44 358 LEU A C 1
ATOM 2915 O O . LEU A 1 358 ? 1.599 19.104 -13.428 1.00 94.44 358 LEU A O 1
ATOM 2919 N N . ALA A 1 359 ? 2.220 17.129 -12.578 1.00 93.69 359 ALA A N 1
ATOM 2920 C CA . ALA A 1 359 ? 1.257 17.163 -11.480 1.00 93.69 359 ALA A CA 1
ATOM 2921 C C . ALA A 1 359 ? 1.505 18.338 -10.520 1.00 93.69 359 ALA A C 1
ATOM 2923 O O . ALA A 1 359 ? 0.563 18.888 -9.950 1.00 93.69 359 ALA A O 1
ATOM 2924 N N . GLU A 1 360 ? 2.761 18.731 -10.325 1.00 91.38 360 GLU A N 1
ATOM 2925 C CA . GLU A 1 360 ? 3.102 19.909 -9.534 1.00 91.38 360 GLU A CA 1
ATOM 2926 C C . GLU A 1 360 ? 2.907 21.211 -10.298 1.00 91.38 360 GLU A C 1
ATOM 2928 O O . GLU A 1 360 ? 2.364 22.156 -9.733 1.00 91.38 360 GLU A O 1
ATOM 2933 N N . PHE A 1 361 ? 3.276 21.243 -11.577 1.00 92.88 361 PHE A N 1
ATOM 2934 C CA . PHE A 1 361 ? 3.010 22.378 -12.455 1.00 92.88 361 PHE A CA 1
ATOM 2935 C C . PHE A 1 361 ? 1.514 22.698 -12.502 1.00 92.88 361 PHE A C 1
ATOM 2937 O O . PHE A 1 361 ? 1.125 23.849 -12.340 1.00 92.88 361 PHE A O 1
ATOM 2944 N N . LYS A 1 362 ? 0.655 21.672 -12.577 1.00 93.12 362 LYS A N 1
ATOM 2945 C CA . LYS A 1 362 ? -0.801 21.830 -12.472 1.00 93.12 362 LYS A CA 1
ATOM 2946 C C . LYS A 1 362 ? -1.230 22.476 -11.153 1.00 93.12 362 LYS A C 1
ATOM 2948 O O . LYS A 1 362 ? -2.104 23.335 -11.158 1.00 93.12 362 LYS A O 1
ATOM 2953 N N . LYS A 1 363 ? -0.642 22.071 -10.023 1.00 92.38 363 LYS A N 1
ATOM 2954 C CA . LYS A 1 363 ? -0.967 22.653 -8.707 1.00 92.38 363 LYS A CA 1
ATOM 2955 C C . LYS A 1 363 ? -0.554 24.117 -8.622 1.00 92.38 363 LYS A C 1
ATOM 2957 O O . LYS A 1 363 ? -1.309 24.917 -8.081 1.00 92.38 363 LYS A O 1
ATOM 2962 N N . GLU A 1 364 ? 0.614 24.452 -9.159 1.00 91.06 364 GLU A N 1
ATOM 2963 C CA . GLU A 1 364 ? 1.105 25.829 -9.201 1.00 91.06 364 GLU A CA 1
ATOM 2964 C C . GLU A 1 364 ? 0.242 26.703 -10.120 1.00 91.06 364 GLU A C 1
ATOM 2966 O O . GLU A 1 364 ? -0.141 27.801 -9.731 1.00 91.06 364 GLU A O 1
ATOM 2971 N N . ALA A 1 365 ? -0.143 26.196 -11.294 1.00 89.75 365 ALA A N 1
ATOM 2972 C CA . ALA A 1 365 ? -1.046 26.887 -12.212 1.00 89.75 365 ALA A CA 1
ATOM 2973 C C . ALA A 1 365 ? -2.396 27.206 -11.542 1.00 89.75 365 ALA A C 1
ATOM 2975 O O . ALA A 1 365 ? -2.836 28.353 -11.557 1.00 89.75 365 ALA A O 1
ATOM 2976 N N . ILE A 1 366 ? -2.992 26.224 -10.850 1.00 90.19 366 ILE A N 1
ATOM 2977 C CA . ILE A 1 366 ? -4.229 26.418 -10.074 1.00 90.19 366 ILE A CA 1
ATOM 2978 C C . ILE A 1 366 ? -4.039 27.479 -8.983 1.00 90.19 366 ILE A C 1
ATOM 2980 O O . ILE A 1 366 ? -4.902 28.336 -8.814 1.00 90.19 366 ILE A O 1
ATOM 2984 N N . ALA A 1 367 ? -2.913 27.461 -8.263 1.00 88.88 367 ALA A N 1
ATOM 2985 C CA . ALA A 1 367 ? -2.618 28.458 -7.231 1.00 88.88 367 ALA A CA 1
ATOM 2986 C C . ALA A 1 367 ? -2.476 29.883 -7.799 1.00 88.88 367 ALA A C 1
ATOM 2988 O O . ALA A 1 367 ? -2.759 30.852 -7.100 1.00 88.88 367 ALA A O 1
ATOM 2989 N N . ARG A 1 368 ? -2.071 30.003 -9.067 1.00 87.38 368 ARG A N 1
ATOM 2990 C CA . ARG A 1 368 ? -1.971 31.265 -9.815 1.00 87.38 368 ARG A CA 1
ATOM 2991 C C . ARG A 1 368 ? -3.257 31.644 -10.556 1.00 87.38 368 ARG A C 1
ATOM 2993 O O . ARG A 1 368 ? -3.289 32.693 -11.187 1.00 87.38 368 ARG A O 1
ATOM 3000 N N . GLY A 1 369 ? -4.305 30.820 -10.484 1.00 89.38 369 GLY A N 1
ATOM 3001 C CA . GLY A 1 369 ? -5.589 31.077 -11.138 1.00 89.38 369 GLY A CA 1
ATOM 3002 C C . GLY A 1 369 ? -5.586 30.886 -12.658 1.00 89.38 369 GLY A C 1
ATOM 3003 O O . GLY A 1 369 ? -6.458 31.432 -13.326 1.00 89.38 369 GLY A O 1
ATOM 3004 N N . VAL A 1 370 ? -4.629 30.129 -13.205 1.00 90.75 370 VAL A N 1
ATOM 3005 C CA . VAL A 1 370 ? -4.505 29.854 -14.649 1.00 90.75 370 VAL A CA 1
ATOM 3006 C C . VAL A 1 370 ? -4.625 28.360 -14.944 1.00 90.75 370 VAL A C 1
ATOM 3008 O O . VAL A 1 370 ? -4.334 27.511 -14.091 1.00 90.75 370 VAL A O 1
ATOM 3011 N N . PHE A 1 371 ? -5.024 28.002 -16.165 1.00 89.12 371 PHE A N 1
ATOM 3012 C CA . PHE A 1 371 ? -5.042 26.606 -16.583 1.00 89.12 371 PHE A CA 1
ATOM 3013 C C . PHE A 1 371 ? -3.658 26.156 -17.055 1.00 89.12 371 PHE A C 1
ATOM 3015 O O . PHE A 1 371 ? -3.026 26.775 -17.902 1.00 89.12 371 PHE A O 1
ATOM 3022 N N . ALA A 1 372 ? -3.191 25.020 -16.535 1.00 88.81 372 ALA A N 1
ATOM 3023 C CA . ALA A 1 372 ? -1.852 24.504 -16.831 1.00 88.81 372 ALA A CA 1
ATOM 3024 C C . ALA A 1 372 ? -1.587 24.272 -18.332 1.00 88.81 372 ALA A C 1
ATOM 3026 O O . ALA A 1 372 ? -0.463 24.454 -18.786 1.00 88.81 372 ALA A O 1
ATOM 3027 N N . HIS A 1 373 ? -2.612 23.880 -19.091 1.00 88.19 373 HIS A N 1
ATOM 3028 C CA . HIS A 1 373 ? -2.499 23.603 -20.524 1.00 88.19 373 HIS A CA 1
ATOM 3029 C C . HIS A 1 373 ? -2.475 24.874 -21.393 1.00 88.19 373 HIS A C 1
ATOM 3031 O O . HIS A 1 373 ? -2.157 24.779 -22.573 1.00 88.19 373 HIS A O 1
ATOM 3037 N N . GLU A 1 374 ? -2.810 26.041 -20.834 1.00 88.31 374 GLU A N 1
ATOM 3038 C CA . GLU A 1 374 ? -2.769 27.338 -21.531 1.00 88.31 374 GLU A CA 1
ATOM 3039 C C . GLU A 1 374 ? -1.441 28.071 -21.334 1.00 88.31 374 GLU A C 1
ATOM 3041 O O . GLU A 1 374 ? -1.153 29.015 -22.056 1.00 88.31 374 GLU A O 1
ATOM 3046 N N . VAL A 1 375 ? -0.659 27.677 -20.326 1.00 90.75 375 VAL A N 1
ATOM 3047 C CA . VAL A 1 375 ? 0.568 28.391 -19.947 1.00 90.75 375 VAL A CA 1
ATOM 3048 C C . VAL A 1 375 ? 1.821 27.548 -20.123 1.00 90.75 375 VAL A C 1
ATOM 3050 O O . VAL A 1 375 ? 2.916 28.081 -20.027 1.00 90.75 375 VAL A O 1
ATOM 3053 N N . LEU A 1 376 ? 1.726 26.231 -20.325 1.00 92.56 376 LEU A N 1
ATOM 3054 C CA . LEU A 1 376 ? 2.914 25.405 -20.541 1.00 92.56 376 LEU A CA 1
ATOM 3055 C C . LEU A 1 376 ? 3.558 25.767 -21.885 1.00 92.56 376 LEU A C 1
ATOM 3057 O O . LEU A 1 376 ? 2.896 25.700 -22.912 1.00 92.56 376 LEU A O 1
ATOM 3061 N N . ARG A 1 377 ? 4.856 26.093 -21.881 1.00 91.94 377 ARG A N 1
ATOM 3062 C CA . ARG A 1 377 ? 5.604 26.489 -23.086 1.00 91.94 377 ARG A CA 1
ATOM 3063 C C . ARG A 1 377 ? 6.697 25.498 -23.466 1.00 91.94 377 ARG A C 1
ATOM 3065 O O . ARG A 1 377 ? 6.897 25.205 -24.642 1.00 91.94 377 ARG A O 1
ATOM 3072 N N . GLU A 1 378 ? 7.447 25.013 -22.485 1.00 94.38 378 GLU A N 1
ATOM 3073 C CA . GLU A 1 378 ? 8.622 24.185 -22.750 1.00 94.38 378 GLU A CA 1
ATOM 3074 C C . GLU A 1 378 ? 8.845 23.153 -21.642 1.00 94.38 378 GLU A C 1
ATOM 3076 O O . GLU A 1 378 ? 8.654 23.430 -20.455 1.00 94.38 378 GLU A O 1
ATOM 3081 N N . ILE A 1 379 ? 9.269 21.961 -22.056 1.00 96.44 379 ILE A N 1
ATOM 3082 C CA . ILE A 1 379 ? 9.657 20.838 -21.211 1.00 96.44 379 ILE A CA 1
ATOM 3083 C C . ILE A 1 379 ? 11.118 20.511 -21.520 1.00 96.44 379 ILE A C 1
ATOM 3085 O O . ILE A 1 379 ? 11.451 20.166 -22.654 1.00 96.44 379 ILE A O 1
ATOM 3089 N N . ARG A 1 380 ? 11.986 20.569 -20.508 1.00 96.88 380 ARG A N 1
ATOM 3090 C CA . ARG A 1 380 ? 13.391 20.153 -20.614 1.00 96.88 380 ARG A CA 1
ATOM 3091 C C . ARG A 1 380 ? 13.677 18.974 -19.706 1.00 96.88 380 ARG A C 1
ATOM 3093 O O . ARG A 1 380 ? 13.329 18.987 -18.523 1.00 96.88 380 ARG A O 1
ATOM 3100 N N . ILE A 1 381 ? 14.332 17.962 -20.255 1.00 97.44 381 ILE A N 1
ATOM 3101 C CA . ILE A 1 381 ? 14.764 16.772 -19.531 1.00 97.44 381 ILE A CA 1
ATOM 3102 C C . ILE A 1 381 ? 16.276 16.661 -19.684 1.00 97.44 381 ILE A C 1
ATOM 3104 O O . ILE A 1 381 ? 16.780 16.448 -20.779 1.00 97.44 381 ILE A O 1
ATOM 3108 N N . ASP A 1 382 ? 17.009 16.800 -18.582 1.00 95.88 382 ASP A N 1
ATOM 3109 C CA . ASP A 1 382 ? 18.469 16.900 -18.608 1.00 95.88 382 ASP A CA 1
ATOM 3110 C C . ASP A 1 382 ? 19.121 15.994 -17.573 1.00 95.88 382 ASP A C 1
ATOM 3112 O O . ASP A 1 382 ? 18.833 16.087 -16.380 1.00 95.88 382 ASP A O 1
ATOM 3116 N N . SER A 1 383 ? 20.084 15.178 -17.996 1.00 96.25 383 SER A N 1
ATOM 3117 C CA . SER A 1 383 ? 20.989 14.494 -17.071 1.00 96.25 383 SER A CA 1
ATOM 3118 C C . SER A 1 383 ? 21.887 15.501 -16.337 1.00 96.25 383 SER A C 1
ATOM 3120 O O . SER A 1 383 ? 22.438 16.414 -16.959 1.00 96.25 383 SER A O 1
ATOM 3122 N N . ARG A 1 384 ? 22.087 15.298 -15.030 1.00 94.88 384 ARG A N 1
ATOM 3123 C CA . ARG A 1 384 ? 22.863 16.180 -14.136 1.00 94.88 384 ARG A CA 1
ATOM 3124 C C . ARG A 1 384 ? 24.077 15.503 -13.508 1.00 94.88 384 ARG A C 1
ATOM 3126 O O . ARG A 1 384 ? 25.136 16.116 -13.412 1.00 94.88 384 ARG A O 1
ATOM 3133 N N . LEU A 1 385 ? 23.942 14.252 -13.082 1.00 95.00 385 LEU A N 1
ATOM 3134 C CA . LEU A 1 385 ? 25.027 13.503 -12.448 1.00 95.00 385 LEU A CA 1
ATOM 3135 C C . LEU A 1 385 ? 24.888 12.022 -12.772 1.00 95.00 385 LEU A C 1
ATOM 3137 O O . LEU A 1 385 ? 23.834 11.447 -12.527 1.00 95.00 385 LEU A O 1
ATOM 3141 N N . PHE A 1 386 ? 25.953 11.391 -13.248 1.00 96.12 386 PHE A N 1
ATOM 3142 C CA . PHE A 1 386 ? 26.035 9.940 -13.344 1.00 96.12 386 PHE A CA 1
ATOM 3143 C C . PHE A 1 386 ? 27.012 9.399 -12.300 1.00 96.12 386 PHE A C 1
ATOM 3145 O O . PHE A 1 386 ? 28.220 9.625 -12.394 1.00 96.12 386 PHE A O 1
ATOM 3152 N N . LYS A 1 387 ? 26.483 8.694 -11.293 1.00 95.44 387 LYS A N 1
ATOM 3153 C CA . LYS A 1 387 ? 27.292 7.913 -10.356 1.00 95.44 387 LYS A CA 1
ATOM 3154 C C . LYS A 1 387 ? 27.448 6.498 -10.883 1.00 95.44 387 LYS A C 1
ATOM 3156 O O . LYS A 1 387 ? 26.444 5.806 -11.032 1.00 95.44 387 LYS A O 1
ATOM 3161 N N . HIS A 1 388 ? 28.684 6.077 -11.131 1.00 94.12 388 HIS A N 1
ATOM 3162 C CA . HIS A 1 388 ? 28.983 4.829 -11.832 1.00 94.12 388 HIS A CA 1
ATOM 3163 C C . HIS A 1 388 ? 29.947 3.924 -11.058 1.00 94.12 388 HIS A C 1
ATOM 3165 O O . HIS A 1 388 ? 30.781 4.394 -10.289 1.00 94.12 388 HIS A O 1
ATOM 3171 N N . ASP A 1 389 ? 29.867 2.628 -11.323 1.00 93.12 389 ASP A N 1
ATOM 3172 C CA . ASP A 1 389 ? 30.743 1.569 -10.810 1.00 93.12 389 ASP A CA 1
ATOM 3173 C C . ASP A 1 389 ? 31.785 1.101 -11.847 1.00 93.12 389 ASP A C 1
ATOM 3175 O O . ASP A 1 389 ? 32.498 0.137 -11.610 1.00 93.12 389 ASP A O 1
ATOM 3179 N N . CYS A 1 390 ? 31.914 1.785 -12.993 1.00 90.81 390 CYS A N 1
ATOM 3180 C CA . CYS A 1 390 ? 32.887 1.413 -14.029 1.00 90.81 390 CYS A CA 1
ATOM 3181 C C . CYS A 1 390 ? 34.357 1.476 -13.563 1.00 90.81 390 CYS A C 1
ATOM 3183 O O . CYS A 1 390 ? 34.820 2.507 -13.057 1.00 90.81 390 CYS A O 1
ATOM 3185 N N . ASP A 1 391 ? 35.110 0.418 -13.875 1.00 87.50 391 ASP A N 1
ATOM 3186 C CA . ASP A 1 391 ? 36.539 0.282 -13.583 1.00 87.50 391 ASP A CA 1
ATOM 3187 C C . ASP A 1 391 ? 37.461 0.919 -14.636 1.00 87.50 391 ASP A C 1
ATOM 3189 O O . ASP A 1 391 ? 37.154 1.005 -15.829 1.00 87.50 391 ASP A O 1
ATOM 3193 N N . GLY A 1 392 ? 38.654 1.330 -14.205 1.00 87.38 392 GLY A N 1
ATOM 3194 C CA . GLY A 1 392 ? 39.696 1.895 -15.066 1.00 87.38 392 GLY A CA 1
ATOM 3195 C C . GLY A 1 392 ? 40.937 2.297 -14.275 1.00 87.38 392 GLY A C 1
ATOM 3196 O O . GLY A 1 392 ? 40.836 2.640 -13.089 1.00 87.38 392 GLY A O 1
ATOM 3197 N N . GLU A 1 393 ? 42.094 2.265 -14.933 1.00 86.62 393 GLU A N 1
ATOM 3198 C CA . GLU A 1 393 ? 43.405 2.520 -14.325 1.00 86.62 393 GLU A CA 1
ATOM 3199 C C . GLU A 1 393 ? 43.560 3.998 -13.941 1.00 86.62 393 GLU A C 1
ATOM 3201 O O . GLU A 1 393 ? 44.127 4.327 -12.898 1.00 86.62 393 GLU A O 1
ATOM 3206 N N . SER A 1 394 ? 42.964 4.901 -14.728 1.00 90.56 394 SER A N 1
ATOM 3207 C CA . SER A 1 394 ? 42.959 6.347 -14.484 1.00 90.56 394 SER A CA 1
ATOM 3208 C C . SER A 1 394 ? 41.548 6.919 -14.302 1.00 90.56 394 SER A C 1
ATOM 3210 O O . SER A 1 394 ? 40.537 6.286 -14.613 1.00 90.56 394 SER A O 1
ATOM 3212 N N . SER A 1 395 ? 41.466 8.146 -13.775 1.00 87.12 395 SER A N 1
ATOM 3213 C CA . SER A 1 395 ? 40.186 8.861 -13.645 1.00 87.12 395 SER A CA 1
ATOM 3214 C C . SER A 1 395 ? 39.554 9.165 -15.006 1.00 87.12 395 SER A C 1
ATOM 3216 O O . SER A 1 395 ? 38.337 9.046 -15.162 1.00 87.12 395 SER A O 1
ATOM 3218 N N . ASP A 1 396 ? 40.381 9.492 -15.997 1.00 88.56 396 ASP A N 1
ATOM 3219 C CA . ASP A 1 396 ? 39.934 9.822 -17.351 1.00 88.56 396 ASP A CA 1
ATOM 3220 C C . ASP A 1 396 ? 39.423 8.576 -18.074 1.00 88.56 396 ASP A C 1
ATOM 3222 O O . ASP A 1 396 ? 38.391 8.609 -18.744 1.00 88.56 396 ASP A O 1
ATOM 3226 N N . GLU A 1 397 ? 40.092 7.436 -17.881 1.00 91.62 397 GLU A N 1
ATOM 3227 C CA . GLU A 1 397 ? 39.644 6.167 -18.444 1.00 91.62 397 GLU A CA 1
ATOM 3228 C C . GLU A 1 397 ? 38.300 5.730 -17.849 1.00 91.62 397 GLU A C 1
ATOM 3230 O O . GLU A 1 397 ? 37.397 5.352 -18.598 1.00 91.62 397 GLU A O 1
ATOM 3235 N N . ARG A 1 398 ? 38.139 5.840 -16.521 1.00 91.62 398 ARG A N 1
ATOM 3236 C CA . ARG A 1 398 ? 36.866 5.565 -15.835 1.00 91.62 398 ARG A CA 1
ATOM 3237 C C . ARG A 1 398 ? 35.742 6.449 -16.356 1.00 91.62 398 ARG A C 1
ATOM 3239 O O . ARG A 1 398 ? 34.670 5.946 -16.674 1.00 91.62 398 ARG A O 1
ATOM 3246 N N . THR A 1 399 ? 36.012 7.742 -16.507 1.00 91.69 399 THR A N 1
ATOM 3247 C CA . THR A 1 399 ? 35.056 8.713 -17.050 1.00 91.69 399 THR A CA 1
ATOM 3248 C C . THR A 1 399 ? 34.637 8.353 -18.471 1.00 91.69 399 THR A C 1
ATOM 3250 O O . THR A 1 399 ? 33.447 8.278 -18.772 1.00 91.69 399 THR A O 1
ATOM 3253 N N . ARG A 1 400 ? 35.603 8.064 -19.348 1.00 91.88 400 ARG A N 1
ATOM 3254 C CA . ARG A 1 400 ? 35.343 7.677 -20.739 1.00 91.88 400 ARG A CA 1
ATOM 3255 C C . ARG A 1 400 ? 34.514 6.394 -20.824 1.00 91.88 400 ARG A C 1
ATOM 3257 O O . ARG A 1 400 ? 33.573 6.330 -21.611 1.00 91.88 400 ARG A O 1
ATOM 3264 N N . LYS A 1 401 ? 34.835 5.385 -20.008 1.00 92.69 401 LYS A N 1
ATOM 3265 C CA . LYS A 1 401 ? 34.059 4.138 -19.921 1.00 92.69 401 LYS A CA 1
ATOM 3266 C C . LYS A 1 401 ? 32.645 4.384 -19.400 1.00 92.69 401 LYS A C 1
ATOM 3268 O O . LYS A 1 401 ? 31.709 3.832 -19.964 1.00 92.69 401 LYS A O 1
ATOM 3273 N N . ALA A 1 402 ? 32.481 5.246 -18.398 1.00 93.56 402 ALA A N 1
ATOM 3274 C CA . ALA A 1 402 ? 31.178 5.611 -17.854 1.00 93.56 402 ALA A CA 1
ATOM 3275 C C . ALA A 1 402 ? 30.296 6.336 -18.883 1.00 93.56 402 ALA A C 1
ATOM 3277 O O . ALA A 1 402 ? 29.125 5.998 -19.021 1.00 93.56 402 ALA A O 1
ATOM 3278 N N . LEU A 1 403 ? 30.846 7.280 -19.653 1.00 93.38 403 LEU A N 1
ATOM 3279 C CA . LEU A 1 403 ? 30.116 7.967 -20.728 1.00 93.38 403 LEU A CA 1
ATOM 3280 C C . LEU A 1 403 ? 29.724 7.011 -21.860 1.00 93.38 403 LEU A C 1
ATOM 3282 O O . LEU A 1 403 ? 28.592 7.051 -22.346 1.00 93.38 403 LEU A O 1
ATOM 3286 N N . ALA A 1 404 ? 30.639 6.120 -22.254 1.00 92.69 404 ALA A N 1
ATOM 3287 C CA . ALA A 1 404 ? 30.349 5.086 -23.241 1.00 92.69 404 ALA A CA 1
ATOM 3288 C C . ALA A 1 404 ? 29.245 4.143 -22.743 1.00 92.69 404 ALA A C 1
ATOM 3290 O O . ALA A 1 404 ? 28.313 3.852 -23.482 1.00 92.69 404 ALA A O 1
ATOM 3291 N N . TYR A 1 405 ? 29.313 3.713 -21.483 1.00 93.44 405 TYR A N 1
ATOM 3292 C CA . TYR A 1 405 ? 28.302 2.861 -20.863 1.00 93.44 405 TYR A CA 1
ATOM 3293 C C . TYR A 1 405 ? 26.934 3.543 -20.788 1.00 93.44 405 TYR A C 1
ATOM 3295 O O . TYR A 1 405 ? 25.936 2.983 -21.235 1.00 93.44 405 TYR A O 1
ATOM 3303 N N . LEU A 1 406 ? 26.890 4.793 -20.324 1.00 93.88 406 LEU A N 1
ATOM 3304 C CA . LEU A 1 406 ? 25.665 5.588 -20.281 1.00 93.88 406 LEU A CA 1
ATOM 3305 C C . LEU A 1 406 ? 25.042 5.752 -21.676 1.00 93.88 406 LEU A C 1
ATOM 3307 O O . LEU A 1 406 ? 23.825 5.662 -21.824 1.00 93.88 406 LEU A O 1
ATOM 3311 N N . SER A 1 407 ? 25.878 5.949 -22.700 1.00 93.00 407 SER A N 1
ATOM 3312 C CA . SER A 1 407 ? 25.430 6.051 -24.092 1.00 93.00 407 SER A CA 1
ATOM 3313 C C . SER A 1 407 ? 24.790 4.760 -24.598 1.00 93.00 407 SER A C 1
ATOM 3315 O O . SER A 1 407 ? 23.831 4.837 -25.356 1.00 93.00 407 SER A O 1
ATOM 3317 N N . ARG A 1 408 ? 25.254 3.584 -24.159 1.00 93.69 408 ARG A N 1
ATOM 3318 C CA . ARG A 1 408 ? 24.624 2.302 -24.514 1.00 93.69 408 ARG A CA 1
ATOM 3319 C C . ARG A 1 408 ? 23.309 2.065 -23.778 1.00 93.69 408 ARG A C 1
ATOM 3321 O O . ARG A 1 408 ? 22.349 1.599 -24.380 1.00 93.69 408 ARG A O 1
ATOM 3328 N N . LEU A 1 409 ? 23.230 2.440 -22.501 1.00 93.88 409 LEU A N 1
ATOM 3329 C CA . LEU A 1 409 ? 22.002 2.285 -21.713 1.00 93.88 409 LEU A CA 1
ATOM 3330 C C . LEU A 1 409 ? 20.854 3.172 -22.217 1.00 93.88 409 LEU A C 1
ATOM 3332 O O . LEU A 1 409 ? 19.691 2.776 -22.164 1.00 93.88 409 LEU A O 1
ATOM 3336 N N . LEU A 1 410 ? 21.171 4.384 -22.675 1.00 95.06 410 LEU A N 1
ATOM 3337 C CA . LEU A 1 410 ? 20.178 5.411 -22.998 1.00 95.06 410 LEU A CA 1
ATOM 3338 C C . LEU A 1 410 ? 20.127 5.807 -24.471 1.00 95.06 410 LEU A C 1
ATOM 3340 O O . LEU A 1 410 ? 19.285 6.616 -24.860 1.00 95.06 410 LEU A O 1
ATOM 3344 N N . GLY A 1 411 ? 21.022 5.303 -25.309 1.00 94.44 411 GLY A N 1
ATOM 3345 C CA . GLY A 1 411 ? 21.079 5.733 -26.695 1.00 94.44 411 GLY A CA 1
ATOM 3346 C C . GLY A 1 411 ? 19.773 5.444 -27.432 1.00 94.44 411 GLY A C 1
ATOM 3347 O O . GLY A 1 411 ? 19.216 4.351 -27.360 1.00 94.44 411 GLY A O 1
ATOM 3348 N N . GLY A 1 412 ? 19.246 6.483 -28.084 1.00 93.56 412 GLY A N 1
ATOM 3349 C CA . GLY A 1 412 ? 17.933 6.493 -28.733 1.00 93.56 412 GLY A CA 1
ATOM 3350 C C . GLY A 1 412 ? 16.759 6.923 -27.844 1.00 93.56 412 GLY A C 1
ATOM 3351 O O . GLY A 1 412 ? 15.720 7.287 -28.393 1.00 93.56 412 GLY A O 1
ATOM 3352 N N . VAL A 1 413 ? 16.912 6.959 -26.512 1.00 95.38 413 VAL A N 1
ATOM 3353 C CA . VAL A 1 413 ? 15.848 7.358 -25.566 1.00 95.38 413 VAL A CA 1
ATOM 3354 C C . VAL A 1 413 ? 15.399 8.799 -25.795 1.00 95.38 413 VAL A C 1
ATOM 3356 O O . VAL A 1 413 ? 14.200 9.039 -25.913 1.00 95.38 413 VAL A O 1
ATOM 3359 N N . ASP A 1 414 ? 16.340 9.737 -25.929 1.00 95.31 414 ASP A N 1
ATOM 3360 C CA . ASP A 1 414 ? 16.030 11.157 -26.160 1.00 95.31 414 ASP A CA 1
ATOM 3361 C C . ASP A 1 414 ? 15.161 11.351 -27.409 1.00 95.31 414 ASP A C 1
ATOM 3363 O O . ASP A 1 414 ? 14.089 11.948 -27.348 1.00 95.31 414 ASP A O 1
ATOM 3367 N N . ARG A 1 415 ? 15.564 10.729 -28.527 1.00 93.94 415 ARG A N 1
ATOM 3368 C CA . ARG A 1 415 ? 14.805 10.755 -29.784 1.00 93.94 415 ARG A CA 1
ATOM 3369 C C . ARG A 1 415 ? 13.415 10.141 -29.630 1.00 93.94 415 ARG A C 1
ATOM 3371 O O . ARG A 1 415 ? 12.468 10.611 -30.252 1.00 93.94 415 ARG A O 1
ATOM 3378 N N . LEU A 1 416 ? 13.293 9.062 -28.858 1.00 92.88 416 LEU A N 1
ATOM 3379 C CA . LEU A 1 416 ? 12.019 8.382 -28.641 1.00 92.88 416 LEU A CA 1
ATOM 3380 C C . LEU A 1 416 ? 11.059 9.282 -27.854 1.00 92.88 416 LEU A C 1
ATOM 3382 O O . LEU A 1 416 ? 9.911 9.444 -28.258 1.00 92.88 416 LEU A O 1
ATOM 3386 N N . ILE A 1 417 ? 11.546 9.915 -26.788 1.00 93.88 417 ILE A N 1
ATOM 3387 C CA . ILE A 1 417 ? 10.785 10.864 -25.970 1.00 93.88 417 ILE A CA 1
ATOM 3388 C C . ILE A 1 417 ? 10.307 12.047 -26.816 1.00 93.88 417 ILE A C 1
ATOM 3390 O O . ILE A 1 417 ? 9.113 12.335 -26.843 1.00 93.88 417 ILE A O 1
ATOM 3394 N N . GLU A 1 418 ? 11.214 12.695 -27.547 1.00 93.31 418 GLU A N 1
ATOM 3395 C CA . GLU A 1 418 ? 10.885 13.870 -28.361 1.00 93.31 418 GLU A CA 1
ATOM 3396 C C . GLU A 1 418 ? 9.916 13.545 -29.506 1.00 93.31 418 GLU A C 1
ATOM 3398 O O . GLU A 1 418 ? 9.075 14.368 -29.856 1.00 93.31 418 GLU A O 1
ATOM 3403 N N . LYS A 1 419 ? 10.007 12.341 -30.085 1.00 90.94 419 LYS A N 1
ATOM 3404 C CA . LYS A 1 419 ? 9.173 11.933 -31.222 1.00 90.94 419 LYS A CA 1
ATOM 3405 C C . LYS A 1 419 ? 7.776 11.460 -30.822 1.00 90.94 419 LYS A C 1
ATOM 3407 O O . LYS A 1 419 ? 6.835 11.682 -31.579 1.00 90.94 419 LYS A O 1
ATOM 3412 N N . TRP A 1 420 ? 7.649 10.734 -29.710 1.00 89.81 420 TRP A N 1
ATOM 3413 C CA . TRP A 1 420 ? 6.429 9.976 -29.400 1.00 89.81 420 TRP A CA 1
ATOM 3414 C C . TRP A 1 420 ? 5.567 10.574 -28.290 1.00 89.81 420 TRP A C 1
ATOM 3416 O O . TRP A 1 420 ? 4.430 10.132 -28.121 1.00 89.81 420 TRP A O 1
ATOM 3426 N N . ILE A 1 421 ? 6.056 11.566 -27.541 1.00 89.81 421 ILE A N 1
ATOM 3427 C CA . ILE A 1 421 ? 5.190 12.302 -26.618 1.00 89.81 421 ILE A CA 1
ATOM 3428 C C . ILE A 1 421 ? 4.270 13.221 -27.425 1.00 89.81 421 ILE A C 1
ATOM 3430 O O . ILE A 1 421 ? 4.710 14.150 -28.097 1.00 89.81 421 ILE A O 1
ATOM 3434 N N . ASP A 1 422 ? 2.969 12.959 -27.326 1.00 85.94 422 ASP A N 1
ATOM 3435 C CA . ASP A 1 422 ? 1.924 13.751 -27.970 1.00 85.94 422 ASP A CA 1
ATOM 3436 C C . ASP A 1 422 ? 1.696 15.066 -27.206 1.00 85.94 422 ASP A C 1
ATOM 3438 O O . ASP A 1 422 ? 0.905 15.140 -26.261 1.00 85.94 422 ASP A O 1
ATOM 3442 N N . LEU A 1 423 ? 2.425 16.108 -27.612 1.00 85.50 423 LEU A N 1
ATOM 3443 C CA . LEU A 1 423 ? 2.340 17.443 -27.013 1.00 85.50 423 LEU A CA 1
ATOM 3444 C C . LEU A 1 423 ? 0.991 18.121 -27.282 1.00 85.50 423 LEU A C 1
ATOM 3446 O O . LEU A 1 423 ? 0.553 18.927 -26.466 1.00 85.50 423 LEU A O 1
ATOM 3450 N N . ALA A 1 424 ? 0.285 17.755 -28.358 1.00 79.56 424 ALA A N 1
ATOM 3451 C CA . ALA A 1 424 ? -1.010 18.348 -28.689 1.00 79.56 424 ALA A CA 1
ATOM 3452 C C . ALA A 1 424 ? -2.081 18.024 -27.634 1.00 79.56 424 ALA A C 1
ATOM 3454 O O . ALA A 1 424 ? -2.989 18.815 -27.408 1.00 79.56 424 ALA A O 1
ATOM 3455 N N . LYS A 1 425 ? -1.954 16.887 -26.937 1.00 80.44 425 LYS A N 1
ATOM 3456 C CA . LYS A 1 425 ? -2.845 16.511 -25.826 1.00 80.44 425 LYS A CA 1
ATOM 3457 C C . LYS A 1 425 ? -2.481 17.150 -24.486 1.00 80.44 425 LYS A C 1
ATOM 3459 O O . LYS A 1 425 ? -3.249 17.026 -23.533 1.00 80.44 425 LYS A O 1
ATOM 3464 N N . LEU A 1 426 ? -1.314 17.785 -24.384 1.00 76.94 426 LEU A N 1
ATOM 3465 C CA . LEU A 1 426 ? -0.846 18.438 -23.160 1.00 76.94 426 LEU A CA 1
ATOM 3466 C C . LEU A 1 426 ? -1.205 19.933 -23.111 1.00 76.94 426 LEU A C 1
ATOM 3468 O O . LEU A 1 426 ? -1.079 20.540 -22.045 1.00 76.94 426 LEU A O 1
ATOM 3472 N N . CYS A 1 427 ? -1.668 20.509 -24.225 1.00 77.12 427 CYS A N 1
ATOM 3473 C CA . CYS A 1 427 ? -1.835 21.952 -24.414 1.00 77.12 427 CYS A CA 1
ATOM 3474 C C . CYS A 1 427 ? -3.236 22.317 -24.921 1.00 77.12 427 CYS A C 1
ATOM 3476 O O . CYS A 1 427 ? -3.947 21.480 -25.472 1.00 77.12 427 CYS A O 1
ATOM 3478 N N . GLY A 1 428 ? -3.629 23.579 -24.731 1.00 72.19 428 GLY A N 1
ATOM 3479 C CA . GLY A 1 428 ? -4.838 24.145 -25.335 1.00 72.19 428 GLY A CA 1
ATOM 3480 C C . GLY A 1 428 ? -4.717 24.317 -26.853 1.00 72.19 428 GLY A C 1
ATOM 3481 O O . GLY A 1 428 ? -3.613 24.343 -27.403 1.00 72.19 428 GLY A O 1
ATOM 3482 N N . GLU A 1 429 ? -5.854 24.451 -27.541 1.00 69.19 429 GLU A N 1
ATOM 3483 C CA . GLU A 1 429 ? -5.879 24.685 -28.990 1.00 69.19 429 GLU A CA 1
ATOM 3484 C C . GLU A 1 429 ? -5.050 25.927 -29.371 1.00 69.19 429 GLU A C 1
ATOM 3486 O O . GLU A 1 429 ? -5.237 27.012 -28.824 1.00 69.19 429 GLU A O 1
ATOM 3491 N N . GLY A 1 430 ? -4.126 25.768 -30.326 1.00 65.56 430 GLY A N 1
ATOM 3492 C CA . GLY A 1 430 ? -3.281 26.856 -30.838 1.00 65.56 430 GLY A CA 1
ATOM 3493 C C . GLY A 1 430 ? -1.959 27.084 -30.094 1.00 65.56 430 GLY A C 1
ATOM 3494 O O . GLY A 1 430 ? -1.181 27.941 -30.514 1.00 65.56 430 GLY A O 1
ATOM 3495 N N . GLN A 1 431 ? -1.665 26.316 -29.041 1.00 70.06 431 GLN A N 1
ATOM 3496 C CA . GLN A 1 431 ? -0.391 26.381 -28.319 1.00 70.06 431 GLN A CA 1
ATOM 3497 C C . GLN A 1 431 ? 0.623 25.352 -28.839 1.00 70.06 431 GLN A C 1
ATOM 3499 O O . GLN A 1 431 ? 0.286 24.195 -29.084 1.00 70.06 431 GLN A O 1
ATOM 3504 N N . ASN A 1 432 ? 1.886 25.769 -28.969 1.00 78.81 432 ASN A N 1
ATOM 3505 C CA . ASN A 1 432 ? 3.002 24.899 -29.340 1.00 78.81 432 ASN A CA 1
ATOM 3506 C C . ASN A 1 432 ? 3.956 24.756 -28.154 1.00 78.81 432 ASN A C 1
ATOM 3508 O O . ASN A 1 432 ? 4.724 25.676 -27.866 1.00 78.81 432 ASN A O 1
ATOM 3512 N N . VAL A 1 433 ? 3.937 23.594 -27.502 1.00 87.88 433 VAL A N 1
ATOM 3513 C CA . VAL A 1 433 ? 4.949 23.240 -26.502 1.00 87.88 433 VAL A CA 1
ATOM 3514 C C . VAL A 1 433 ? 6.164 22.627 -27.172 1.00 87.88 433 VAL A C 1
ATOM 3516 O O . VAL A 1 433 ? 6.043 21.816 -28.087 1.00 87.88 433 VAL A O 1
ATOM 3519 N N . LEU A 1 434 ? 7.344 23.009 -26.692 1.00 91.56 434 LEU A N 1
ATOM 3520 C CA . LEU A 1 434 ? 8.607 22.383 -27.065 1.00 91.56 434 LEU A CA 1
ATOM 3521 C C . LEU A 1 434 ? 9.004 21.343 -26.018 1.00 91.56 434 LEU A C 1
ATOM 3523 O O . LEU A 1 434 ? 8.901 21.586 -24.817 1.00 91.56 434 LEU A O 1
ATOM 3527 N N . LEU A 1 435 ? 9.483 20.191 -26.477 1.00 94.44 435 LEU A N 1
ATOM 3528 C CA . LEU A 1 435 ? 10.054 19.148 -25.633 1.00 94.44 435 LEU A CA 1
ATOM 3529 C C . LEU A 1 435 ? 11.488 18.896 -26.078 1.00 94.44 435 LEU A C 1
ATOM 3531 O O . LEU A 1 435 ? 11.727 18.544 -27.231 1.00 94.44 435 LEU A O 1
ATOM 3535 N N . HIS A 1 436 ? 12.418 19.056 -25.145 1.00 95.56 436 HIS A N 1
ATOM 3536 C CA . HIS A 1 436 ? 13.830 18.775 -25.348 1.00 95.56 436 HIS A CA 1
ATOM 3537 C C . HIS A 1 436 ? 14.300 17.743 -24.329 1.00 95.56 436 HIS A C 1
ATOM 3539 O O . HIS A 1 436 ? 14.197 17.954 -23.117 1.00 95.56 436 HIS A O 1
ATOM 3545 N N . SER A 1 437 ? 14.832 16.629 -24.824 1.00 96.12 437 SER A N 1
ATOM 3546 C CA . SER A 1 437 ? 15.412 15.569 -24.013 1.00 96.12 437 SER A CA 1
ATOM 3547 C C . SER A 1 437 ? 16.900 15.452 -24.303 1.00 96.12 437 SER A C 1
ATOM 3549 O O . SER A 1 437 ? 17.347 15.274 -25.434 1.00 96.12 437 SER A O 1
ATOM 3551 N N . ARG A 1 438 ? 17.687 15.569 -23.242 1.00 94.81 438 ARG A N 1
ATOM 3552 C CA . ARG A 1 438 ? 19.142 15.514 -23.259 1.00 94.81 438 ARG A CA 1
ATOM 3553 C C . ARG A 1 438 ? 19.570 14.646 -22.073 1.00 94.81 438 ARG A C 1
ATOM 3555 O O . ARG A 1 438 ? 20.122 15.136 -21.087 1.00 94.81 438 ARG A O 1
ATOM 3562 N N . LEU A 1 439 ? 19.271 13.357 -22.131 1.00 93.94 439 LEU A N 1
ATOM 3563 C CA . LEU A 1 439 ? 19.664 12.360 -21.136 1.00 93.94 439 LEU A CA 1
ATOM 3564 C C . LEU A 1 439 ? 20.994 11.706 -21.502 1.00 93.94 439 LEU A C 1
ATOM 3566 O O . LEU A 1 439 ? 21.808 11.440 -20.618 1.00 93.94 439 LEU A O 1
ATOM 3570 N N . VAL A 1 440 ? 21.243 11.489 -22.796 1.00 90.88 440 VAL A N 1
ATOM 3571 C CA . VAL A 1 440 ? 22.539 11.021 -23.285 1.00 90.88 440 VAL A CA 1
ATOM 3572 C C . VAL A 1 440 ? 23.511 12.195 -23.353 1.00 90.88 440 VAL A C 1
ATOM 3574 O O . VAL A 1 440 ? 23.245 13.236 -23.958 1.00 90.88 440 VAL A O 1
ATOM 3577 N N . ARG A 1 441 ? 24.677 12.026 -22.729 1.00 87.06 441 ARG A N 1
ATOM 3578 C CA . ARG A 1 441 ? 25.771 13.003 -22.724 1.00 87.06 441 ARG A CA 1
ATOM 3579 C C . ARG A 1 441 ? 27.004 12.368 -23.340 1.00 87.06 441 ARG A C 1
ATOM 3581 O O . ARG A 1 441 ? 27.423 11.299 -22.910 1.00 87.06 441 ARG A O 1
ATOM 3588 N N . LYS A 1 442 ? 27.575 13.041 -24.338 1.00 79.19 442 LYS A N 1
ATOM 3589 C CA . LYS A 1 442 ? 28.817 12.603 -24.989 1.00 79.19 442 LYS A CA 1
ATOM 3590 C C . LYS A 1 442 ? 30.061 13.083 -24.245 1.00 79.19 442 LYS A C 1
ATOM 3592 O O . LYS A 1 442 ? 31.050 12.366 -24.243 1.00 79.19 442 LYS A O 1
ATOM 3597 N N . ASP A 1 443 ? 29.956 14.222 -23.559 1.00 80.38 443 ASP A N 1
ATOM 3598 C CA . ASP A 1 443 ? 31.052 14.865 -22.837 1.00 80.38 443 ASP A CA 1
ATOM 3599 C C . ASP A 1 443 ? 30.579 15.434 -21.488 1.00 80.38 443 ASP A C 1
ATOM 3601 O O . ASP A 1 443 ? 29.380 15.637 -21.258 1.00 80.38 443 ASP A O 1
ATOM 3605 N N . ILE A 1 444 ? 31.539 15.695 -20.595 1.00 83.19 444 ILE A N 1
ATOM 3606 C CA . ILE A 1 444 ? 31.321 16.430 -19.342 1.00 83.19 444 ILE A CA 1
ATOM 3607 C C . ILE A 1 444 ? 31.233 17.925 -19.659 1.00 83.19 444 ILE A C 1
ATOM 3609 O O . ILE A 1 444 ? 32.058 18.457 -20.399 1.00 83.19 444 ILE A O 1
ATOM 3613 N N . GLY A 1 445 ? 30.253 18.600 -19.064 1.00 77.25 445 GLY A N 1
ATOM 3614 C CA . GLY A 1 445 ? 30.094 20.052 -19.127 1.00 77.25 445 GLY A CA 1
ATOM 3615 C C . GLY A 1 445 ? 29.820 20.633 -17.742 1.00 77.25 445 GLY A C 1
ATOM 3616 O O . GLY A 1 445 ? 29.761 19.898 -16.756 1.00 77.25 445 GLY A O 1
ATOM 3617 N N . ASP A 1 446 ? 29.606 21.944 -17.661 1.00 73.88 446 ASP A N 1
ATOM 3618 C CA . ASP A 1 446 ? 29.372 22.642 -16.385 1.00 73.88 446 ASP A CA 1
ATOM 3619 C C . ASP A 1 446 ? 28.139 22.105 -15.625 1.00 73.88 446 ASP A C 1
ATOM 3621 O O . ASP A 1 446 ? 28.083 22.094 -14.392 1.00 73.88 446 ASP A O 1
ATOM 3625 N N . ASP A 1 447 ? 27.163 21.604 -16.375 1.00 84.19 447 ASP A N 1
ATOM 3626 C CA . ASP A 1 447 ? 25.835 21.179 -15.950 1.00 84.19 447 ASP A CA 1
ATOM 3627 C C . ASP A 1 447 ? 25.627 19.649 -15.956 1.00 84.19 447 ASP A C 1
ATOM 3629 O O . ASP A 1 447 ? 24.528 19.182 -15.635 1.00 84.19 447 ASP A O 1
ATOM 3633 N N . PHE A 1 448 ? 26.676 18.864 -16.249 1.00 92.38 448 PHE A N 1
ATOM 3634 C CA . PHE A 1 448 ? 26.668 17.401 -16.149 1.00 92.38 448 PHE A CA 1
ATOM 3635 C C . PHE A 1 448 ? 27.971 16.844 -15.570 1.00 92.38 448 PHE A C 1
ATOM 3637 O O . PHE A 1 448 ? 29.050 17.089 -16.101 1.00 92.38 448 PHE A O 1
ATOM 3644 N N . ARG A 1 449 ? 27.864 16.039 -14.510 1.00 92.75 449 ARG A N 1
ATOM 3645 C CA . ARG A 1 449 ? 29.010 15.445 -13.807 1.00 92.75 449 ARG A CA 1
ATOM 3646 C C . ARG A 1 449 ? 29.009 13.925 -13.886 1.00 92.75 449 ARG A C 1
ATOM 3648 O O . ARG A 1 449 ? 27.956 13.296 -13.949 1.00 92.75 449 ARG A O 1
ATOM 3655 N N . VAL A 1 450 ? 30.197 13.340 -13.798 1.00 93.06 450 VAL A N 1
ATOM 3656 C CA . VAL A 1 450 ? 30.405 11.891 -13.722 1.00 93.06 450 VAL A CA 1
ATOM 3657 C C . VAL A 1 450 ? 31.273 11.609 -12.500 1.00 93.06 450 VAL A C 1
ATOM 3659 O O . VAL A 1 450 ? 32.349 12.187 -12.361 1.00 93.06 450 VAL A O 1
ATOM 3662 N N . GLU A 1 451 ? 30.790 10.767 -11.588 1.00 92.62 451 GLU A N 1
ATOM 3663 C CA . GLU A 1 451 ? 31.473 10.459 -10.328 1.00 92.62 451 GLU A CA 1
ATOM 3664 C C . GLU A 1 451 ? 31.545 8.940 -10.103 1.00 92.62 451 GLU A C 1
ATOM 3666 O O . GLU A 1 451 ? 30.527 8.255 -10.227 1.00 92.62 451 GLU A O 1
ATOM 3671 N N . PRO A 1 452 ? 32.704 8.385 -9.713 1.00 92.06 452 PRO A N 1
ATOM 3672 C CA . PRO A 1 452 ? 32.792 6.973 -9.379 1.00 92.06 452 PRO A CA 1
ATOM 3673 C C . PRO A 1 452 ? 32.147 6.682 -8.017 1.00 92.06 452 PRO A C 1
ATOM 3675 O O . PRO A 1 452 ? 32.228 7.476 -7.075 1.00 92.06 452 PRO A O 1
ATOM 3678 N N . THR A 1 453 ? 31.570 5.495 -7.877 1.00 90.62 453 THR A N 1
ATOM 3679 C CA . THR A 1 453 ? 31.087 4.932 -6.619 1.00 90.62 453 THR A CA 1
ATOM 3680 C C . THR A 1 453 ? 31.607 3.507 -6.449 1.00 90.62 453 THR A C 1
ATOM 3682 O O . THR A 1 453 ? 31.527 2.701 -7.366 1.00 90.62 453 THR A O 1
ATOM 3685 N N . ARG A 1 454 ? 32.176 3.203 -5.274 1.00 78.56 454 ARG A N 1
ATOM 3686 C CA . ARG A 1 454 ? 32.693 1.857 -4.947 1.00 78.56 454 ARG A CA 1
ATOM 3687 C C . ARG A 1 454 ? 31.724 1.030 -4.106 1.00 78.56 454 ARG A C 1
ATOM 3689 O O . ARG A 1 454 ? 31.598 -0.164 -4.314 1.00 78.56 454 ARG A O 1
ATOM 3696 N N . ASN A 1 455 ? 31.050 1.681 -3.155 1.00 77.25 455 ASN A N 1
ATOM 3697 C CA . ASN A 1 455 ? 30.215 1.011 -2.151 1.00 77.25 455 ASN A CA 1
ATOM 3698 C C . ASN A 1 455 ? 28.744 1.449 -2.206 1.00 77.25 455 ASN A C 1
ATOM 3700 O O . ASN A 1 455 ? 27.915 0.887 -1.496 1.00 77.25 455 ASN A O 1
ATOM 3704 N N . ALA A 1 456 ? 28.419 2.497 -2.971 1.00 84.31 456 ALA A N 1
ATOM 3705 C CA . ALA A 1 456 ? 27.049 2.973 -3.118 1.00 84.31 456 ALA A CA 1
ATOM 3706 C C . ALA A 1 456 ? 26.482 2.547 -4.471 1.00 84.31 456 ALA A C 1
ATOM 3708 O O . ALA A 1 456 ? 27.203 2.512 -5.466 1.00 84.31 456 ALA A O 1
ATOM 3709 N N . GLU A 1 457 ? 25.181 2.275 -4.488 1.00 91.25 457 GLU A N 1
ATOM 3710 C CA . GLU A 1 457 ? 24.436 1.922 -5.694 1.00 91.25 457 GLU A CA 1
ATOM 3711 C C . GLU A 1 457 ? 24.615 2.992 -6.794 1.00 91.25 457 GLU A C 1
ATOM 3713 O O . GLU A 1 457 ? 24.407 4.181 -6.511 1.00 91.25 457 GLU A O 1
ATOM 3718 N N . PRO A 1 458 ? 24.985 2.599 -8.028 1.00 95.06 458 PRO A N 1
ATOM 3719 C CA . PRO A 1 458 ? 25.036 3.497 -9.177 1.00 95.06 458 PRO A CA 1
ATOM 3720 C C . PRO A 1 458 ? 23.673 4.108 -9.499 1.00 95.06 458 PRO A C 1
ATOM 3722 O O . PRO A 1 458 ? 22.622 3.493 -9.297 1.00 95.06 458 PRO A O 1
ATOM 3725 N N . PHE A 1 459 ? 23.678 5.329 -10.026 1.00 96.50 459 PHE A N 1
ATOM 3726 C CA . PHE A 1 459 ? 22.457 5.990 -10.475 1.00 96.50 459 PHE A CA 1
ATOM 3727 C C . PHE A 1 459 ? 22.737 7.097 -11.485 1.00 96.50 459 PHE A C 1
ATOM 3729 O O . PHE A 1 459 ? 23.785 7.747 -11.453 1.00 96.50 459 PHE A O 1
ATOM 3736 N N . LEU A 1 460 ? 21.740 7.385 -12.319 1.00 97.12 460 LEU A N 1
ATOM 3737 C CA . LEU A 1 460 ? 21.701 8.594 -13.132 1.00 97.12 460 LEU A CA 1
ATOM 3738 C C . LEU A 1 460 ? 20.710 9.594 -12.544 1.00 97.12 460 LEU A C 1
ATOM 3740 O O . LEU A 1 460 ? 19.506 9.352 -12.495 1.00 97.12 460 LEU A O 1
ATOM 3744 N N . GLN A 1 461 ? 21.212 10.748 -12.132 1.00 96.88 461 GLN A N 1
ATOM 3745 C CA . GLN A 1 461 ? 20.401 11.884 -11.737 1.00 96.88 461 GLN A CA 1
ATOM 3746 C C . GLN A 1 461 ? 20.053 12.733 -12.955 1.00 96.88 461 GLN A C 1
ATOM 3748 O O . GLN A 1 461 ? 20.938 13.129 -13.716 1.00 96.88 461 GLN A O 1
ATOM 3753 N N . PHE A 1 462 ? 18.777 13.067 -13.095 1.00 97.12 462 PHE A N 1
ATOM 3754 C CA . PHE A 1 462 ? 18.265 13.949 -14.136 1.00 97.12 462 PHE A CA 1
ATOM 3755 C C . PHE A 1 462 ? 17.248 14.934 -13.559 1.00 97.12 462 PHE A C 1
ATOM 3757 O O . PHE A 1 462 ? 16.657 14.702 -12.501 1.00 97.12 462 PHE A O 1
ATOM 3764 N N . SER A 1 463 ? 17.061 16.057 -14.240 1.00 96.62 463 SER A N 1
ATOM 3765 C CA . SER A 1 463 ? 16.039 17.046 -13.926 1.00 96.62 463 SER A CA 1
ATOM 3766 C C . SER A 1 463 ? 14.962 17.060 -14.995 1.00 96.62 463 SER A C 1
ATOM 3768 O O . SER A 1 463 ? 15.280 16.960 -16.177 1.00 96.62 463 SER A O 1
ATOM 3770 N N . VAL A 1 464 ? 13.721 17.266 -14.569 1.00 97.44 464 VAL A N 1
ATOM 3771 C CA . VAL A 1 464 ? 12.634 17.706 -15.442 1.00 97.44 464 VAL A CA 1
ATOM 3772 C C . VAL A 1 464 ? 12.302 19.142 -15.070 1.00 97.44 464 VAL A C 1
ATOM 3774 O O . VAL A 1 464 ? 12.035 19.441 -13.903 1.00 97.44 464 VAL A O 1
ATOM 3777 N N . GLU A 1 465 ? 12.339 20.014 -16.062 1.00 96.38 465 GLU A N 1
ATOM 3778 C CA . GLU A 1 465 ? 12.093 21.442 -15.947 1.00 96.38 465 GLU A CA 1
ATOM 3779 C C . GLU A 1 465 ? 10.908 21.818 -16.841 1.00 96.38 465 GLU A C 1
ATOM 3781 O O . GLU A 1 465 ? 10.901 21.517 -18.034 1.00 96.38 465 GLU A O 1
ATOM 3786 N N . LEU A 1 466 ? 9.892 22.445 -16.245 1.00 95.56 466 LEU A N 1
ATOM 3787 C CA . LEU A 1 466 ? 8.698 22.927 -16.938 1.00 95.56 466 LEU A CA 1
ATOM 3788 C C . LEU A 1 466 ? 8.663 24.452 -16.895 1.00 95.56 466 LEU A C 1
ATOM 3790 O O . LEU A 1 466 ? 8.674 25.051 -15.813 1.00 95.56 466 LEU A O 1
ATOM 3794 N N . ILE A 1 467 ? 8.608 25.067 -18.073 1.00 94.31 467 ILE A N 1
ATOM 3795 C CA . ILE A 1 467 ? 8.619 26.517 -18.258 1.00 94.31 467 ILE A CA 1
ATOM 3796 C C . ILE A 1 467 ? 7.207 26.959 -18.634 1.00 94.31 467 ILE A C 1
ATOM 3798 O O . ILE A 1 467 ? 6.654 26.502 -19.638 1.00 94.31 467 ILE A O 1
ATOM 3802 N N . GLY A 1 468 ? 6.636 27.835 -17.807 1.00 91.25 468 GLY A N 1
ATOM 3803 C CA . GLY A 1 468 ? 5.356 28.482 -18.068 1.00 91.25 468 GLY A CA 1
ATOM 3804 C C . GLY A 1 468 ? 5.529 29.834 -18.765 1.00 91.25 468 GLY A C 1
ATOM 3805 O O . GLY A 1 468 ? 6.515 30.535 -18.527 1.00 91.25 468 GLY A O 1
ATOM 3806 N N . GLU A 1 469 ? 4.577 30.207 -19.610 1.00 88.69 469 GLU A N 1
ATOM 3807 C CA . GLU A 1 469 ? 4.417 31.557 -20.144 1.00 88.69 469 GLU A CA 1
ATOM 3808 C C . GLU A 1 469 ? 4.176 32.539 -18.990 1.00 88.69 469 GLU A C 1
ATOM 3810 O O . GLU A 1 469 ? 3.410 32.253 -18.072 1.00 88.69 469 GLU A O 1
ATOM 3815 N N . ASP A 1 470 ? 4.906 33.656 -18.991 1.00 85.50 470 ASP A N 1
ATOM 3816 C CA . ASP A 1 470 ? 4.891 34.685 -17.940 1.00 85.50 470 ASP A CA 1
ATOM 3817 C C . ASP A 1 470 ? 5.255 34.209 -16.518 1.00 85.50 470 ASP A C 1
ATOM 3819 O O . ASP A 1 470 ? 4.979 34.884 -15.523 1.00 85.50 470 ASP A O 1
ATOM 3823 N N . TRP A 1 471 ? 5.915 33.053 -16.377 1.00 88.12 471 TRP A N 1
ATOM 3824 C CA . TRP A 1 471 ? 6.392 32.575 -15.076 1.00 88.12 471 TRP A CA 1
ATOM 3825 C C . TRP A 1 471 ? 7.835 33.028 -14.826 1.00 88.12 471 TRP A C 1
ATOM 3827 O O . TRP A 1 471 ? 8.742 32.678 -15.573 1.00 88.12 471 TRP A O 1
ATOM 3837 N N . GLU A 1 472 ? 8.076 33.735 -13.713 1.00 84.12 472 GLU A N 1
ATOM 3838 C CA . GLU A 1 472 ? 9.427 34.197 -13.332 1.00 84.12 472 GLU A CA 1
ATOM 3839 C C . GLU A 1 472 ? 10.440 33.060 -13.135 1.00 84.12 472 GLU A C 1
ATOM 3841 O O . GLU A 1 472 ? 11.645 33.253 -13.302 1.00 84.12 472 GLU A O 1
ATOM 3846 N N . ARG A 1 473 ? 9.968 31.884 -12.705 1.00 88.12 473 ARG A N 1
ATOM 3847 C CA . ARG A 1 473 ? 10.811 30.722 -12.422 1.00 88.12 473 ARG A CA 1
ATOM 3848 C C . ARG A 1 473 ? 10.179 29.441 -12.951 1.00 88.12 473 ARG A C 1
ATOM 3850 O O . ARG A 1 473 ? 8.975 29.245 -12.756 1.00 88.12 473 ARG A O 1
ATOM 3857 N N . PRO A 1 474 ? 10.987 28.549 -13.539 1.00 91.69 474 PRO A N 1
ATOM 3858 C CA . PRO A 1 474 ? 10.520 27.247 -13.974 1.00 91.69 474 PRO A CA 1
ATOM 3859 C C . PRO A 1 474 ? 10.253 26.321 -12.783 1.00 91.69 474 PRO A C 1
ATOM 3861 O O . PRO A 1 474 ? 10.831 26.469 -11.699 1.00 91.69 474 PRO A O 1
ATOM 3864 N N . ILE A 1 475 ? 9.396 25.323 -12.993 1.00 92.88 475 ILE A N 1
ATOM 3865 C CA . ILE A 1 475 ? 9.199 24.236 -12.033 1.00 92.88 475 ILE A CA 1
ATOM 3866 C C . ILE A 1 475 ? 10.222 23.150 -12.323 1.00 92.88 475 ILE A C 1
ATOM 3868 O O . ILE A 1 475 ? 10.136 22.459 -13.335 1.00 92.88 475 ILE A O 1
ATOM 3872 N N . VAL A 1 476 ? 11.178 22.998 -11.407 1.00 93.31 476 VAL A N 1
ATOM 3873 C CA . VAL A 1 476 ? 12.261 22.020 -11.522 1.00 93.31 476 VAL A CA 1
ATOM 3874 C C . VAL A 1 476 ? 12.080 20.905 -10.498 1.00 93.31 476 VAL A C 1
ATOM 3876 O O . VAL A 1 476 ? 11.871 21.139 -9.298 1.00 93.31 476 VAL A O 1
ATOM 3879 N N . ARG A 1 477 ? 12.198 19.660 -10.964 1.00 94.56 477 ARG A N 1
ATOM 3880 C CA . ARG A 1 477 ? 12.309 18.481 -10.103 1.00 94.56 477 ARG A CA 1
ATOM 3881 C C . ARG A 1 477 ? 13.467 17.602 -10.515 1.00 94.56 477 ARG A C 1
ATOM 3883 O O . ARG A 1 477 ? 13.742 17.426 -11.695 1.00 94.56 477 ARG A O 1
ATOM 3890 N N . GLN A 1 478 ? 14.130 17.051 -9.504 1.00 95.62 478 GLN A N 1
ATOM 3891 C CA . GLN A 1 478 ? 15.279 16.180 -9.674 1.00 95.62 478 GLN A CA 1
ATOM 3892 C C . GLN A 1 478 ? 14.918 14.748 -9.296 1.00 95.62 478 GLN A C 1
ATOM 3894 O O . GLN A 1 478 ? 14.306 14.486 -8.255 1.00 95.62 478 GLN A O 1
ATOM 3899 N N . PHE A 1 479 ? 15.350 13.819 -10.132 1.00 97.38 479 PHE A N 1
ATOM 3900 C CA . PHE A 1 479 ? 15.117 12.393 -9.989 1.00 97.38 479 PHE A CA 1
ATOM 3901 C C . PHE A 1 479 ? 16.442 11.648 -10.101 1.00 97.38 479 PHE A C 1
ATOM 3903 O O . PHE A 1 479 ? 17.380 12.145 -10.717 1.00 97.38 479 PHE A O 1
ATOM 3910 N N . ALA A 1 480 ? 16.522 10.462 -9.505 1.00 96.88 480 ALA A N 1
ATOM 3911 C CA . ALA A 1 480 ? 17.659 9.560 -9.646 1.00 96.88 480 ALA A CA 1
ATOM 3912 C C . ALA A 1 480 ? 17.170 8.182 -10.096 1.00 96.88 480 ALA A C 1
ATOM 3914 O O . ALA A 1 480 ? 16.500 7.487 -9.330 1.00 96.88 480 ALA A O 1
ATOM 3915 N N . TRP A 1 481 ? 17.507 7.798 -11.325 1.00 97.69 481 TRP A N 1
ATOM 3916 C CA . TRP A 1 481 ? 17.306 6.453 -11.845 1.00 97.69 481 TRP A CA 1
ATOM 3917 C C . TRP A 1 481 ? 18.311 5.507 -11.196 1.00 97.69 481 TRP A C 1
ATOM 3919 O O . TRP A 1 481 ? 19.517 5.654 -11.395 1.00 97.69 481 TRP A O 1
ATOM 3929 N N . ARG A 1 482 ? 17.818 4.579 -10.376 1.00 96.19 482 ARG A N 1
ATOM 3930 C CA . ARG A 1 482 ? 18.642 3.578 -9.697 1.00 96.19 482 ARG A CA 1
ATOM 3931 C C . ARG A 1 482 ? 19.116 2.529 -10.696 1.00 96.19 482 ARG A C 1
ATOM 3933 O O . ARG A 1 482 ? 18.303 1.997 -11.443 1.00 96.19 482 ARG A O 1
ATOM 3940 N N . LEU A 1 483 ? 20.404 2.206 -10.644 1.00 95.00 483 LEU A N 1
ATOM 3941 C CA . LEU A 1 483 ? 21.062 1.249 -11.532 1.00 95.00 483 LEU A CA 1
ATOM 3942 C C . LEU A 1 483 ? 21.796 0.166 -10.714 1.00 95.00 483 LEU A C 1
ATOM 3944 O O . LEU A 1 483 ? 23.023 0.053 -10.815 1.00 95.00 483 LEU A O 1
ATOM 3948 N N . PRO A 1 484 ? 21.093 -0.615 -9.863 1.00 92.62 484 PRO A N 1
ATOM 3949 C CA . PRO A 1 484 ? 21.710 -1.750 -9.171 1.00 92.62 484 PRO A CA 1
ATOM 3950 C C . PRO A 1 484 ? 22.265 -2.764 -10.179 1.00 92.62 484 PRO A C 1
ATOM 3952 O O . PRO A 1 484 ? 21.811 -2.800 -11.311 1.00 92.62 484 PRO A O 1
ATOM 3955 N N . GLU A 1 485 ? 23.222 -3.602 -9.783 1.00 89.75 485 GLU A N 1
ATOM 3956 C CA . GLU A 1 485 ? 23.906 -4.540 -10.696 1.00 89.75 485 GLU A CA 1
ATOM 3957 C C . GLU A 1 485 ? 22.939 -5.425 -11.506 1.00 89.75 485 GLU A C 1
ATOM 3959 O O . GLU A 1 485 ? 23.144 -5.652 -12.692 1.00 89.75 485 GLU A O 1
ATOM 3964 N N . ILE A 1 486 ? 21.845 -5.850 -10.875 1.00 90.94 486 ILE A N 1
ATOM 3965 C CA . ILE A 1 486 ? 20.811 -6.715 -11.461 1.00 90.94 486 ILE A CA 1
ATOM 3966 C C . ILE A 1 486 ? 19.660 -5.942 -12.130 1.00 90.94 486 ILE A C 1
ATOM 3968 O O . ILE A 1 486 ? 18.564 -6.476 -12.316 1.00 90.94 486 ILE A O 1
ATOM 3972 N N . GLU A 1 487 ? 19.854 -4.656 -12.419 1.00 92.62 487 GLU A N 1
ATOM 3973 C CA . GLU A 1 487 ? 18.862 -3.846 -13.122 1.00 92.62 487 GLU A CA 1
ATOM 3974 C C . GLU A 1 487 ? 18.674 -4.379 -14.562 1.00 92.62 487 GLU A C 1
ATOM 3976 O O . GLU A 1 487 ? 19.666 -4.653 -15.243 1.00 92.62 487 GLU A O 1
ATOM 3981 N N . PRO A 1 488 ? 17.425 -4.568 -15.038 1.00 91.19 488 PRO A N 1
ATOM 3982 C CA . PRO A 1 488 ? 17.155 -5.221 -16.321 1.00 91.19 488 PRO A CA 1
ATOM 3983 C C . PRO A 1 488 ? 17.878 -4.630 -17.535 1.00 91.19 488 PRO A C 1
ATOM 3985 O O . PRO A 1 488 ? 18.312 -5.384 -18.401 1.00 91.19 488 PRO A O 1
ATOM 3988 N N . TYR A 1 489 ? 18.022 -3.307 -17.618 1.00 91.69 489 TYR A N 1
ATOM 3989 C CA . TYR A 1 489 ? 18.679 -2.649 -18.749 1.00 91.69 489 TYR A CA 1
ATOM 3990 C C . TYR A 1 489 ? 20.201 -2.730 -18.669 1.00 91.69 489 TYR A C 1
ATOM 3992 O O . TYR A 1 489 ? 20.850 -2.788 -19.713 1.00 91.69 489 TYR A O 1
ATOM 4000 N N . ARG A 1 490 ? 20.778 -2.824 -17.464 1.00 92.56 490 ARG A N 1
ATOM 4001 C CA . ARG A 1 490 ? 22.187 -3.220 -17.308 1.00 92.56 490 ARG A CA 1
ATOM 4002 C C . ARG A 1 490 ? 22.421 -4.631 -17.836 1.00 92.56 490 ARG A C 1
ATOM 4004 O O . ARG A 1 490 ? 23.333 -4.834 -18.627 1.00 92.56 490 ARG A O 1
ATOM 4011 N N . ILE A 1 491 ? 21.568 -5.585 -17.457 1.00 92.19 491 ILE A N 1
ATOM 4012 C CA . ILE A 1 491 ? 21.667 -6.972 -17.942 1.00 92.19 491 ILE A CA 1
ATOM 4013 C C . ILE A 1 491 ? 21.457 -7.030 -19.460 1.00 92.19 491 ILE A C 1
ATOM 4015 O O . ILE A 1 491 ? 22.153 -7.772 -20.145 1.00 92.19 491 ILE A O 1
ATOM 4019 N N . ALA A 1 492 ? 20.543 -6.225 -20.006 1.00 92.06 492 ALA A N 1
ATOM 4020 C CA . ALA A 1 492 ? 20.341 -6.131 -21.447 1.00 92.06 492 ALA A CA 1
ATOM 4021 C C . ALA A 1 492 ? 21.585 -5.607 -22.190 1.00 92.06 492 ALA A C 1
ATOM 4023 O O . ALA A 1 492 ? 21.910 -6.152 -23.241 1.00 92.06 492 ALA A O 1
ATOM 4024 N N . ASP A 1 493 ? 22.302 -4.600 -21.663 1.00 93.06 493 ASP A N 1
ATOM 4025 C CA . ASP A 1 493 ? 23.587 -4.167 -22.249 1.00 93.06 493 ASP A CA 1
ATOM 4026 C C . ASP A 1 493 ? 24.600 -5.318 -22.246 1.00 93.06 493 ASP A C 1
ATOM 4028 O O . ASP A 1 493 ? 25.178 -5.612 -23.288 1.00 93.06 493 ASP A O 1
ATOM 4032 N N . GLU A 1 494 ? 24.754 -6.022 -21.121 1.00 91.88 494 GLU A N 1
ATOM 4033 C CA . GLU A 1 494 ? 25.663 -7.174 -21.010 1.00 91.88 494 GLU A CA 1
ATOM 4034 C C . GLU A 1 494 ? 25.302 -8.294 -22.002 1.00 91.88 494 GLU A C 1
ATOM 4036 O O . GLU A 1 494 ? 26.177 -8.820 -22.691 1.00 91.88 494 GLU A O 1
ATOM 4041 N N . LEU A 1 495 ? 24.011 -8.609 -22.165 1.00 91.44 495 LEU A N 1
ATOM 4042 C CA . LEU A 1 495 ? 23.527 -9.569 -23.165 1.00 91.44 495 LEU A CA 1
ATOM 4043 C C . LEU A 1 495 ? 23.864 -9.136 -24.592 1.00 91.44 495 LEU A C 1
ATOM 4045 O O . LEU A 1 495 ? 24.267 -9.966 -25.404 1.00 91.44 495 LEU A O 1
ATOM 4049 N N . LEU A 1 496 ? 23.705 -7.851 -24.912 1.00 93.25 496 LEU A N 1
ATOM 4050 C CA . LEU A 1 496 ? 24.029 -7.312 -26.232 1.00 93.25 496 LEU A CA 1
ATOM 4051 C C . LEU A 1 496 ? 25.537 -7.347 -26.499 1.00 93.25 496 LEU A C 1
ATOM 4053 O O . LEU A 1 496 ? 25.943 -7.688 -27.611 1.00 93.25 496 LEU A O 1
ATOM 4057 N N . GLN A 1 497 ? 26.371 -7.043 -25.496 1.00 92.12 497 GLN A N 1
ATOM 4058 C CA . GLN A 1 497 ? 27.826 -7.191 -25.608 1.00 92.12 497 GLN A CA 1
ATOM 4059 C C . GLN A 1 497 ? 28.201 -8.652 -25.862 1.00 92.12 497 GLN A C 1
ATOM 4061 O O . GLN A 1 497 ? 28.891 -8.950 -26.839 1.00 92.12 497 GLN A O 1
ATOM 4066 N N . TRP A 1 498 ? 27.685 -9.558 -25.032 1.00 90.94 498 TRP A N 1
ATOM 4067 C CA . TRP A 1 498 ? 27.918 -10.995 -25.131 1.00 90.94 498 TRP A CA 1
ATOM 4068 C C . TRP A 1 498 ? 27.483 -11.560 -26.485 1.00 90.94 498 TRP A C 1
ATOM 4070 O O . TRP A 1 498 ? 28.260 -12.247 -27.150 1.00 90.94 498 TRP A O 1
ATOM 4080 N N . ALA A 1 499 ? 26.285 -11.202 -26.949 1.00 91.69 499 ALA A N 1
ATOM 4081 C CA . ALA A 1 499 ? 25.762 -11.627 -28.238 1.00 91.69 499 ALA A CA 1
ATOM 4082 C C . ALA A 1 499 ? 26.625 -11.121 -29.402 1.00 91.69 499 ALA A C 1
ATOM 4084 O O . ALA A 1 499 ? 26.981 -11.896 -30.293 1.00 91.69 499 ALA A O 1
ATOM 4085 N N . ALA A 1 500 ? 27.000 -9.839 -29.386 1.00 92.50 500 ALA A N 1
ATOM 4086 C CA . ALA A 1 500 ? 27.811 -9.232 -30.435 1.00 92.50 500 ALA A CA 1
ATOM 4087 C C . ALA A 1 500 ? 29.231 -9.813 -30.497 1.00 92.50 500 ALA A C 1
ATOM 4089 O O . ALA A 1 500 ? 29.789 -9.964 -31.586 1.00 92.50 500 ALA A O 1
ATOM 4090 N N . ASP A 1 501 ? 29.833 -10.114 -29.344 1.00 90.88 501 ASP A N 1
ATOM 4091 C CA . ASP A 1 501 ? 31.151 -10.745 -29.268 1.00 90.88 501 ASP A CA 1
ATOM 4092 C C . ASP A 1 501 ? 31.103 -12.214 -29.686 1.00 90.88 501 ASP A C 1
ATOM 4094 O O . ASP A 1 501 ? 31.986 -12.666 -30.417 1.00 90.88 501 ASP A O 1
ATOM 4098 N N . GLY A 1 502 ? 30.054 -12.942 -29.300 1.00 89.88 502 GLY A N 1
ATOM 4099 C CA . GLY A 1 502 ? 29.818 -14.312 -29.745 1.00 89.88 502 GLY A CA 1
ATOM 4100 C C . GLY A 1 502 ? 29.683 -14.413 -31.266 1.00 89.88 502 GLY A C 1
ATOM 4101 O O . GLY A 1 502 ? 30.389 -15.207 -31.888 1.00 89.88 502 GLY A O 1
ATOM 4102 N N . ILE A 1 503 ? 28.871 -13.548 -31.885 1.00 90.88 503 ILE A N 1
ATOM 4103 C CA . ILE A 1 503 ? 28.727 -13.483 -33.350 1.00 90.88 503 ILE A CA 1
ATOM 4104 C C . ILE A 1 503 ? 30.084 -13.239 -34.025 1.00 90.88 503 ILE A C 1
ATOM 4106 O O . ILE A 1 503 ? 30.467 -14.002 -34.915 1.00 90.88 503 ILE A O 1
ATOM 4110 N N . LYS A 1 504 ? 30.854 -12.243 -33.560 1.00 89.06 504 LYS A N 1
ATOM 4111 C CA . LYS A 1 504 ? 32.183 -11.926 -34.116 1.00 89.06 504 LYS A CA 1
ATOM 4112 C C . LYS A 1 504 ? 33.166 -13.088 -34.005 1.00 89.06 504 LYS A C 1
ATOM 4114 O O . LYS A 1 504 ? 33.905 -13.360 -34.951 1.00 89.06 504 LYS A O 1
ATOM 4119 N N . LYS A 1 505 ? 33.193 -13.776 -32.858 1.00 87.50 505 LYS A N 1
ATOM 4120 C CA . LYS A 1 505 ? 34.065 -14.941 -32.642 1.00 87.50 505 LYS A CA 1
ATOM 4121 C C . LYS A 1 505 ? 33.751 -16.062 -33.632 1.00 87.50 505 LYS A C 1
ATOM 4123 O O . LYS A 1 505 ? 34.681 -16.666 -34.162 1.00 87.50 505 LYS A O 1
ATOM 4128 N N . VAL A 1 506 ? 32.470 -16.332 -33.888 1.00 86.00 506 VAL A N 1
ATOM 4129 C CA . VAL A 1 506 ? 32.048 -17.396 -34.810 1.00 86.00 506 VAL A CA 1
ATOM 4130 C C . VAL A 1 506 ? 32.308 -17.010 -36.268 1.00 86.00 506 VAL A C 1
ATOM 4132 O O . VAL A 1 506 ? 32.891 -17.803 -37.003 1.00 86.00 506 VAL A O 1
ATOM 4135 N N . GLN A 1 507 ? 32.002 -15.771 -36.670 1.00 83.56 507 GLN A N 1
ATOM 4136 C CA . GLN A 1 507 ? 32.327 -15.250 -38.009 1.00 83.56 507 GLN A CA 1
ATOM 4137 C C . GLN A 1 507 ? 33.833 -15.316 -38.313 1.00 83.56 507 GLN A C 1
ATOM 4139 O O . GLN A 1 507 ? 34.219 -15.597 -39.441 1.00 83.56 507 GLN A O 1
ATOM 4144 N N . GLY A 1 508 ? 34.698 -15.105 -37.313 1.00 80.25 508 GLY A N 1
ATOM 4145 C CA . GLY A 1 508 ? 36.151 -15.234 -37.475 1.00 80.25 508 GLY A CA 1
ATOM 4146 C C . GLY A 1 508 ? 36.647 -16.673 -37.688 1.00 80.25 508 GLY A C 1
ATOM 4147 O O . GLY A 1 508 ? 37.776 -16.861 -38.141 1.00 80.25 508 GLY A O 1
ATOM 4148 N N . LYS A 1 509 ? 35.829 -17.682 -37.356 1.00 75.94 509 LYS A N 1
ATOM 4149 C CA . LYS A 1 509 ? 36.135 -19.116 -37.508 1.00 75.94 509 LYS A CA 1
ATOM 4150 C C . LYS A 1 509 ? 35.438 -19.746 -38.727 1.00 75.94 509 LYS A C 1
ATOM 4152 O O . LYS A 1 509 ? 35.935 -20.752 -39.236 1.00 75.94 509 LYS A O 1
ATOM 4157 N N . SER A 1 510 ? 34.305 -19.197 -39.175 1.00 67.94 510 SER A N 1
ATOM 4158 C CA . SER A 1 510 ? 33.515 -19.740 -40.288 1.00 67.94 510 SER A CA 1
ATOM 4159 C C . SER A 1 510 ? 34.112 -19.408 -41.663 1.00 67.94 510 SER A C 1
ATOM 4161 O O . SER A 1 510 ? 34.853 -18.442 -41.843 1.00 67.94 510 SER A O 1
ATOM 4163 N N . LYS A 1 511 ? 33.786 -20.243 -42.659 1.00 60.81 511 LYS A N 1
ATOM 4164 C CA . LYS A 1 511 ? 34.090 -19.992 -44.077 1.00 60.81 511 LYS A CA 1
ATOM 4165 C C . LYS A 1 511 ? 33.118 -18.991 -44.710 1.00 60.81 511 LYS A C 1
ATOM 4167 O O . LYS A 1 511 ? 33.468 -18.394 -45.727 1.00 60.81 511 LYS A O 1
ATOM 4172 N N . ASP A 1 512 ? 31.935 -18.814 -44.123 1.00 63.41 512 ASP A N 1
ATOM 4173 C CA . ASP A 1 512 ? 30.939 -17.832 -44.538 1.00 63.41 512 ASP A CA 1
ATOM 4174 C C . ASP A 1 512 ? 30.956 -16.629 -43.590 1.00 63.41 512 ASP A C 1
ATOM 4176 O O . ASP A 1 512 ? 31.034 -16.773 -42.375 1.00 63.41 512 ASP A O 1
ATOM 4180 N N . ALA A 1 513 ? 30.828 -15.419 -44.136 1.00 75.12 513 ALA A N 1
ATOM 4181 C CA . ALA A 1 513 ? 30.788 -14.195 -43.330 1.00 75.12 513 ALA A CA 1
ATOM 4182 C C . ALA A 1 513 ? 29.463 -14.009 -42.552 1.00 75.12 513 ALA A C 1
ATOM 4184 O O . ALA A 1 513 ? 29.328 -13.065 -41.774 1.00 75.12 513 ALA A O 1
ATOM 4185 N N . TYR A 1 514 ? 28.473 -14.881 -42.770 1.00 87.81 514 TYR A N 1
ATOM 4186 C CA . TYR A 1 514 ? 27.138 -14.774 -42.184 1.00 87.81 514 TYR A CA 1
ATOM 4187 C C . TYR A 1 514 ? 26.997 -15.677 -40.960 1.00 87.81 514 TYR A C 1
ATOM 4189 O O . TYR A 1 514 ? 27.359 -16.851 -41.001 1.00 87.81 514 TYR A O 1
ATOM 4197 N N . CYS A 1 515 ? 26.410 -15.133 -39.894 1.00 89.88 515 CYS A N 1
ATOM 4198 C CA . CYS A 1 515 ? 26.116 -15.868 -38.672 1.00 89.88 515 CYS A CA 1
ATOM 4199 C C . CYS A 1 515 ? 24.626 -15.760 -38.358 1.00 89.88 515 CYS A C 1
ATOM 4201 O O . CYS A 1 515 ? 24.126 -14.660 -38.126 1.00 89.88 515 CYS A O 1
ATOM 4203 N N . LEU A 1 516 ? 23.928 -16.897 -38.357 1.00 90.75 516 LEU A N 1
ATOM 4204 C CA . LEU A 1 516 ? 22.593 -17.010 -37.779 1.00 90.75 516 LEU A CA 1
ATOM 4205 C C . LEU A 1 516 ? 22.743 -17.659 -36.395 1.00 90.75 516 LEU A C 1
ATOM 4207 O O . LEU A 1 516 ? 22.913 -18.881 -36.319 1.00 90.75 516 LEU A O 1
ATOM 4211 N N . PRO A 1 517 ? 22.765 -16.862 -35.314 1.00 91.25 517 PRO A N 1
ATOM 4212 C CA . PRO A 1 517 ? 23.213 -17.344 -34.020 1.00 91.25 517 PRO A CA 1
ATOM 4213 C C . PRO A 1 517 ? 22.137 -18.158 -33.301 1.00 91.25 517 PRO A C 1
ATOM 4215 O O . PRO A 1 517 ? 20.976 -17.763 -33.213 1.00 91.25 517 PRO A O 1
ATOM 4218 N N . VAL A 1 518 ? 22.567 -19.264 -32.705 1.00 90.94 518 VAL A N 1
ATOM 4219 C CA . VAL A 1 518 ? 21.884 -19.968 -31.622 1.00 90.94 518 VAL A CA 1
ATOM 4220 C C . VAL A 1 518 ? 22.672 -19.720 -30.350 1.00 90.94 518 VAL A C 1
ATOM 4222 O O . VAL A 1 518 ? 23.871 -19.996 -30.282 1.00 90.94 518 VAL A O 1
ATOM 4225 N N . TYR A 1 519 ? 21.984 -19.173 -29.354 1.00 88.69 519 TYR A N 1
ATOM 4226 C CA . TYR A 1 519 ? 22.555 -18.832 -28.061 1.00 88.69 519 TYR A CA 1
ATOM 4227 C C . TYR A 1 519 ? 22.357 -19.984 -27.080 1.00 88.69 519 TYR A C 1
ATOM 4229 O O . TYR A 1 519 ? 21.229 -20.390 -26.802 1.00 88.69 519 TYR A O 1
ATOM 4237 N N . HIS A 1 520 ? 23.457 -20.483 -26.535 1.00 85.88 520 HIS A N 1
ATOM 4238 C CA . HIS A 1 520 ? 23.479 -21.454 -25.454 1.00 85.88 520 HIS A CA 1
ATOM 4239 C C . HIS A 1 520 ? 23.668 -20.712 -24.136 1.00 85.88 520 HIS A C 1
ATOM 4241 O O . HIS A 1 520 ? 24.690 -20.068 -23.915 1.00 85.88 520 HIS A O 1
ATOM 4247 N N . VAL A 1 521 ? 22.668 -20.784 -23.263 1.00 81.25 521 VAL A N 1
ATOM 4248 C CA . VAL A 1 521 ? 22.734 -20.167 -21.937 1.00 81.25 521 VAL A CA 1
ATOM 4249 C C . VAL A 1 521 ? 23.092 -21.269 -20.936 1.00 81.25 521 VAL A C 1
ATOM 4251 O O . VAL A 1 521 ? 22.324 -22.231 -20.825 1.00 81.25 521 VAL A O 1
ATOM 4254 N N . PRO A 1 522 ? 24.251 -21.198 -20.250 1.00 79.88 522 PRO A N 1
ATOM 4255 C CA . PRO A 1 522 ? 24.555 -22.122 -19.159 1.00 79.88 522 PRO A CA 1
ATOM 4256 C C . PRO A 1 522 ? 23.537 -21.939 -18.023 1.00 79.88 522 PRO A C 1
ATOM 4258 O O . PRO A 1 522 ? 22.813 -20.953 -17.995 1.00 79.88 522 PRO A O 1
ATOM 4261 N N . TYR A 1 523 ? 23.434 -22.898 -17.106 1.00 83.19 523 TYR A N 1
ATOM 4262 C CA . TYR A 1 523 ? 22.493 -22.836 -15.974 1.00 83.19 523 TYR A CA 1
ATOM 4263 C C . TYR A 1 523 ? 21.009 -22.640 -16.357 1.00 83.19 523 TYR A C 1
ATOM 4265 O O . TYR A 1 523 ? 20.238 -21.976 -15.658 1.00 83.19 523 TYR A O 1
ATOM 4273 N N . TYR A 1 524 ? 20.591 -23.193 -17.503 1.00 82.25 524 TYR A N 1
ATOM 4274 C CA . TYR A 1 524 ? 19.205 -23.089 -17.968 1.00 82.25 524 TYR A CA 1
ATOM 4275 C C . TYR A 1 524 ? 18.209 -23.690 -16.964 1.00 82.25 524 TYR A C 1
ATOM 4277 O O . TYR A 1 524 ? 17.135 -23.128 -16.762 1.00 82.25 524 TYR A O 1
ATOM 4285 N N . GLU A 1 525 ? 18.561 -24.797 -16.303 1.00 85.56 525 GLU A N 1
ATOM 4286 C CA . GLU A 1 525 ? 17.700 -25.411 -15.286 1.00 85.56 525 GLU A CA 1
ATOM 4287 C C . GLU A 1 525 ? 17.505 -24.478 -14.084 1.00 85.56 525 GLU A C 1
ATOM 4289 O O . GLU A 1 525 ? 16.380 -24.280 -13.634 1.00 85.56 525 GLU A O 1
ATOM 4294 N N . GLU A 1 526 ? 18.569 -23.833 -13.609 1.00 88.81 526 GLU A N 1
ATOM 4295 C CA . GLU A 1 526 ? 18.534 -22.861 -12.519 1.00 88.81 526 GLU A CA 1
ATOM 4296 C C . GLU A 1 526 ? 17.729 -21.614 -12.890 1.00 88.81 526 GLU A C 1
ATOM 4298 O O . GLU A 1 526 ? 16.991 -21.094 -12.054 1.00 88.81 526 GLU A O 1
ATOM 4303 N N . LEU A 1 527 ? 17.810 -21.161 -14.147 1.00 86.50 527 LEU A N 1
ATOM 4304 C CA . LEU A 1 527 ? 16.988 -20.059 -14.647 1.00 86.50 527 LEU A CA 1
ATOM 4305 C C . LEU A 1 527 ? 15.497 -20.434 -14.655 1.00 86.50 527 LEU A C 1
ATOM 4307 O O . LEU A 1 527 ? 14.660 -19.618 -14.277 1.00 86.50 527 LEU A O 1
ATOM 4311 N N . MET A 1 528 ? 15.162 -21.671 -15.037 1.00 86.88 528 MET A N 1
ATOM 4312 C CA . MET A 1 528 ? 13.783 -22.182 -15.032 1.00 86.88 528 MET A CA 1
ATOM 4313 C C . MET A 1 528 ? 13.241 -22.455 -13.618 1.00 86.88 528 MET A C 1
ATOM 4315 O O . MET A 1 528 ? 12.025 -22.499 -13.432 1.00 86.88 528 MET A O 1
ATOM 4319 N N . LEU A 1 529 ? 14.124 -22.647 -12.633 1.00 89.50 529 LEU A N 1
ATOM 4320 C CA . LEU A 1 529 ? 13.791 -22.905 -11.227 1.00 89.50 529 LEU A CA 1
ATOM 4321 C C . LEU A 1 529 ? 13.816 -21.650 -10.339 1.00 89.50 529 LEU A C 1
ATOM 4323 O O . LEU A 1 529 ? 13.514 -21.750 -9.146 1.00 89.50 529 LEU A O 1
ATOM 4327 N N . ALA A 1 530 ? 14.168 -20.488 -10.893 1.00 90.50 530 ALA A N 1
ATOM 4328 C CA . ALA A 1 530 ? 14.197 -19.230 -10.162 1.00 90.50 530 ALA A CA 1
ATOM 4329 C C . ALA A 1 530 ? 12.813 -18.890 -9.578 1.00 90.50 530 ALA A C 1
ATOM 4331 O O . ALA A 1 530 ? 11.780 -19.009 -10.239 1.00 90.50 530 ALA A O 1
ATOM 4332 N N . LYS A 1 531 ? 12.785 -18.466 -8.313 1.00 89.38 531 LYS A N 1
ATOM 4333 C CA . LYS A 1 531 ? 11.547 -18.221 -7.554 1.00 89.38 531 LYS A CA 1
ATOM 4334 C C . LYS A 1 531 ? 10.895 -16.891 -7.896 1.00 89.38 531 LYS A C 1
ATOM 4336 O O . LYS A 1 531 ? 9.697 -16.723 -7.676 1.00 89.38 531 LYS A O 1
ATOM 4341 N N . ASP A 1 532 ? 11.693 -15.950 -8.383 1.00 90.31 532 ASP A N 1
ATOM 4342 C CA . ASP A 1 532 ? 11.265 -14.615 -8.759 1.00 90.31 532 ASP A CA 1
ATOM 4343 C C . ASP A 1 532 ? 12.189 -13.996 -9.823 1.00 90.31 532 ASP A C 1
ATOM 4345 O O . ASP A 1 532 ? 13.221 -14.548 -10.228 1.00 90.31 532 ASP A O 1
ATOM 4349 N N . ASP A 1 533 ? 11.791 -12.815 -10.288 1.00 86.19 533 ASP A N 1
ATOM 4350 C CA . ASP A 1 533 ? 12.529 -12.005 -11.252 1.00 86.19 533 ASP A CA 1
ATOM 4351 C C . ASP A 1 533 ? 13.937 -11.619 -10.775 1.00 86.19 533 ASP A C 1
ATOM 4353 O O . ASP A 1 533 ? 14.834 -11.424 -11.595 1.00 86.19 533 ASP A O 1
ATOM 4357 N N . GLU A 1 534 ? 14.140 -11.444 -9.468 1.00 89.25 534 GLU A N 1
ATOM 4358 C CA . GLU A 1 534 ? 15.421 -11.007 -8.917 1.00 89.25 534 GLU A CA 1
ATOM 4359 C C . GLU A 1 534 ? 16.446 -12.141 -8.984 1.00 89.25 534 GLU A C 1
ATOM 4361 O O . GLU A 1 534 ? 17.572 -11.942 -9.449 1.00 89.25 534 GLU A O 1
ATOM 4366 N N . GLU A 1 535 ? 16.039 -13.342 -8.577 1.00 89.31 535 GLU A N 1
ATOM 4367 C CA . GLU A 1 535 ? 16.824 -14.566 -8.702 1.00 89.31 535 GLU A CA 1
ATOM 4368 C C . GLU A 1 535 ? 17.105 -14.884 -10.174 1.00 89.31 535 GLU A C 1
ATOM 4370 O O . GLU A 1 535 ? 18.262 -15.102 -10.534 1.00 89.31 535 GLU A O 1
ATOM 4375 N N . SER A 1 536 ? 16.096 -14.770 -11.046 1.00 89.75 536 SER A N 1
ATOM 4376 C CA . SER A 1 536 ? 16.249 -14.977 -12.494 1.00 89.75 536 SER A CA 1
ATOM 4377 C C . SER A 1 536 ? 17.326 -14.065 -13.093 1.00 89.75 536 SER A C 1
ATOM 4379 O O . SER A 1 536 ? 18.188 -14.506 -13.851 1.00 89.75 536 SER A O 1
ATOM 4381 N N . ARG A 1 537 ? 17.326 -12.782 -12.712 1.00 90.69 537 ARG A N 1
ATOM 4382 C CA . ARG A 1 537 ? 18.310 -11.785 -13.166 1.00 90.69 537 ARG A CA 1
ATOM 4383 C C . ARG A 1 537 ? 19.718 -12.068 -12.650 1.00 90.69 537 ARG A C 1
ATOM 4385 O O . ARG A 1 537 ? 20.681 -11.864 -13.385 1.00 90.69 537 ARG A O 1
ATOM 4392 N N . ARG A 1 538 ? 19.854 -12.552 -11.411 1.00 90.62 538 ARG A N 1
ATOM 4393 C CA . ARG A 1 538 ? 21.152 -12.955 -10.840 1.00 90.62 538 ARG A CA 1
ATOM 4394 C C . ARG A 1 538 ? 21.728 -14.171 -11.553 1.00 90.62 538 ARG A C 1
ATOM 4396 O O . ARG A 1 538 ? 22.903 -14.143 -11.911 1.00 90.62 538 ARG A O 1
ATOM 4403 N N . VAL A 1 539 ? 20.908 -15.198 -11.781 1.00 89.25 539 VAL A N 1
ATOM 4404 C CA . VAL A 1 539 ? 21.312 -16.396 -12.529 1.00 89.25 539 VAL A CA 1
ATOM 4405 C C . VAL A 1 539 ? 21.724 -15.996 -13.942 1.00 89.25 539 VAL A C 1
ATOM 4407 O O . VAL A 1 539 ? 22.835 -16.308 -14.356 1.00 89.25 539 VAL A O 1
ATOM 4410 N N . LEU A 1 540 ? 20.907 -15.206 -14.644 1.00 88.38 540 LEU A N 1
ATOM 4411 C CA . LEU A 1 540 ? 21.214 -14.750 -16.001 1.00 88.38 540 LEU A CA 1
ATOM 4412 C C . LEU A 1 540 ? 22.521 -13.945 -16.075 1.00 88.38 540 LEU A C 1
ATOM 4414 O O . LEU A 1 540 ? 23.330 -14.169 -16.971 1.00 88.38 540 LEU A O 1
ATOM 4418 N N . LEU A 1 541 ? 22.771 -13.048 -15.118 1.00 88.75 541 LEU A N 1
ATOM 4419 C CA . LEU A 1 541 ? 24.028 -12.300 -15.057 1.00 88.75 541 LEU A CA 1
ATOM 4420 C C . LEU A 1 541 ? 25.239 -13.219 -14.831 1.00 88.75 541 LEU A C 1
ATOM 4422 O O . LEU A 1 541 ? 26.290 -13.003 -15.431 1.00 88.75 541 LEU A O 1
ATOM 4426 N N . GLN A 1 542 ? 25.094 -14.253 -13.999 1.00 88.12 542 GLN A N 1
ATOM 4427 C CA . GLN A 1 542 ? 26.129 -15.269 -13.805 1.00 88.12 542 GLN A CA 1
ATOM 4428 C C . GLN A 1 542 ? 26.399 -16.045 -15.102 1.00 88.12 542 GLN A C 1
ATOM 4430 O O . GLN A 1 542 ? 27.559 -16.291 -15.423 1.00 88.12 542 GLN A O 1
ATOM 4435 N N . CYS A 1 543 ? 25.351 -16.362 -15.872 1.00 85.19 543 CYS A N 1
ATOM 4436 C CA . CYS A 1 543 ? 25.473 -17.048 -17.159 1.00 85.19 543 CYS A CA 1
ATOM 4437 C C . CYS A 1 543 ? 26.297 -16.236 -18.164 1.00 85.19 543 CYS A C 1
ATOM 4439 O O . CYS A 1 543 ? 27.161 -16.779 -18.844 1.00 85.19 543 CYS A O 1
ATOM 4441 N N . ILE A 1 544 ? 26.042 -14.926 -18.250 1.00 83.81 544 ILE A N 1
ATOM 4442 C CA . ILE A 1 544 ? 26.729 -14.027 -19.192 1.00 83.81 544 ILE A CA 1
ATOM 4443 C C . ILE A 1 544 ? 28.212 -13.867 -18.833 1.00 83.81 544 ILE A C 1
ATOM 4445 O O . ILE A 1 544 ? 29.055 -13.739 -19.719 1.00 83.81 544 ILE A O 1
ATOM 4449 N N . LYS A 1 545 ? 28.534 -13.873 -17.534 1.00 83.06 545 LYS A N 1
ATOM 4450 C CA . LYS A 1 545 ? 29.907 -13.729 -17.028 1.00 83.06 545 LYS A CA 1
ATOM 4451 C C . LYS A 1 545 ? 30.751 -14.999 -17.180 1.00 83.06 545 LYS A C 1
ATOM 4453 O O . LYS A 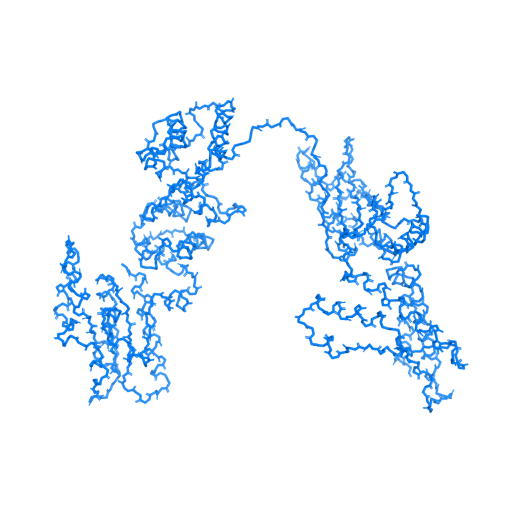1 545 ? 31.961 -14.939 -16.973 1.00 83.06 545 LYS A O 1
ATOM 4458 N N . GLU A 1 546 ? 30.152 -16.138 -17.514 1.00 81.44 546 GLU A N 1
ATOM 4459 C CA . GLU A 1 546 ? 30.887 -17.384 -17.714 1.00 81.44 546 GLU A CA 1
ATOM 4460 C C . GLU A 1 546 ? 31.555 -17.413 -19.100 1.00 81.44 546 GLU A C 1
ATOM 4462 O O . GLU A 1 546 ? 30.899 -17.297 -20.132 1.00 81.44 546 GLU A O 1
ATOM 4467 N N . GLU A 1 547 ? 32.881 -17.580 -19.141 1.00 63.38 547 GLU A N 1
ATOM 4468 C CA . GLU A 1 547 ? 33.706 -17.480 -20.361 1.00 63.38 547 GLU A CA 1
ATOM 4469 C C . GLU A 1 547 ? 33.615 -18.704 -21.307 1.00 63.38 547 GLU A C 1
ATOM 4471 O O . GLU A 1 547 ? 34.605 -19.088 -21.934 1.00 63.38 547 GLU A O 1
ATOM 4476 N N . SER A 1 548 ? 32.450 -19.346 -21.435 1.00 66.31 548 SER A N 1
ATOM 4477 C CA . SER A 1 548 ? 32.265 -20.482 -22.355 1.00 66.31 548 SER A CA 1
ATOM 4478 C C . SER A 1 548 ? 31.855 -20.044 -23.778 1.00 66.31 548 SER A C 1
ATOM 4480 O O . SER A 1 548 ? 31.321 -18.953 -23.990 1.00 66.31 548 SER A O 1
ATOM 4482 N N . ASP A 1 549 ? 32.178 -20.857 -24.798 1.00 61.88 549 ASP A N 1
ATOM 4483 C CA . ASP A 1 549 ? 31.777 -20.609 -26.196 1.00 61.88 549 ASP A CA 1
ATOM 4484 C C . ASP A 1 549 ? 30.269 -20.903 -26.336 1.00 61.88 549 ASP A C 1
ATOM 4486 O O . ASP A 1 549 ? 29.850 -22.054 -26.438 1.00 61.88 549 ASP A O 1
ATOM 4490 N N . CYS A 1 550 ? 29.452 -19.847 -26.318 1.00 73.31 550 CYS A N 1
ATOM 4491 C CA . CYS A 1 550 ? 27.996 -19.954 -26.183 1.00 73.31 550 CYS A CA 1
ATOM 4492 C C . CYS A 1 550 ? 27.188 -19.636 -27.449 1.00 73.31 550 CYS A C 1
ATOM 4494 O O . CYS A 1 550 ? 25.960 -19.642 -27.403 1.00 73.31 550 CYS A O 1
ATOM 4496 N N . VAL A 1 551 ? 27.835 -19.311 -28.569 1.00 86.44 551 VAL A N 1
ATOM 4497 C CA . VAL A 1 551 ? 27.138 -19.004 -29.826 1.00 86.44 551 VAL A CA 1
ATOM 4498 C C . VAL A 1 551 ? 27.494 -20.044 -30.869 1.00 86.44 551 VAL A C 1
ATOM 4500 O O . VAL A 1 551 ? 28.665 -20.244 -31.186 1.00 86.44 551 VAL A O 1
ATOM 4503 N N . PHE A 1 552 ? 26.470 -20.683 -31.418 1.00 88.06 552 PHE A N 1
ATOM 4504 C CA . PHE A 1 552 ? 26.579 -21.604 -32.537 1.00 88.06 552 PHE A CA 1
ATOM 4505 C C . PHE A 1 552 ? 25.969 -20.966 -33.787 1.00 88.06 552 PHE A C 1
ATOM 4507 O O . PHE A 1 552 ? 24.879 -20.405 -33.723 1.00 88.06 552 PHE A O 1
ATOM 4514 N N . ASN A 1 553 ? 26.651 -21.036 -34.930 1.00 89.88 553 ASN A N 1
ATOM 4515 C CA . ASN A 1 553 ? 26.106 -20.543 -36.193 1.00 89.88 553 ASN A CA 1
ATOM 4516 C C . ASN A 1 553 ? 25.354 -21.664 -36.909 1.00 89.88 553 ASN A C 1
ATOM 4518 O O . ASN A 1 553 ? 25.958 -22.638 -37.355 1.00 89.88 553 ASN A O 1
ATOM 4522 N N . LEU A 1 554 ? 24.043 -21.497 -37.082 1.00 88.38 554 LEU A N 1
ATOM 4523 C CA . LEU A 1 554 ? 23.203 -22.470 -37.786 1.00 88.38 554 LEU A CA 1
ATOM 4524 C C . LEU A 1 554 ? 23.631 -22.707 -39.238 1.00 88.38 554 LEU A C 1
ATOM 4526 O O . LEU A 1 554 ? 23.346 -23.765 -39.789 1.00 88.38 554 LEU A O 1
ATOM 4530 N N . LEU A 1 555 ? 24.329 -21.752 -39.856 1.00 86.56 555 LEU A N 1
ATOM 4531 C CA . LEU A 1 555 ? 24.819 -21.887 -41.229 1.00 86.56 555 LEU A CA 1
ATOM 4532 C C . LEU A 1 555 ? 26.067 -22.781 -41.346 1.00 86.56 555 LEU A C 1
ATOM 4534 O O . LEU A 1 555 ? 26.415 -23.187 -42.454 1.00 86.56 555 LEU A O 1
ATOM 4538 N N . ASP A 1 556 ? 26.709 -23.118 -40.222 1.00 85.25 556 ASP A N 1
ATOM 4539 C CA . ASP A 1 556 ? 27.900 -23.977 -40.170 1.00 85.25 556 ASP A CA 1
ATOM 4540 C C . ASP A 1 556 ? 27.564 -25.467 -39.951 1.00 85.25 556 ASP A C 1
ATOM 4542 O O . ASP A 1 556 ? 28.469 -26.302 -39.870 1.00 85.25 556 ASP A O 1
ATOM 4546 N N . VAL A 1 557 ? 26.277 -25.825 -39.855 1.00 83.50 557 VAL A N 1
ATOM 4547 C CA . VAL A 1 557 ? 25.830 -27.216 -39.674 1.00 83.50 557 VAL A CA 1
ATOM 4548 C C . VAL A 1 557 ? 26.239 -28.056 -40.900 1.00 83.50 557 VAL A C 1
ATOM 4550 O O . VAL A 1 557 ? 26.050 -27.614 -42.039 1.00 83.50 557 VAL A O 1
ATOM 4553 N N . PRO A 1 558 ? 26.811 -29.264 -40.714 1.00 72.88 558 PRO A N 1
ATOM 4554 C CA . PRO A 1 558 ? 27.052 -30.174 -41.830 1.00 72.88 558 PRO A CA 1
ATOM 4555 C C . PRO A 1 558 ? 25.720 -30.503 -42.520 1.00 72.88 558 PRO A C 1
ATOM 4557 O O . PRO A 1 558 ? 24.716 -30.694 -41.848 1.00 72.88 558 PRO A O 1
ATOM 4560 N N . ASP A 1 559 ? 25.719 -30.557 -43.853 1.00 79.88 559 ASP A N 1
ATOM 4561 C CA . ASP A 1 559 ? 24.550 -30.863 -44.702 1.00 79.88 559 ASP A CA 1
ATOM 4562 C C . ASP A 1 559 ? 23.605 -29.693 -45.056 1.00 79.88 559 ASP A C 1
ATOM 4564 O O . ASP A 1 559 ? 22.541 -29.919 -45.633 1.00 79.88 559 ASP A O 1
ATOM 4568 N N . VAL A 1 560 ? 23.995 -28.433 -44.822 1.00 79.69 560 VAL A N 1
ATOM 4569 C CA . VAL A 1 560 ? 23.281 -27.279 -45.413 1.00 79.69 560 VAL A CA 1
ATOM 4570 C C . VAL A 1 560 ? 23.424 -27.296 -46.945 1.00 79.69 560 VAL A C 1
ATOM 4572 O O . VAL A 1 560 ? 24.531 -27.135 -47.472 1.00 79.69 560 VAL A O 1
ATOM 4575 N N . ASP A 1 561 ? 22.308 -27.460 -47.669 1.00 82.31 561 ASP A N 1
ATOM 4576 C CA . ASP A 1 561 ? 22.292 -27.416 -49.136 1.00 82.31 561 ASP A CA 1
ATOM 4577 C C . ASP A 1 561 ? 22.603 -26.000 -49.639 1.00 82.31 561 ASP A C 1
ATOM 4579 O O . ASP A 1 561 ? 21.834 -25.052 -49.483 1.00 82.31 561 ASP A O 1
ATOM 4583 N N . ARG A 1 562 ? 23.759 -25.855 -50.290 1.00 81.38 562 ARG A N 1
ATOM 4584 C CA . ARG A 1 562 ? 24.224 -24.580 -50.851 1.00 81.38 562 ARG A CA 1
ATOM 4585 C C . ARG A 1 562 ? 23.423 -24.116 -52.068 1.00 81.38 562 ARG A C 1
ATOM 4587 O O . ARG A 1 562 ? 23.589 -22.970 -52.480 1.00 81.38 562 ARG A O 1
ATOM 4594 N N . HIS A 1 563 ? 22.582 -24.977 -52.633 1.00 82.06 563 HIS A N 1
ATOM 4595 C CA . HIS A 1 563 ? 21.698 -24.655 -53.751 1.00 82.06 563 HIS A CA 1
ATOM 4596 C C . HIS A 1 563 ? 20.264 -24.353 -53.304 1.00 82.06 563 HIS A C 1
ATOM 4598 O O . HIS A 1 563 ? 19.429 -24.057 -54.161 1.00 82.06 563 HIS A O 1
ATOM 4604 N N . ASP A 1 564 ? 19.981 -24.387 -51.998 1.00 85.19 564 ASP A N 1
ATOM 4605 C CA . ASP A 1 564 ? 18.661 -24.069 -51.464 1.00 85.19 564 ASP A CA 1
ATOM 4606 C C . ASP A 1 564 ? 18.276 -22.608 -51.804 1.00 85.19 564 ASP A C 1
ATOM 4608 O O . ASP A 1 564 ? 18.987 -21.669 -51.418 1.00 85.19 564 ASP A O 1
ATOM 4612 N N . PRO A 1 565 ? 17.153 -22.373 -52.513 1.00 85.94 565 PRO A N 1
ATOM 4613 C CA . PRO A 1 565 ? 16.655 -21.030 -52.808 1.00 85.94 565 PRO A CA 1
ATOM 4614 C C . PRO A 1 565 ? 16.402 -20.155 -51.568 1.00 85.94 565 PRO A C 1
ATOM 4616 O O . PRO A 1 565 ? 16.462 -18.925 -51.681 1.00 85.94 565 PRO A O 1
ATOM 4619 N N . LEU A 1 566 ? 16.146 -20.754 -50.399 1.00 88.38 566 LEU A N 1
ATOM 4620 C CA . LEU A 1 566 ? 15.931 -20.068 -49.121 1.00 88.38 566 LEU A CA 1
ATOM 4621 C C . LEU A 1 566 ? 17.226 -19.515 -48.525 1.00 88.38 566 LEU A C 1
ATOM 4623 O O . LEU A 1 566 ? 17.191 -18.515 -47.803 1.00 88.38 566 LEU A O 1
ATOM 4627 N N . LEU A 1 567 ? 18.384 -20.091 -48.868 1.00 88.50 567 LEU A N 1
ATOM 4628 C CA . LEU A 1 567 ? 19.671 -19.736 -48.266 1.00 88.50 567 LEU A CA 1
ATOM 4629 C C . LEU A 1 567 ? 19.983 -18.239 -48.398 1.00 88.50 567 LEU A C 1
ATOM 4631 O O . LEU A 1 567 ? 20.453 -17.619 -47.447 1.00 88.50 567 LEU A O 1
ATOM 4635 N N . ARG A 1 568 ? 19.645 -17.621 -49.537 1.00 89.69 568 ARG A N 1
ATOM 4636 C CA . ARG A 1 568 ? 19.838 -16.174 -49.758 1.00 89.69 568 ARG A CA 1
ATOM 4637 C C . ARG A 1 568 ? 18.995 -15.309 -48.810 1.00 89.69 568 ARG A C 1
ATOM 4639 O O . ARG A 1 568 ? 19.433 -14.235 -48.403 1.00 89.69 568 ARG A O 1
ATOM 4646 N N . HIS A 1 569 ? 17.784 -15.759 -48.478 1.00 92.38 569 HIS A N 1
ATOM 4647 C CA . HIS A 1 569 ? 16.869 -15.044 -47.590 1.00 92.38 569 HIS A CA 1
ATOM 4648 C C . HIS A 1 569 ? 17.341 -15.172 -46.139 1.00 92.38 569 HIS A C 1
ATOM 4650 O O . HIS A 1 569 ? 17.398 -14.177 -45.419 1.00 92.38 569 HIS A O 1
ATOM 4656 N N . ILE A 1 570 ? 17.803 -16.364 -45.753 1.00 91.94 570 ILE A N 1
ATOM 4657 C CA . ILE A 1 570 ? 18.376 -16.636 -44.431 1.00 91.94 570 ILE A CA 1
ATOM 4658 C C . ILE A 1 570 ? 19.695 -15.871 -44.225 1.00 91.94 570 ILE A C 1
ATOM 4660 O O . ILE A 1 570 ? 19.894 -15.267 -43.174 1.00 91.94 570 ILE A O 1
ATOM 4664 N N . GLN A 1 571 ? 20.578 -15.815 -45.227 1.00 91.44 571 GLN A N 1
ATOM 4665 C CA . GLN A 1 571 ? 21.813 -15.017 -45.165 1.00 91.44 571 GLN A CA 1
ATOM 4666 C C . GLN A 1 571 ? 21.524 -13.521 -45.010 1.00 91.44 571 GLN A C 1
ATOM 4668 O O . GLN A 1 571 ? 22.203 -12.833 -44.247 1.00 91.44 571 GLN A O 1
ATOM 4673 N N . LYS A 1 572 ? 20.491 -13.011 -45.692 1.00 93.62 572 LYS A N 1
ATOM 4674 C CA . LYS A 1 572 ? 20.045 -11.625 -45.523 1.00 93.62 572 LYS A CA 1
ATOM 4675 C C . LYS A 1 572 ? 19.515 -11.370 -44.110 1.00 93.62 572 LYS A C 1
ATOM 4677 O O . LYS A 1 572 ? 19.850 -10.345 -43.526 1.00 93.62 572 LYS A O 1
ATOM 4682 N N . LEU A 1 573 ? 18.728 -12.291 -43.552 1.00 95.62 573 LEU A N 1
ATOM 4683 C CA . LEU A 1 573 ? 18.273 -12.206 -42.164 1.00 95.62 573 LEU A CA 1
ATOM 4684 C C . LEU A 1 573 ? 19.458 -12.191 -41.186 1.00 95.62 573 LEU A C 1
ATOM 4686 O O . LEU A 1 573 ? 19.523 -11.312 -40.332 1.00 95.62 573 LEU A O 1
ATOM 4690 N N . ALA A 1 574 ? 20.418 -13.104 -41.351 1.00 94.25 574 ALA A N 1
ATOM 4691 C CA . ALA A 1 574 ? 21.640 -13.158 -40.547 1.00 94.25 574 ALA A CA 1
ATOM 4692 C C . ALA A 1 574 ? 22.431 -11.838 -40.599 1.00 94.25 574 ALA A C 1
ATOM 4694 O O . ALA A 1 574 ? 22.873 -11.331 -39.570 1.00 94.25 574 ALA A O 1
ATOM 4695 N N . PHE A 1 575 ? 22.560 -11.246 -41.790 1.00 94.06 575 PHE A N 1
ATOM 4696 C CA . PHE A 1 575 ? 23.224 -9.958 -41.991 1.00 94.06 575 PHE A CA 1
ATOM 4697 C C . PHE A 1 575 ? 22.527 -8.805 -41.258 1.00 94.06 575 PHE A C 1
ATOM 4699 O O . PHE A 1 575 ? 23.175 -8.055 -40.529 1.00 94.06 575 PHE A O 1
ATOM 4706 N N . GLU A 1 576 ? 21.211 -8.658 -41.433 1.00 96.56 576 GLU A N 1
ATOM 4707 C CA . GLU A 1 576 ? 20.454 -7.582 -40.780 1.00 96.56 576 GLU A CA 1
ATOM 4708 C C . GLU A 1 576 ? 20.398 -7.772 -39.258 1.00 96.56 576 GLU A C 1
ATOM 4710 O O . GLU A 1 576 ? 20.405 -6.791 -38.513 1.00 96.56 576 GLU A O 1
ATOM 4715 N N . TYR A 1 577 ? 20.391 -9.022 -38.783 1.00 96.06 577 TYR A N 1
ATOM 4716 C CA . TYR A 1 577 ? 20.440 -9.337 -37.358 1.00 96.06 577 TYR A CA 1
ATOM 4717 C C . TYR A 1 577 ? 21.785 -8.954 -36.734 1.00 96.06 577 TYR A C 1
ATOM 4719 O O . TYR A 1 577 ? 21.799 -8.261 -35.718 1.00 96.06 577 TYR A O 1
ATOM 4727 N N . ASP A 1 578 ? 22.913 -9.323 -37.353 1.00 94.94 578 ASP A N 1
ATOM 4728 C CA . ASP A 1 578 ? 24.240 -8.890 -36.892 1.00 94.94 578 ASP A CA 1
ATOM 4729 C C . ASP A 1 578 ? 24.325 -7.360 -36.873 1.00 94.94 578 ASP A C 1
ATOM 4731 O O . ASP A 1 578 ? 24.659 -6.771 -35.849 1.00 94.94 578 ASP A O 1
ATOM 4735 N N . HIS A 1 579 ? 23.895 -6.683 -37.942 1.00 94.75 579 HIS A N 1
ATOM 4736 C CA . HIS A 1 579 ? 23.856 -5.220 -37.975 1.00 94.75 579 HIS A CA 1
ATOM 4737 C C . HIS A 1 579 ? 23.011 -4.606 -36.853 1.00 94.75 579 HIS A C 1
ATOM 4739 O O . HIS A 1 579 ? 23.431 -3.612 -36.257 1.00 94.75 579 HIS A O 1
ATOM 4745 N N . PHE A 1 580 ? 21.848 -5.182 -36.544 1.00 97.38 580 PHE A N 1
ATOM 4746 C CA . PHE A 1 580 ? 21.020 -4.748 -35.421 1.00 97.38 580 PHE A CA 1
ATOM 4747 C C . PHE A 1 580 ? 21.749 -4.924 -34.083 1.00 97.38 580 PHE A C 1
ATOM 4749 O O . PHE A 1 580 ? 21.793 -3.987 -33.286 1.00 97.38 580 PHE A O 1
ATOM 4756 N N . ILE A 1 581 ? 22.360 -6.088 -33.848 1.00 96.25 581 ILE A N 1
ATOM 4757 C CA . ILE A 1 581 ? 23.086 -6.389 -32.609 1.00 96.25 581 ILE A CA 1
ATOM 4758 C C . ILE A 1 581 ? 24.333 -5.508 -32.460 1.00 96.25 581 ILE A C 1
ATOM 4760 O O . ILE A 1 581 ? 24.567 -4.975 -31.377 1.00 96.25 581 ILE A O 1
ATOM 4764 N N . GLN A 1 582 ? 25.108 -5.276 -33.525 1.00 94.94 582 GLN A N 1
ATOM 4765 C CA . GLN A 1 582 ? 26.262 -4.368 -33.483 1.00 94.94 582 GLN A CA 1
ATOM 4766 C C . GLN A 1 582 ? 25.838 -2.914 -33.252 1.00 94.94 582 GLN A C 1
ATOM 4768 O O . GLN A 1 582 ? 26.517 -2.194 -32.520 1.00 94.94 582 GLN A O 1
ATOM 4773 N N . GLU A 1 583 ? 24.733 -2.463 -33.852 1.00 95.38 583 GLU A N 1
ATOM 4774 C CA . GLU A 1 583 ? 24.181 -1.135 -33.575 1.00 95.38 583 GLU A CA 1
ATOM 4775 C C . GLU A 1 583 ? 23.789 -1.037 -32.097 1.00 95.38 583 GLU A C 1
ATOM 4777 O O . GLU A 1 583 ? 24.280 -0.163 -31.389 1.00 95.38 583 GLU A O 1
ATOM 4782 N N . ALA A 1 584 ? 23.021 -2.005 -31.589 1.00 95.88 584 ALA A N 1
ATOM 4783 C CA . ALA A 1 584 ? 22.574 -2.032 -30.199 1.00 95.88 584 ALA A CA 1
ATOM 4784 C C . ALA A 1 584 ? 23.752 -2.058 -29.212 1.00 95.88 584 ALA A C 1
ATOM 4786 O O . ALA A 1 584 ? 23.743 -1.345 -28.211 1.00 95.88 584 ALA A O 1
ATOM 4787 N N . ARG A 1 585 ? 24.809 -2.809 -29.535 1.00 94.44 585 ARG A N 1
ATOM 4788 C CA . ARG A 1 585 ? 26.062 -2.866 -28.775 1.00 94.44 585 ARG A CA 1
ATOM 4789 C C . ARG A 1 585 ? 26.781 -1.516 -28.709 1.00 94.44 585 ARG A C 1
ATOM 4791 O O . ARG A 1 585 ? 27.391 -1.202 -27.691 1.00 94.44 585 ARG A O 1
ATOM 4798 N N . ASN A 1 586 ? 26.785 -0.746 -29.793 1.00 92.75 586 ASN A N 1
ATOM 4799 C CA . ASN A 1 586 ? 27.593 0.472 -29.899 1.00 92.75 586 ASN A CA 1
ATOM 4800 C C . ASN A 1 586 ? 26.834 1.722 -29.451 1.00 92.75 586 ASN A C 1
ATOM 4802 O O . ASN A 1 586 ? 27.417 2.610 -28.827 1.00 92.75 586 ASN A O 1
ATOM 4806 N N . THR A 1 587 ? 25.552 1.802 -29.797 1.00 91.75 587 THR A N 1
ATOM 4807 C CA . THR A 1 587 ? 24.724 3.001 -29.649 1.00 91.75 587 THR A CA 1
ATOM 4808 C C . THR A 1 587 ? 23.501 2.776 -28.772 1.00 91.75 587 THR A C 1
ATOM 4810 O O . THR A 1 587 ? 22.794 3.738 -28.510 1.00 91.75 587 THR A O 1
ATOM 4813 N N . GLY A 1 588 ? 23.275 1.563 -28.264 1.00 93.62 588 GLY A N 1
ATOM 4814 C CA . GLY A 1 588 ? 22.181 1.237 -27.352 1.00 93.62 588 GLY A CA 1
ATOM 4815 C C . GLY A 1 588 ? 20.943 0.651 -28.030 1.00 93.62 588 GLY A C 1
ATOM 4816 O O . GLY A 1 588 ? 20.686 0.849 -29.220 1.00 93.62 588 GLY A O 1
ATOM 4817 N N . LEU A 1 589 ? 20.139 -0.074 -27.248 1.00 94.62 589 LEU A N 1
ATOM 4818 C CA . LEU A 1 589 ? 18.980 -0.823 -27.748 1.00 94.62 589 LEU A CA 1
ATOM 4819 C C . LEU A 1 589 ? 17.944 0.071 -28.449 1.00 94.62 589 LEU A C 1
ATOM 4821 O O . LEU A 1 589 ? 17.459 -0.274 -29.524 1.00 94.62 589 LEU A O 1
ATOM 4825 N N . TYR A 1 590 ? 17.602 1.229 -27.874 1.00 94.50 590 TYR A N 1
ATOM 4826 C CA . TYR A 1 590 ? 16.582 2.108 -28.460 1.00 94.50 590 TYR A CA 1
ATOM 4827 C C . TYR A 1 590 ? 17.062 2.808 -29.737 1.00 94.50 590 TYR A C 1
ATOM 4829 O O . TYR A 1 590 ? 16.249 3.108 -30.615 1.00 94.50 590 TYR A O 1
ATOM 4837 N N . ALA A 1 591 ? 18.368 3.055 -29.871 1.00 94.44 591 ALA A N 1
ATOM 4838 C CA . ALA A 1 591 ? 18.953 3.547 -31.113 1.00 94.44 591 ALA A CA 1
ATOM 4839 C C . ALA A 1 591 ? 18.793 2.494 -32.217 1.00 94.44 591 ALA A C 1
ATOM 4841 O O . ALA A 1 591 ? 18.180 2.784 -33.246 1.00 94.44 591 ALA A O 1
ATOM 4842 N N . ALA A 1 592 ? 19.198 1.248 -31.948 1.00 95.81 592 ALA A N 1
ATOM 4843 C CA . ALA A 1 592 ? 19.043 0.131 -32.880 1.00 95.81 592 ALA A CA 1
ATOM 4844 C C . ALA A 1 592 ? 17.578 -0.141 -33.257 1.00 95.81 592 ALA A C 1
ATOM 4846 O O . ALA A 1 592 ? 17.270 -0.346 -34.433 1.00 95.81 592 ALA A O 1
ATOM 4847 N N . LEU A 1 593 ? 16.655 -0.069 -32.292 1.00 94.00 593 LEU A N 1
ATOM 4848 C CA . LEU A 1 593 ? 15.217 -0.189 -32.549 1.00 94.00 593 LEU A CA 1
ATOM 4849 C C . LEU A 1 593 ? 14.690 0.896 -33.492 1.00 94.00 593 LEU A C 1
ATOM 4851 O O . LEU A 1 593 ? 13.783 0.635 -34.274 1.00 94.00 593 LEU A O 1
ATOM 4855 N N . GLY A 1 594 ? 15.234 2.111 -33.444 1.00 91.38 594 GLY A N 1
ATOM 4856 C CA . GLY A 1 594 ? 14.816 3.163 -34.367 1.00 91.38 594 GLY A CA 1
ATOM 4857 C C . GLY A 1 594 ? 15.528 3.132 -35.722 1.00 91.38 594 GLY A C 1
ATOM 4858 O O . GLY A 1 594 ? 14.933 3.560 -36.707 1.00 91.38 594 GLY A O 1
ATOM 4859 N N . ASP A 1 595 ? 16.764 2.631 -35.786 1.00 93.38 595 ASP A N 1
ATOM 4860 C CA . ASP A 1 595 ? 17.614 2.746 -36.984 1.00 93.38 595 ASP A CA 1
ATOM 4861 C C . ASP A 1 595 ? 17.689 1.462 -37.820 1.00 93.38 595 ASP A C 1
ATOM 4863 O O . ASP A 1 595 ? 17.887 1.525 -39.033 1.00 93.38 595 ASP A O 1
ATOM 4867 N N . ARG A 1 596 ? 17.548 0.289 -37.191 1.00 94.81 596 ARG A N 1
ATOM 4868 C CA . ARG A 1 596 ? 17.800 -1.023 -37.818 1.00 94.81 596 ARG A CA 1
ATOM 4869 C C . ARG A 1 596 ? 16.611 -1.976 -37.776 1.00 94.81 596 ARG A C 1
ATOM 4871 O O . ARG A 1 596 ? 16.558 -2.900 -38.585 1.00 94.81 596 ARG A O 1
ATOM 4878 N N . TRP A 1 597 ? 15.646 -1.746 -36.885 1.00 95.00 597 TRP A N 1
ATOM 4879 C CA . TRP A 1 597 ? 14.498 -2.640 -36.701 1.00 95.00 597 TRP A CA 1
ATOM 4880 C C . TRP A 1 597 ? 13.712 -2.901 -37.986 1.00 95.00 597 TRP A C 1
ATOM 4882 O O . TRP A 1 597 ? 13.398 -4.048 -38.284 1.00 95.00 597 TRP A O 1
ATOM 4892 N N . ASP A 1 598 ? 13.415 -1.865 -38.773 1.00 95.56 598 ASP A N 1
ATOM 4893 C CA . ASP A 1 598 ? 12.613 -2.032 -39.989 1.00 95.56 598 ASP A CA 1
ATOM 4894 C C . ASP A 1 598 ? 13.303 -2.904 -41.045 1.00 95.56 598 ASP A C 1
ATOM 4896 O O . ASP A 1 598 ? 12.629 -3.660 -41.747 1.00 95.56 598 ASP A O 1
ATOM 4900 N N . SER A 1 599 ? 14.630 -2.818 -41.164 1.00 96.75 599 SER A N 1
ATOM 4901 C CA . SER A 1 599 ? 15.396 -3.666 -42.082 1.00 96.75 599 SER A CA 1
ATOM 4902 C C . SER A 1 599 ? 15.412 -5.116 -41.609 1.00 96.75 599 SER A C 1
ATOM 4904 O O . SER A 1 599 ? 15.109 -6.012 -42.399 1.00 96.75 599 SER A O 1
ATOM 4906 N N . LEU A 1 600 ? 15.666 -5.338 -40.314 1.00 97.19 600 LEU A N 1
ATOM 4907 C CA . LEU A 1 600 ? 15.633 -6.664 -39.697 1.00 97.19 600 LEU A CA 1
ATOM 4908 C C . LEU A 1 600 ? 14.250 -7.313 -39.826 1.00 97.19 600 LEU A C 1
ATOM 4910 O O . LEU A 1 600 ? 14.143 -8.443 -40.298 1.00 97.19 600 LEU A O 1
ATOM 4914 N N . ARG A 1 601 ? 13.184 -6.582 -39.486 1.00 97.12 601 ARG A N 1
ATOM 4915 C CA . ARG A 1 601 ? 11.798 -7.055 -39.593 1.00 97.12 601 ARG A CA 1
ATOM 4916 C C . ARG A 1 601 ? 11.461 -7.481 -41.019 1.00 97.12 601 ARG A C 1
ATOM 4918 O O . ARG A 1 601 ? 10.962 -8.581 -41.219 1.00 97.12 601 ARG A O 1
ATOM 4925 N N . LYS A 1 602 ? 11.781 -6.648 -42.015 1.00 96.81 602 LYS A N 1
ATOM 4926 C CA . LYS A 1 602 ? 11.539 -6.977 -43.430 1.00 96.81 602 LYS A CA 1
ATOM 4927 C C . LYS A 1 602 ? 12.347 -8.187 -43.893 1.00 96.81 602 LYS A C 1
ATOM 4929 O O . LYS A 1 602 ? 11.856 -8.956 -44.711 1.00 96.81 602 LYS A O 1
ATOM 4934 N N . ALA A 1 603 ? 13.584 -8.346 -43.423 1.00 95.88 603 ALA A N 1
ATOM 4935 C CA . ALA A 1 603 ? 14.398 -9.511 -43.756 1.00 95.88 603 ALA A CA 1
ATOM 4936 C C . ALA A 1 603 ? 13.837 -10.796 -43.133 1.00 95.88 603 ALA A C 1
ATOM 4938 O O . ALA A 1 603 ? 13.840 -11.830 -43.793 1.00 95.88 603 ALA A O 1
ATOM 4939 N N . TYR A 1 604 ? 13.311 -10.713 -41.909 1.00 95.00 604 TYR A N 1
ATOM 4940 C CA . TYR A 1 604 ? 12.629 -11.821 -41.244 1.00 95.00 604 TYR A CA 1
ATOM 4941 C C . TYR A 1 604 ? 11.343 -12.220 -41.979 1.00 95.00 604 TYR A C 1
ATOM 4943 O O . TYR A 1 604 ? 11.198 -13.379 -42.351 1.00 95.00 604 TYR A O 1
ATOM 4951 N N . GLU A 1 605 ? 10.465 -11.256 -42.280 1.00 95.06 605 GLU A N 1
ATOM 4952 C CA . GLU A 1 605 ? 9.237 -11.478 -43.065 1.00 95.06 605 GLU A CA 1
ATOM 4953 C C . GLU A 1 605 ? 9.560 -12.158 -44.409 1.00 95.06 605 GLU A C 1
ATOM 4955 O O . GLU A 1 605 ? 8.991 -13.190 -44.744 1.00 95.06 605 GLU A O 1
ATOM 4960 N N . GLN A 1 606 ? 10.573 -11.662 -45.128 1.00 93.25 606 GLN A N 1
ATOM 4961 C CA . GLN A 1 606 ? 11.019 -12.249 -46.397 1.00 93.25 606 GLN A CA 1
ATOM 4962 C C . GLN A 1 606 ? 11.605 -13.657 -46.280 1.00 93.25 606 GLN A C 1
ATOM 4964 O O . GLN A 1 606 ? 11.618 -14.366 -47.280 1.00 93.25 606 GLN A O 1
ATOM 4969 N N . ALA A 1 607 ? 12.161 -14.033 -45.129 1.00 91.38 607 ALA A N 1
ATOM 4970 C CA . ALA A 1 607 ? 12.685 -15.375 -44.905 1.00 91.38 607 ALA A CA 1
ATOM 4971 C C . ALA A 1 607 ? 11.578 -16.368 -44.528 1.00 91.38 607 ALA A C 1
ATOM 4973 O O . ALA A 1 607 ? 11.711 -17.546 -44.834 1.00 91.38 607 ALA A O 1
ATOM 4974 N N . CYS A 1 608 ? 10.502 -15.901 -43.889 1.00 89.88 608 CYS A N 1
ATOM 4975 C CA . CYS A 1 608 ? 9.335 -16.721 -43.561 1.00 89.88 608 CYS A CA 1
ATOM 4976 C C . CYS A 1 608 ? 8.372 -16.910 -44.743 1.00 89.88 608 CYS A C 1
ATOM 4978 O O . CYS A 1 608 ? 7.724 -17.949 -44.822 1.00 89.88 608 CYS A O 1
ATOM 4980 N N . ASP A 1 609 ? 8.262 -15.911 -45.623 1.00 87.56 609 ASP A N 1
ATOM 4981 C CA . ASP A 1 609 ? 7.360 -15.931 -46.785 1.00 87.56 609 ASP A CA 1
ATOM 4982 C C . ASP A 1 609 ? 7.965 -16.609 -48.032 1.00 87.56 609 ASP A C 1
ATOM 4984 O O . ASP A 1 609 ? 7.252 -16.831 -49.016 1.00 87.56 609 ASP A O 1
ATOM 4988 N N . ALA A 1 610 ? 9.278 -16.864 -48.027 1.00 76.88 610 ALA A N 1
ATOM 4989 C CA . ALA A 1 610 ? 10.000 -17.565 -49.092 1.00 76.88 610 ALA A CA 1
ATOM 4990 C C . ALA A 1 610 ? 9.833 -19.081 -48.958 1.00 76.88 610 ALA A C 1
ATOM 4992 O O . ALA A 1 610 ? 9.746 -19.736 -50.026 1.00 76.88 610 ALA A O 1
#

Sequence (610 aa):
MRFFAQTVFQHIRRQIERHIQRKEISNKLLFMLPSIPVTAAAEIGNKIVGYCSEHERLLPPLIRIASELFAEWKDTRDIATSKQLEEILEKGWRDERGNLTSYRNTTVDQNGLLVVVLLGVDKVTDASSLADFHHCDLRTIWETELGHSFEEWVRVALTDASVGFEEDTVEHFNRILSPLVERGLADILQISTLLETLDLQVAQDGRDAEDILLRSLGRFGLPSFAGYRFSSRRSFGQYVEDAISFFSYDAFLEDRARQKALKTIAKFIEHTELGEVFDENYREPFASDEEFIEGLKRYIEDRDTSIREKLRRCDFVTIRDRILKFRAPREPKPKKETVKKLTGGPIEVVLTGLLNTLAEFKKEAIARGVFAHEVLREIRIDSRLFKHDCDGESSDERTRKALAYLSRLLGGVDRLIEKWIDLAKLCGEGQNVLLHSRLVRKDIGDDFRVEPTRNAEPFLQFSVELIGEDWERPIVRQFAWRLPEIEPYRIADELLQWAADGIKKVQGKSKDAYCLPVYHVPYYEELMLAKDDEESRRVLLQCIKEESDCVFNLLDVPDVDRHDPLLRHIQKLAFEYDHFIQEARNTGLYAALGDRWDSLRKAYEQACDA

Secondary structure (DSSP, 8-state):
-HHHHHHHHHHHHHHHHHHHHHT-S-SEEEEEE-S--HHHHHHHHHHHHHHHHT-TTBPPPEEEE-HHHHHHHHHS--HHHHHHHHHHHHTT-B-SSS-GGGGGG----SSSBEEEEEE-GGGSTTGGG-TTSEE--HHHIIIIISTT--HHHHHHHHHHTT-B--HHHHHHHHHHHHHHHHTTS--HHHHHHHHHHS-GGG-SBHHHHHHHHHHGGGGGT--B-TT--TTSSS-HHHHHHHHHHHHHSGGGSSHHHHHHHHHHHHHHHHTS-TTSSS-HHHHTT-SSHHHHHHHHHHHHHH--HHHHHHHTTSBHHIIIIIIIT-------PPPP---EEE-S-HHHHHHHHHHHHHHHHHHHHHHTTS-HHHHEEEEEEEEEEEEE----SSHHHHHHHHHHHHHHHHTTHHHHHHHHS-GGGTS-TT---EEEEE---SS-BTTBEEEE-SSSPPEEEEEEEEEETT-SS-EEEEEEEE--TT-HHHHHHHHHHHHHHHHHHHHTTSSSS---EEE--TTHHHHHT-SSHHHHHHHHHHHHHS-S--EEEGGGSTT--TT-TTHHHHHHHHHHHHHHHHHHHHH-HHHHHHHTHHHHHHHHHHHH--

pLDDT: mean 88.34, std 8.89, range [42.09, 97.69]